Protein AF-F2UEW8-F1 (afdb_monomer)

Sequence (402 aa):
MTSQPQAARSHRMGLVEQILQKQHRRPLSKQDEEDILSHFRDLESDLELTKRRITRRSQFVNRTKEERGELVEQIAFLQEDIYALQEQVSLREATIRKQKQVERQLKADITRIEEEKAAILSELEVLSARYAPLAQCDSIVLSRVLTPSLSPTTSQEGRTRGNTSLAMAKSTSSTSIASNGQRNGGGSSDADDDDAAFGDDGGDDQTLNDSTVSSTGRDGAGCGGFMRTLADCITAASSEVLVMTQTFTSRALADVLASASQRGITVRVIVDASWLNITLRASGASRDYQCWQRVYRRFKAAGVEWGAQRGRRHIARPTSTHVPFTHNAIIVDGLTLITGPLRFADEACANSAESSLVVVRGTSRNATPCIQSMHTLFTQMWGCLVEVDVPQEMTRVRLPKI

Nearest PDB structures (foldseek):
  5qhm-assembly1_A  TM=7.961E-01  e=6.378E-09  Homo sapiens
  5lzk-assembly1_A  TM=7.797E-01  e=4.775E-08  Homo sapiens
  4gel-assembly1_B  TM=7.603E-01  e=2.635E-07  Drosophila melanogaster
  4h4a-assembly1_A  TM=6.967E-01  e=1.773E-05  Drosophila melanogaster
  4gen-assembly1_A  TM=6.621E-01  e=1.230E-05  Drosophila melanogaster

Secondary structure (DSSP, 8-state):
----HHHHHHHHHHHHHHHHHHH-SSPPPHHHHHHHHHHHHHHHHHHHHHHHHHHHHHHHHHHHHHHHHHHHHHHHHHHHHHHHHHHHHHHHHHHHHHHHHHHHHHHHHHHHHHHHHHHHHHHHHHHHHHHHHHHHHHHHHHHHHS------------------------------PPP-------------------------------------------THHHHHHHHHHHHT-SSEEEEEES-B--HHHHHHHHHHHHTT-EEEEEEEHHHHHHHHHS-TT-HHHHHHHHHHHHHHHHT-EEEEEPPPP-TT-TTPPPPP----EEEETTTEEEESS--B--HHHHT-TT---EEEE-SSTTT-HHHHHHHHHHHHHHTTPBP----GGGG---PPP-

Structure (mmCIF, N/CA/C/O backbone):
data_AF-F2UEW8-F1
#
_entry.id   AF-F2UEW8-F1
#
loop_
_atom_site.group_PDB
_atom_site.id
_atom_site.type_symbol
_atom_site.label_atom_id
_atom_site.label_alt_id
_atom_site.label_comp_id
_atom_site.label_asym_id
_atom_site.label_entity_id
_atom_site.label_seq_id
_atom_site.pdbx_PDB_ins_code
_atom_site.Cartn_x
_atom_site.Cartn_y
_atom_site.Cartn_z
_atom_site.occupancy
_atom_site.B_iso_or_equiv
_atom_site.auth_seq_id
_atom_site.auth_comp_id
_atom_site.auth_asym_id
_atom_site.auth_atom_id
_atom_site.pdbx_PDB_model_num
ATOM 1 N N . MET A 1 1 ? 31.535 27.082 -49.750 1.00 42.72 1 MET A N 1
ATOM 2 C CA . MET A 1 1 ? 32.924 27.435 -50.128 1.00 42.72 1 MET A CA 1
ATOM 3 C C . MET A 1 1 ? 33.764 26.161 -50.105 1.00 42.72 1 MET A C 1
ATOM 5 O O . MET A 1 1 ? 34.335 25.831 -49.078 1.00 42.72 1 MET A O 1
ATOM 9 N N . THR A 1 2 ? 33.753 25.380 -51.187 1.00 50.06 2 THR A N 1
ATOM 10 C CA . THR A 1 2 ? 34.220 23.973 -51.192 1.00 50.06 2 THR A CA 1
ATOM 11 C C . THR A 1 2 ? 35.028 23.632 -52.453 1.00 50.06 2 THR A C 1
ATOM 13 O O . THR A 1 2 ? 34.876 22.570 -53.042 1.00 50.06 2 THR A O 1
ATOM 16 N N . SER A 1 3 ? 35.909 24.545 -52.874 1.00 46.97 3 SER A N 1
ATOM 17 C CA . SER A 1 3 ? 36.699 24.458 -54.117 1.00 46.97 3 SER A CA 1
ATOM 18 C C . SER A 1 3 ? 38.225 24.477 -53.894 1.00 46.97 3 SER A C 1
ATOM 20 O O . SER A 1 3 ? 38.974 24.897 -54.768 1.00 46.97 3 SER A O 1
ATOM 22 N N . GLN A 1 4 ? 38.708 24.016 -52.731 1.00 52.53 4 GLN A N 1
ATOM 23 C CA . GLN A 1 4 ? 40.144 23.950 -52.394 1.00 52.53 4 GLN A CA 1
ATOM 24 C C . GLN A 1 4 ? 40.851 22.565 -52.381 1.00 52.53 4 GLN A C 1
ATOM 26 O O . GLN A 1 4 ? 42.083 22.574 -52.342 1.00 52.53 4 GLN A O 1
ATOM 31 N N . PRO A 1 5 ? 40.203 21.375 -52.428 1.00 55.47 5 PRO A N 1
ATOM 32 C CA . PRO A 1 5 ? 40.930 20.120 -52.178 1.00 55.47 5 PRO A CA 1
ATOM 33 C C . PRO A 1 5 ? 41.892 19.694 -53.305 1.00 55.47 5 PRO A C 1
ATOM 35 O O . PRO A 1 5 ? 42.890 19.028 -53.032 1.00 55.47 5 PRO A O 1
ATOM 38 N N . GLN A 1 6 ? 41.643 20.084 -54.562 1.00 56.19 6 GLN A N 1
ATOM 39 C CA . GLN A 1 6 ? 42.485 19.675 -55.699 1.00 56.19 6 GLN A CA 1
ATOM 40 C C . GLN A 1 6 ? 43.875 20.334 -55.690 1.00 56.19 6 GLN A C 1
ATOM 42 O O . GLN A 1 6 ? 44.874 19.643 -55.888 1.00 56.19 6 GLN A O 1
ATOM 47 N N . ALA A 1 7 ? 43.966 21.634 -55.382 1.00 57.91 7 ALA A N 1
ATOM 48 C CA . ALA A 1 7 ? 45.248 22.343 -55.313 1.00 57.91 7 ALA A CA 1
ATOM 49 C C . ALA A 1 7 ? 46.169 21.768 -54.216 1.00 57.91 7 ALA A C 1
ATOM 51 O O . ALA A 1 7 ? 47.365 21.573 -54.434 1.00 57.91 7 ALA A O 1
ATOM 52 N N . ALA A 1 8 ? 45.598 21.412 -53.059 1.00 61.28 8 ALA A N 1
ATOM 53 C CA . ALA A 1 8 ? 46.337 20.800 -51.956 1.00 61.28 8 ALA A CA 1
ATOM 54 C C . ALA A 1 8 ? 46.860 19.387 -52.290 1.00 61.28 8 ALA A C 1
ATOM 56 O O . ALA A 1 8 ? 47.975 19.044 -51.891 1.00 61.28 8 ALA A O 1
ATOM 57 N N . ARG A 1 9 ? 46.100 18.580 -53.052 1.00 63.09 9 ARG A N 1
ATOM 58 C CA . ARG A 1 9 ? 46.580 17.284 -53.570 1.00 63.09 9 ARG A CA 1
ATOM 59 C C . ARG A 1 9 ? 47.747 17.463 -54.544 1.00 63.09 9 ARG A C 1
ATOM 61 O O . ARG A 1 9 ? 48.770 16.807 -54.369 1.00 63.09 9 ARG A O 1
ATOM 68 N N . SER A 1 10 ? 47.630 18.385 -55.503 1.00 68.88 10 SER A N 1
ATOM 69 C CA . SER A 1 10 ? 48.689 18.646 -56.491 1.00 68.88 10 SER A CA 1
ATOM 70 C C . SER A 1 10 ? 50.013 19.054 -55.836 1.00 68.88 10 SER A C 1
ATOM 72 O O . SER A 1 10 ? 51.070 18.577 -56.242 1.00 68.88 10 SER A O 1
ATOM 74 N N . HIS A 1 11 ? 49.970 19.900 -54.801 1.00 73.38 11 HIS A N 1
ATOM 75 C CA . HIS A 1 11 ? 51.186 20.343 -54.117 1.00 73.38 11 HIS A CA 1
ATOM 76 C C . HIS A 1 11 ? 51.842 19.229 -53.281 1.00 73.38 11 HIS A C 1
ATOM 78 O O . HIS A 1 11 ? 53.066 19.117 -53.266 1.00 73.38 11 HIS A O 1
ATOM 84 N N . ARG A 1 12 ? 51.044 18.370 -52.626 1.00 73.00 12 ARG A N 1
ATOM 85 C CA . ARG A 1 12 ? 51.566 17.225 -51.859 1.00 73.00 12 ARG A CA 1
ATOM 86 C C . ARG A 1 12 ? 52.237 16.181 -52.750 1.00 73.00 12 ARG A C 1
ATOM 88 O O . ARG A 1 12 ? 53.304 15.702 -52.378 1.00 73.00 12 ARG A O 1
ATOM 95 N N . MET A 1 13 ? 51.665 15.879 -53.918 1.00 69.75 13 MET A N 1
ATOM 96 C CA . MET A 1 13 ? 52.273 14.944 -54.873 1.00 69.75 13 MET A CA 1
ATOM 97 C C . MET A 1 13 ? 53.652 15.424 -55.338 1.00 69.75 13 MET A C 1
ATOM 99 O O . MET A 1 13 ? 54.615 14.678 -55.202 1.00 69.75 13 MET A O 1
ATOM 103 N N . GLY A 1 14 ? 53.790 16.690 -55.753 1.00 75.62 14 GLY A N 1
ATOM 104 C CA . GLY A 1 14 ? 55.090 17.231 -56.179 1.00 75.62 14 GLY A CA 1
ATOM 105 C C . GLY A 1 14 ? 56.164 17.247 -55.076 1.00 75.62 14 GLY A C 1
ATOM 106 O O . GLY A 1 14 ? 57.357 17.195 -55.366 1.00 75.62 14 GLY A O 1
ATOM 107 N N . LEU A 1 15 ? 55.765 17.281 -53.800 1.00 76.69 15 LEU A N 1
ATOM 108 C CA . LEU A 1 15 ? 56.693 17.238 -52.664 1.00 76.69 15 LEU A CA 1
ATOM 109 C C . LEU A 1 15 ? 57.149 15.798 -52.354 1.00 76.69 15 LEU A C 1
ATOM 111 O O . LEU A 1 15 ? 58.323 15.577 -52.061 1.00 76.69 15 LEU A O 1
ATOM 115 N N . VAL A 1 16 ? 56.257 14.812 -52.501 1.00 72.62 16 VAL A N 1
ATOM 116 C CA . VAL A 1 16 ? 56.601 13.377 -52.471 1.00 72.62 16 VAL A CA 1
ATOM 117 C C . VAL A 1 16 ? 57.527 13.023 -53.636 1.00 72.62 16 VAL A C 1
ATOM 119 O O . VAL A 1 16 ? 58.552 12.377 -53.434 1.00 72.62 16 VAL A O 1
ATOM 122 N N . GLU A 1 17 ? 57.225 13.521 -54.833 1.00 69.00 17 GLU A N 1
ATOM 123 C CA . GLU A 1 17 ? 58.023 13.328 -56.045 1.00 69.00 17 GLU A CA 1
ATOM 124 C C . GLU A 1 17 ? 59.448 13.896 -55.889 1.00 69.00 17 GLU A C 1
ATOM 126 O O . GLU A 1 17 ? 60.421 13.199 -56.176 1.00 69.00 17 GLU A O 1
ATOM 131 N N . GLN A 1 18 ? 59.607 15.097 -55.313 1.00 76.38 18 GLN A N 1
ATOM 132 C CA . GLN A 1 18 ? 60.928 15.654 -54.975 1.00 76.38 18 GLN A CA 1
ATOM 133 C C . GLN A 1 18 ? 61.710 14.825 -53.943 1.00 76.38 18 GLN A C 1
ATOM 135 O O . GLN A 1 18 ? 62.942 14.769 -54.011 1.00 76.38 18 GLN A O 1
ATOM 140 N N . ILE A 1 19 ? 61.038 14.213 -52.963 1.00 75.31 19 ILE A N 1
ATOM 141 C CA . ILE A 1 19 ? 61.695 13.370 -51.952 1.00 75.31 19 ILE A CA 1
ATOM 142 C C . ILE A 1 19 ? 62.142 12.043 -52.579 1.00 75.31 19 ILE A C 1
ATOM 144 O O . ILE A 1 19 ? 63.290 11.638 -52.387 1.00 75.31 19 ILE A O 1
ATOM 148 N N . LEU A 1 20 ? 61.287 11.412 -53.388 1.00 65.62 20 LEU A N 1
ATOM 149 C CA . LEU A 1 20 ? 61.600 10.160 -54.079 1.00 65.62 20 LEU A CA 1
ATOM 150 C C . LEU A 1 20 ? 62.712 10.344 -55.123 1.00 65.62 20 LEU A C 1
ATOM 152 O O . LEU A 1 20 ? 63.656 9.557 -55.130 1.00 65.62 20 LEU A O 1
ATOM 156 N N . GLN A 1 21 ? 62.698 11.430 -55.907 1.00 67.88 21 GLN A N 1
ATOM 157 C CA . GLN A 1 21 ? 63.799 11.775 -56.823 1.00 67.88 21 GLN A CA 1
ATOM 158 C C . GLN A 1 21 ? 65.137 12.009 -56.097 1.00 67.88 21 GLN A C 1
ATOM 160 O O . GLN A 1 21 ? 66.200 11.723 -56.650 1.00 67.88 21 GLN A O 1
ATOM 165 N N . LYS A 1 22 ? 65.117 12.508 -54.851 1.00 72.44 22 LYS A N 1
ATOM 166 C CA . LYS A 1 22 ? 66.331 12.656 -54.027 1.00 72.44 22 LYS A CA 1
ATOM 167 C C . LYS A 1 22 ? 66.839 11.334 -53.447 1.00 72.44 22 LYS A C 1
ATOM 169 O O . LYS A 1 22 ? 68.041 11.223 -53.213 1.00 72.44 22 LYS A O 1
ATOM 174 N N . GLN A 1 23 ? 65.964 10.358 -53.201 1.00 67.44 23 GLN A N 1
ATOM 175 C CA . GLN A 1 23 ? 66.330 9.077 -52.581 1.00 67.44 23 GLN A CA 1
ATOM 176 C C . GLN A 1 23 ? 66.632 7.965 -53.598 1.00 67.44 23 GLN A C 1
ATOM 178 O O . GLN A 1 23 ? 67.508 7.136 -53.347 1.00 67.44 23 GLN A O 1
ATOM 183 N N . HIS A 1 24 ? 65.990 7.967 -54.769 1.00 58.12 24 HIS A N 1
ATOM 184 C CA . HIS A 1 24 ? 66.158 6.934 -55.790 1.00 58.12 24 HIS A CA 1
ATOM 185 C C . HIS A 1 24 ? 66.530 7.532 -57.154 1.00 58.12 24 HIS A C 1
ATOM 187 O O . HIS A 1 24 ? 65.729 8.173 -57.825 1.00 58.12 24 HIS A O 1
ATOM 193 N N . ARG A 1 25 ? 67.760 7.254 -57.618 1.00 59.53 25 ARG A N 1
ATOM 194 C CA . ARG A 1 25 ? 68.269 7.640 -58.954 1.00 59.53 25 ARG A CA 1
ATOM 195 C C . ARG A 1 25 ? 67.703 6.771 -60.095 1.00 59.53 25 ARG A C 1
ATOM 197 O O . ARG A 1 25 ? 68.450 6.327 -60.967 1.00 59.53 25 ARG A O 1
ATOM 204 N N . ARG A 1 26 ? 66.405 6.473 -60.076 1.00 63.97 26 ARG A N 1
ATOM 205 C CA . ARG A 1 26 ? 65.691 5.771 -61.153 1.00 63.97 26 ARG A CA 1
ATOM 206 C C . ARG A 1 26 ? 64.348 6.470 -61.385 1.00 63.97 26 ARG A C 1
ATOM 208 O O . ARG A 1 26 ? 63.745 6.893 -60.402 1.00 63.97 26 ARG A O 1
ATOM 215 N N . PRO A 1 27 ? 63.886 6.615 -62.640 1.00 66.81 27 PRO A N 1
ATOM 216 C CA . PRO A 1 27 ? 62.519 7.060 -62.892 1.00 66.81 27 PRO A CA 1
ATOM 217 C C . PRO A 1 27 ? 61.548 6.044 -62.278 1.00 66.81 27 PRO A C 1
ATOM 219 O O . PRO A 1 27 ? 61.805 4.840 -62.369 1.00 66.81 27 PRO A O 1
ATOM 222 N N . LEU A 1 28 ? 60.469 6.523 -61.652 1.00 69.44 28 LEU A N 1
ATOM 223 C CA . LEU A 1 28 ? 59.427 5.639 -61.131 1.00 69.44 28 LEU A CA 1
ATOM 224 C C . LEU A 1 28 ? 58.816 4.827 -62.280 1.00 69.44 28 LEU A C 1
ATOM 226 O O . LEU A 1 28 ? 58.605 5.329 -63.387 1.00 69.44 28 LEU A O 1
ATOM 230 N N . SER A 1 29 ? 58.530 3.561 -62.005 1.00 85.62 29 SER A N 1
ATOM 231 C CA . SER A 1 29 ? 57.660 2.748 -62.840 1.00 85.62 29 SER A CA 1
ATOM 232 C C . SER A 1 29 ? 56.213 3.216 -62.684 1.00 85.62 29 SER A C 1
ATOM 234 O O . SER A 1 29 ? 55.805 3.658 -61.612 1.00 85.62 29 SER A O 1
ATOM 236 N N . LYS A 1 30 ? 55.389 3.004 -63.716 1.00 85.44 30 LYS A N 1
ATOM 237 C CA . LYS A 1 30 ? 53.928 3.169 -63.606 1.00 85.44 30 LYS A CA 1
ATOM 238 C C . LYS A 1 30 ? 53.323 2.298 -62.497 1.00 85.44 30 LYS A C 1
ATOM 240 O O . LYS A 1 30 ? 52.309 2.671 -61.924 1.00 85.44 30 LYS A O 1
ATOM 245 N N . GLN A 1 31 ? 53.961 1.164 -62.188 1.00 86.19 31 GLN A N 1
ATOM 246 C CA . GLN A 1 31 ? 53.568 0.321 -61.058 1.00 86.19 31 GLN A CA 1
ATOM 247 C C . GLN A 1 31 ? 53.816 1.024 -59.717 1.00 86.19 31 GLN A C 1
ATOM 249 O O . GLN A 1 31 ? 52.939 1.015 -58.864 1.00 86.19 31 GLN A O 1
ATOM 254 N N . ASP A 1 32 ? 54.964 1.691 -59.557 1.00 84.56 32 ASP A N 1
ATOM 255 C CA . ASP A 1 32 ? 55.295 2.420 -58.326 1.00 84.56 32 ASP A CA 1
ATOM 256 C C . ASP A 1 32 ? 54.296 3.572 -58.100 1.00 84.56 32 ASP A C 1
ATOM 258 O O . ASP A 1 32 ? 53.865 3.818 -56.975 1.00 84.56 32 ASP A O 1
ATOM 262 N N . GLU A 1 33 ? 53.883 4.259 -59.174 1.00 84.69 33 GLU A N 1
ATOM 263 C CA . GLU A 1 33 ? 52.832 5.285 -59.129 1.00 84.69 33 GLU A CA 1
ATOM 264 C C . GLU A 1 33 ? 51.471 4.710 -58.692 1.00 84.69 33 GLU A C 1
ATOM 266 O O . GLU A 1 33 ? 50.793 5.306 -57.851 1.00 84.69 33 GLU A O 1
ATOM 271 N N . GLU A 1 34 ? 51.066 3.553 -59.227 1.00 89.38 34 GLU A N 1
ATOM 272 C CA . GLU A 1 34 ? 49.800 2.900 -58.871 1.00 89.38 34 GLU A CA 1
ATOM 273 C C . GLU A 1 34 ? 49.799 2.373 -57.425 1.00 89.38 34 GLU A C 1
ATOM 275 O O . GLU A 1 34 ? 48.824 2.590 -56.698 1.00 89.38 34 GLU A O 1
ATOM 280 N N . ASP A 1 35 ? 50.907 1.781 -56.974 1.00 89.69 35 ASP A N 1
ATOM 281 C CA . ASP A 1 35 ? 51.092 1.297 -55.603 1.00 89.69 35 ASP A CA 1
ATOM 282 C C . ASP A 1 35 ? 51.045 2.464 -54.595 1.00 89.69 35 ASP A C 1
ATOM 284 O O . ASP A 1 35 ? 50.335 2.397 -53.585 1.00 89.69 35 ASP A O 1
ATOM 288 N N . ILE A 1 36 ? 51.712 3.587 -54.901 1.00 87.19 36 ILE A N 1
ATOM 289 C CA . ILE A 1 36 ? 51.649 4.828 -54.107 1.00 87.19 36 ILE A CA 1
ATOM 290 C C . ILE A 1 36 ? 50.211 5.369 -54.049 1.00 87.19 36 ILE A C 1
ATOM 292 O O . ILE A 1 36 ? 49.728 5.738 -52.974 1.00 87.19 36 ILE A O 1
ATOM 296 N N . LEU A 1 37 ? 49.490 5.396 -55.175 1.00 87.31 37 LEU A N 1
ATOM 297 C CA . LEU A 1 37 ? 48.090 5.836 -55.224 1.00 87.31 37 LEU A CA 1
ATOM 298 C C . LEU A 1 37 ? 47.130 4.866 -54.516 1.00 87.31 37 LEU A C 1
ATOM 300 O O . LEU A 1 37 ? 46.089 5.299 -54.014 1.00 87.31 37 LEU A O 1
ATOM 304 N N . SER A 1 38 ? 47.440 3.569 -54.448 1.00 92.00 38 SER A N 1
ATOM 305 C CA . SER A 1 38 ? 46.716 2.624 -53.592 1.00 92.00 38 SER A CA 1
ATOM 306 C C . SER A 1 38 ? 46.950 2.945 -52.119 1.00 92.00 38 SER A C 1
ATOM 308 O O . SER A 1 38 ? 45.989 3.194 -51.394 1.00 92.00 38 SER A O 1
ATOM 310 N N . HIS A 1 39 ? 48.210 3.083 -51.702 1.00 91.69 39 HIS A N 1
ATOM 311 C CA . HIS A 1 39 ? 48.546 3.380 -50.311 1.00 91.69 39 HIS A CA 1
ATOM 312 C C . HIS A 1 39 ? 47.953 4.717 -49.828 1.00 91.69 39 HIS A C 1
ATOM 314 O O . HIS A 1 39 ? 47.471 4.815 -48.701 1.00 91.69 39 HIS A O 1
ATOM 320 N N . PHE A 1 40 ? 47.890 5.741 -50.689 1.00 91.31 40 PHE A N 1
ATOM 321 C CA . PHE A 1 40 ? 47.179 6.984 -50.368 1.00 91.31 40 PHE A CA 1
ATOM 322 C C . PHE A 1 40 ? 45.666 6.796 -50.184 1.00 91.31 40 PHE A C 1
ATOM 324 O O . PHE A 1 40 ? 45.092 7.449 -49.313 1.00 91.31 40 PHE A O 1
ATOM 331 N N . ARG A 1 41 ? 45.013 5.914 -50.956 1.00 92.31 41 ARG A N 1
ATOM 332 C CA . ARG A 1 41 ? 43.585 5.590 -50.771 1.00 92.31 41 ARG A CA 1
ATOM 333 C C . ARG A 1 41 ? 43.345 4.856 -49.450 1.00 92.31 41 ARG A C 1
ATOM 335 O O . ARG A 1 41 ? 42.389 5.186 -48.750 1.00 92.31 41 ARG A O 1
ATOM 342 N N . ASP A 1 42 ? 44.233 3.938 -49.080 1.00 93.69 42 ASP A N 1
ATOM 343 C CA . ASP A 1 42 ? 44.166 3.219 -47.803 1.00 93.69 42 ASP A CA 1
ATOM 344 C C . ASP A 1 42 ? 44.356 4.179 -46.615 1.00 93.69 42 ASP A C 1
ATOM 346 O O . ASP A 1 42 ? 43.537 4.205 -45.696 1.00 93.69 42 ASP A O 1
ATOM 350 N N . LEU A 1 43 ? 45.355 5.069 -46.679 1.00 93.75 43 LEU A N 1
ATOM 351 C CA . LEU A 1 43 ? 45.578 6.109 -45.666 1.00 93.75 43 LEU A CA 1
ATOM 352 C C . LEU A 1 43 ? 44.417 7.113 -45.565 1.00 93.75 43 LEU A C 1
ATOM 354 O O . LEU A 1 43 ? 44.087 7.558 -44.465 1.00 93.75 43 LEU A O 1
ATOM 358 N N . GLU A 1 44 ? 43.776 7.486 -46.679 1.00 93.81 44 GLU A N 1
ATOM 359 C CA . GLU A 1 44 ? 42.564 8.318 -46.656 1.00 93.81 44 GLU A CA 1
ATOM 360 C C . GLU A 1 44 ? 41.378 7.579 -46.004 1.00 93.81 44 GLU A C 1
ATOM 362 O O . GLU A 1 44 ? 40.634 8.187 -45.229 1.00 93.81 44 GLU A O 1
ATOM 367 N N . SER A 1 45 ? 41.234 6.271 -46.243 1.00 94.38 45 SER A N 1
ATOM 368 C CA . SER A 1 45 ? 40.230 5.416 -45.591 1.00 94.38 45 SER A CA 1
ATOM 369 C C . SER A 1 45 ? 40.451 5.329 -44.074 1.00 94.38 45 SER A C 1
ATOM 371 O O . SER A 1 45 ? 39.531 5.599 -43.293 1.00 94.38 45 SER A O 1
ATOM 373 N N . ASP A 1 46 ? 41.683 5.059 -43.635 1.00 95.38 46 ASP A N 1
ATOM 374 C CA . ASP A 1 46 ? 42.057 5.015 -42.216 1.00 95.38 46 ASP A CA 1
ATOM 375 C C . ASP A 1 46 ? 41.895 6.378 -41.526 1.00 95.38 46 ASP A C 1
ATOM 377 O O . ASP A 1 46 ? 41.443 6.462 -40.375 1.00 95.38 46 ASP A O 1
ATOM 381 N N . LEU A 1 47 ? 42.181 7.476 -42.230 1.00 95.56 47 LEU A N 1
ATOM 382 C CA . LEU A 1 47 ? 41.928 8.829 -41.738 1.00 95.56 47 LEU A CA 1
ATOM 383 C C . LEU A 1 47 ? 40.423 9.083 -41.526 1.00 95.56 47 LEU A C 1
ATOM 385 O O . LEU A 1 47 ? 40.027 9.673 -40.519 1.00 95.56 47 LEU A O 1
ATOM 389 N N . GLU A 1 48 ? 39.556 8.621 -42.428 1.00 95.12 48 GLU A N 1
ATOM 390 C CA . GLU A 1 48 ? 38.103 8.734 -42.254 1.00 95.12 48 GLU A CA 1
ATOM 391 C C . GLU A 1 48 ? 37.565 7.813 -41.145 1.00 95.12 48 GLU A C 1
ATOM 393 O O . GLU A 1 48 ? 36.698 8.220 -40.363 1.00 95.12 48 GLU A O 1
ATOM 398 N N . LEU A 1 49 ? 38.108 6.603 -40.993 1.00 95.31 49 LEU A N 1
ATOM 399 C CA . LEU A 1 49 ? 37.773 5.706 -39.881 1.00 95.31 49 LEU A CA 1
ATOM 400 C C . LEU A 1 49 ? 38.179 6.303 -38.525 1.00 95.31 49 LEU A C 1
ATOM 402 O O . LEU A 1 49 ? 37.386 6.285 -37.575 1.00 95.31 49 LEU A O 1
ATOM 406 N N . THR A 1 50 ? 39.377 6.882 -38.427 1.00 95.88 50 THR A N 1
ATOM 407 C CA . THR A 1 50 ? 39.857 7.540 -37.202 1.00 95.88 50 THR A CA 1
ATOM 408 C C . THR A 1 50 ? 39.062 8.806 -36.881 1.00 95.88 50 THR A C 1
ATOM 410 O O . THR A 1 50 ? 38.633 8.949 -35.733 1.00 95.88 50 THR A O 1
ATOM 413 N N . LYS A 1 51 ? 38.735 9.658 -37.866 1.00 97.12 51 LYS A N 1
ATOM 414 C CA . LYS A 1 51 ? 37.793 10.785 -37.689 1.00 97.12 51 LYS A CA 1
ATOM 415 C C . LYS A 1 51 ? 36.451 10.318 -37.123 1.00 97.12 51 LYS A C 1
ATOM 417 O O . LYS A 1 51 ? 36.030 10.808 -36.078 1.00 97.12 51 LYS A O 1
ATOM 422 N N . ARG A 1 52 ? 35.810 9.316 -37.742 1.00 95.81 52 ARG A N 1
ATOM 423 C CA . ARG A 1 52 ? 34.529 8.750 -37.267 1.00 95.81 52 ARG A CA 1
ATOM 424 C C . ARG A 1 52 ? 34.628 8.228 -35.829 1.00 95.81 52 ARG A C 1
ATOM 426 O O . ARG A 1 52 ? 33.704 8.425 -35.038 1.00 95.81 52 ARG A O 1
ATOM 433 N N . ARG A 1 53 ? 35.747 7.590 -35.463 1.00 96.31 53 ARG A N 1
ATOM 434 C CA . ARG A 1 53 ? 36.015 7.114 -34.093 1.00 96.31 53 ARG A CA 1
ATOM 435 C C . ARG A 1 53 ? 36.145 8.272 -33.098 1.00 96.31 53 ARG A C 1
ATOM 437 O O . ARG A 1 53 ? 35.574 8.192 -32.010 1.00 96.31 53 ARG A O 1
ATOM 444 N N . ILE A 1 54 ? 36.837 9.349 -33.475 1.00 97.31 54 ILE A N 1
ATOM 445 C CA . ILE A 1 54 ? 36.977 10.571 -32.668 1.00 97.31 54 ILE A CA 1
ATOM 446 C C . ILE A 1 54 ? 35.613 11.245 -32.468 1.00 97.31 54 ILE A C 1
ATOM 448 O O . ILE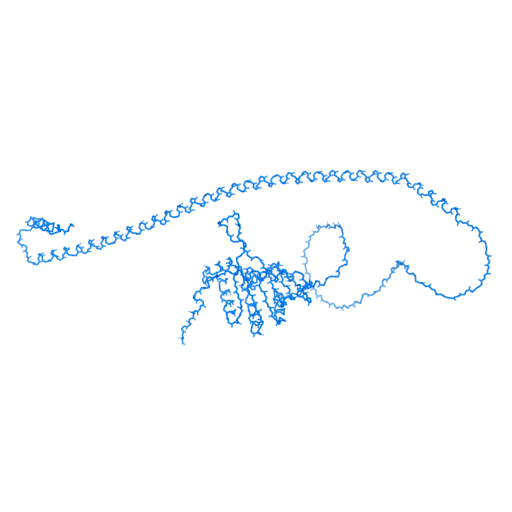 A 1 54 ? 35.258 11.538 -31.328 1.00 97.31 54 ILE A O 1
ATOM 452 N N . THR A 1 55 ? 34.803 11.405 -33.521 1.00 96.62 55 THR A N 1
ATOM 453 C CA . THR A 1 55 ? 33.450 11.982 -33.420 1.00 96.62 55 THR A CA 1
ATOM 454 C C . THR A 1 55 ? 32.560 11.183 -32.466 1.00 96.62 55 THR A C 1
ATOM 456 O O . THR A 1 55 ? 31.956 11.766 -31.567 1.00 96.62 55 THR A O 1
ATOM 459 N N . ARG A 1 56 ? 32.533 9.845 -32.579 1.00 96.25 56 ARG A N 1
ATOM 460 C CA . ARG A 1 56 ? 31.776 8.979 -31.653 1.00 96.25 56 ARG A CA 1
ATOM 461 C C . ARG A 1 56 ? 32.254 9.121 -30.205 1.00 96.25 56 ARG A C 1
ATOM 463 O O . ARG A 1 56 ? 31.431 9.192 -29.296 1.00 96.25 56 ARG A O 1
ATOM 470 N N . ARG A 1 57 ? 33.573 9.193 -29.977 1.00 96.94 57 ARG A N 1
ATOM 471 C CA . ARG A 1 57 ? 34.145 9.388 -28.633 1.00 96.94 57 ARG A CA 1
ATOM 472 C C . ARG A 1 57 ? 33.806 10.770 -28.066 1.00 96.94 57 ARG A C 1
ATOM 474 O O . ARG A 1 57 ? 33.498 10.864 -26.885 1.00 96.94 57 ARG A O 1
ATOM 481 N N . SER A 1 58 ? 33.793 11.815 -28.893 1.00 97.31 58 SER A N 1
ATOM 482 C CA . SER A 1 58 ? 33.359 13.162 -28.499 1.00 97.31 58 SER A CA 1
ATOM 483 C C . SER A 1 58 ? 31.872 13.196 -28.119 1.00 97.31 58 SER A C 1
ATOM 485 O O . SER A 1 58 ? 31.539 13.701 -27.053 1.00 97.31 58 SER A O 1
ATOM 487 N N . GLN A 1 59 ? 30.993 12.569 -28.908 1.00 96.62 59 GLN A N 1
ATOM 488 C CA . GLN A 1 59 ? 29.564 12.435 -28.583 1.00 96.62 59 GLN A CA 1
ATOM 489 C C . GLN A 1 59 ? 29.304 11.621 -27.305 1.00 96.62 59 GLN A C 1
ATOM 491 O O . GLN A 1 59 ? 28.332 11.871 -26.598 1.00 96.62 59 GLN A O 1
ATOM 496 N N . PHE A 1 60 ? 30.143 10.625 -27.007 1.00 96.12 60 PHE A N 1
ATOM 497 C CA . PHE A 1 60 ? 30.081 9.898 -25.739 1.00 96.12 60 PHE A CA 1
ATOM 498 C C . PHE A 1 60 ? 30.509 10.786 -24.559 1.00 96.12 60 PHE A C 1
ATOM 500 O O . PHE A 1 60 ? 29.789 10.864 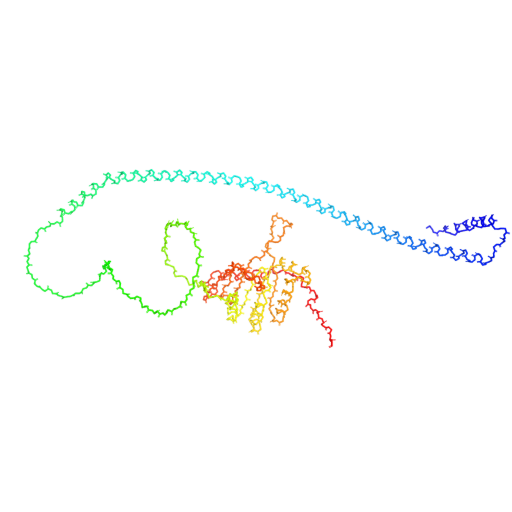-23.574 1.00 96.12 60 PHE A O 1
ATOM 507 N N . VAL A 1 61 ? 31.625 11.513 -24.688 1.00 97.94 61 VAL A N 1
ATOM 508 C CA . VAL A 1 61 ? 32.121 12.442 -23.653 1.00 97.94 61 VAL A CA 1
ATOM 509 C C . VAL A 1 61 ? 31.159 13.606 -23.391 1.00 97.94 61 VAL A C 1
ATOM 511 O O . VAL A 1 61 ? 31.116 14.106 -22.272 1.00 97.94 61 VAL A O 1
ATOM 514 N N . ASN A 1 62 ? 30.393 14.055 -24.387 1.00 96.12 62 ASN A N 1
ATOM 515 C CA . ASN A 1 62 ? 29.377 15.087 -24.173 1.00 96.12 62 ASN A CA 1
ATOM 516 C C . ASN A 1 62 ? 28.182 14.537 -23.381 1.00 96.12 62 ASN A C 1
ATOM 518 O O . ASN A 1 62 ? 27.833 15.126 -22.365 1.00 96.12 62 ASN A O 1
ATOM 522 N N . ARG A 1 63 ? 27.661 13.355 -23.740 1.00 95.31 63 ARG A N 1
ATOM 523 C CA . ARG A 1 63 ? 26.588 12.699 -22.970 1.00 95.31 63 ARG A CA 1
ATOM 524 C C . ARG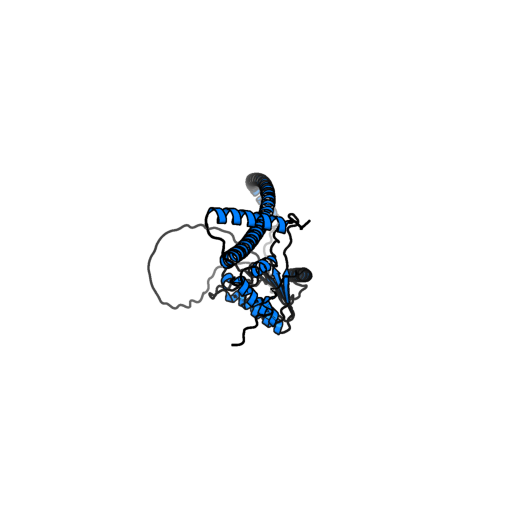 A 1 63 ? 26.980 12.425 -21.520 1.00 95.31 63 ARG A C 1
ATOM 526 O O . ARG A 1 63 ? 26.234 12.774 -20.619 1.00 95.31 63 ARG A O 1
ATOM 533 N N . THR A 1 64 ? 28.189 11.922 -21.261 1.00 96.12 64 THR A N 1
ATOM 534 C CA . THR A 1 64 ? 28.633 11.707 -19.870 1.00 96.12 64 THR A CA 1
ATOM 535 C C . THR A 1 64 ? 28.908 13.007 -19.102 1.00 96.12 64 THR A C 1
ATOM 537 O O . THR A 1 64 ? 28.953 12.992 -17.872 1.00 96.12 64 THR A O 1
ATOM 540 N N . LYS A 1 65 ? 29.084 14.150 -19.784 1.00 97.50 65 LYS A N 1
ATOM 541 C CA . LYS A 1 65 ? 29.092 15.478 -19.143 1.00 97.50 65 LYS A CA 1
ATOM 542 C C . LYS A 1 65 ? 27.681 15.969 -18.825 1.00 97.50 65 LYS A C 1
ATOM 544 O O . LYS A 1 65 ? 27.509 16.560 -17.766 1.00 97.50 65 LYS A O 1
ATOM 549 N N . GLU A 1 66 ? 26.718 15.728 -19.711 1.00 96.38 66 GLU A N 1
ATOM 550 C CA . GLU A 1 66 ? 25.295 16.042 -19.514 1.00 96.38 66 GLU A CA 1
ATOM 551 C C . GLU A 1 66 ? 24.737 15.235 -18.327 1.00 96.38 66 GLU A C 1
ATOM 553 O O . GLU A 1 66 ? 24.321 15.832 -17.338 1.00 96.38 66 GLU A O 1
ATOM 558 N N . GLU A 1 67 ? 24.903 13.907 -18.336 1.00 95.62 67 GLU A N 1
ATOM 559 C CA . GLU A 1 67 ? 24.553 13.000 -17.225 1.00 95.62 67 GLU A CA 1
ATOM 560 C C . GLU A 1 67 ? 25.212 13.424 -15.896 1.00 95.62 67 GLU A C 1
ATOM 562 O O . GLU A 1 67 ? 24.584 13.425 -14.838 1.00 95.62 67 GLU A O 1
ATOM 567 N N . ARG A 1 68 ? 26.489 13.838 -15.929 1.00 97.50 68 ARG A N 1
ATOM 568 C CA . ARG A 1 68 ? 27.178 14.367 -14.740 1.00 97.50 68 ARG A CA 1
ATOM 569 C C . ARG A 1 68 ? 26.576 15.694 -14.263 1.00 97.50 68 ARG A C 1
ATOM 571 O O . ARG A 1 68 ? 26.581 15.938 -13.060 1.00 97.50 68 ARG A O 1
ATOM 578 N N . GLY A 1 69 ? 26.109 16.549 -15.171 1.00 96.25 69 GLY A N 1
ATOM 579 C CA . GLY A 1 69 ? 25.428 17.801 -14.841 1.00 96.25 69 GLY A CA 1
ATOM 580 C C . GLY A 1 69 ? 24.126 17.545 -14.087 1.00 96.25 69 GLY A C 1
ATOM 581 O O . GLY A 1 69 ? 23.961 18.051 -12.979 1.00 96.25 69 GLY A O 1
ATOM 582 N N . GLU A 1 70 ? 23.273 16.674 -14.630 1.00 95.19 70 GLU A N 1
ATOM 583 C CA . GLU A 1 70 ? 22.011 16.257 -14.003 1.00 95.19 70 GLU A CA 1
ATOM 584 C C . GLU A 1 70 ? 22.232 15.653 -12.607 1.00 95.19 70 GLU A C 1
ATOM 586 O O . GLU A 1 70 ? 21.523 15.986 -11.657 1.00 95.19 70 GLU A O 1
ATOM 591 N N . LEU A 1 71 ? 23.252 14.802 -12.444 1.00 95.56 71 LEU A N 1
ATOM 592 C CA . LEU A 1 71 ? 23.596 14.223 -11.140 1.00 95.56 71 LEU A CA 1
ATOM 593 C C . LEU A 1 71 ? 24.100 15.270 -10.134 1.00 95.56 71 LEU A C 1
ATOM 595 O O . LEU A 1 71 ? 23.813 15.149 -8.945 1.00 95.56 71 LEU A O 1
ATOM 599 N N . VAL A 1 72 ? 24.832 16.299 -10.573 1.00 97.94 72 VAL A N 1
ATOM 600 C CA . VAL A 1 72 ? 25.274 17.397 -9.692 1.00 97.94 72 VAL A CA 1
ATOM 601 C C . VAL A 1 72 ? 24.086 18.246 -9.230 1.00 97.94 72 VAL A C 1
ATOM 603 O O . VAL A 1 72 ? 24.029 18.604 -8.055 1.00 97.94 72 VAL A O 1
ATOM 606 N N . GLU A 1 73 ? 23.118 18.515 -10.107 1.00 95.75 73 GLU A N 1
ATOM 607 C CA . GLU A 1 73 ? 21.884 19.230 -9.756 1.00 95.75 73 GLU A CA 1
ATOM 608 C C . GLU A 1 73 ? 21.022 18.426 -8.765 1.00 95.75 73 GLU A C 1
ATOM 610 O O . GLU A 1 73 ? 20.593 18.958 -7.741 1.00 95.75 73 GLU A O 1
ATOM 615 N N . GLN A 1 74 ? 20.865 17.115 -8.988 1.00 94.50 74 GLN A N 1
ATOM 616 C CA . GLN A 1 74 ? 20.186 16.218 -8.043 1.00 94.50 74 GLN A CA 1
ATOM 617 C C . GLN A 1 74 ? 20.884 16.170 -6.674 1.00 94.50 74 GLN A C 1
ATOM 619 O O . GLN A 1 74 ? 20.211 16.168 -5.643 1.00 94.50 74 GLN A O 1
ATOM 624 N N . ILE A 1 75 ? 22.222 16.162 -6.637 1.00 93.50 75 ILE A N 1
ATOM 625 C CA . ILE A 1 75 ? 22.987 16.216 -5.381 1.00 93.50 75 ILE A CA 1
ATOM 626 C C . ILE A 1 75 ? 22.751 17.543 -4.649 1.00 93.50 75 ILE A C 1
ATOM 628 O O . ILE A 1 75 ? 22.558 17.521 -3.435 1.00 93.50 75 ILE A O 1
ATOM 632 N N . ALA A 1 76 ? 22.725 18.676 -5.357 1.00 95.50 76 ALA A N 1
ATOM 633 C CA . ALA A 1 76 ? 22.456 19.982 -4.753 1.00 95.50 76 ALA A CA 1
ATOM 634 C C . ALA A 1 76 ? 21.043 20.052 -4.143 1.00 95.50 76 ALA A C 1
ATOM 636 O O . ALA A 1 76 ? 20.892 20.459 -2.991 1.00 95.50 76 ALA A O 1
ATOM 637 N N . PHE A 1 77 ? 20.027 19.562 -4.862 1.00 93.56 77 PHE A N 1
ATOM 638 C CA . PHE A 1 77 ? 18.654 19.474 -4.352 1.00 93.56 77 PHE A CA 1
ATOM 639 C C . PHE A 1 77 ? 18.556 18.585 -3.098 1.00 93.56 77 PHE A C 1
ATOM 641 O O . PHE A 1 77 ? 17.958 18.969 -2.095 1.00 93.56 77 PHE A O 1
ATOM 648 N N . LEU A 1 78 ? 19.198 17.410 -3.112 1.00 94.25 78 LEU A N 1
ATOM 649 C CA . LEU A 1 78 ? 19.224 16.512 -1.951 1.00 94.25 78 LEU A CA 1
ATOM 650 C C . LEU A 1 78 ? 19.968 17.114 -0.748 1.00 94.25 78 LEU A C 1
ATOM 652 O O . LEU A 1 78 ? 19.615 16.813 0.391 1.00 94.25 78 LEU A O 1
ATOM 656 N N . GLN A 1 79 ? 20.976 17.962 -0.968 1.00 96.69 79 GLN A N 1
ATOM 657 C CA . GLN A 1 79 ? 21.651 18.692 0.109 1.00 96.69 79 GLN A CA 1
ATOM 658 C C . GLN A 1 79 ? 20.718 19.720 0.765 1.00 96.69 79 GLN A C 1
ATOM 660 O O . GLN A 1 79 ? 20.667 19.778 1.992 1.00 96.69 79 GLN A O 1
ATOM 665 N N . GLU A 1 80 ? 19.942 20.474 -0.019 1.00 95.38 80 GLU A N 1
ATOM 666 C CA . GLU A 1 80 ? 18.935 21.413 0.498 1.00 95.38 80 GLU A CA 1
ATOM 667 C C . GLU A 1 80 ? 17.855 20.693 1.328 1.00 95.38 80 GLU A C 1
ATOM 669 O O . GLU A 1 80 ? 17.590 21.082 2.470 1.00 95.38 80 GLU A O 1
ATOM 674 N N . ASP A 1 81 ? 17.321 19.575 0.819 1.00 91.38 81 ASP A N 1
ATOM 675 C CA . ASP A 1 81 ? 16.375 18.717 1.549 1.00 91.38 81 ASP A CA 1
ATOM 676 C C . ASP A 1 81 ? 16.976 18.205 2.878 1.00 91.38 81 ASP A C 1
ATOM 678 O O . ASP A 1 81 ? 16.298 18.200 3.909 1.00 91.38 81 ASP A O 1
ATOM 682 N N . ILE A 1 82 ? 18.259 17.812 2.905 1.00 95.00 82 ILE A N 1
ATOM 683 C CA . ILE A 1 82 ? 18.951 17.387 4.137 1.00 95.00 82 ILE A CA 1
ATOM 684 C C . ILE A 1 82 ? 19.028 18.529 5.161 1.00 95.00 82 ILE A C 1
ATOM 686 O O . ILE A 1 82 ? 18.752 18.291 6.340 1.00 95.00 82 ILE A O 1
ATOM 690 N N . TYR A 1 83 ? 19.350 19.758 4.746 1.00 96.12 83 TYR A N 1
ATOM 691 C CA . TYR A 1 83 ? 19.380 20.910 5.654 1.00 96.12 83 TYR A CA 1
ATOM 692 C C . TYR A 1 83 ? 17.988 21.230 6.223 1.00 96.12 83 TYR A C 1
ATOM 694 O O . TYR A 1 83 ? 17.840 21.371 7.441 1.00 96.12 83 TYR A O 1
ATOM 702 N N . ALA A 1 84 ? 16.947 21.242 5.384 1.00 93.19 84 ALA A N 1
ATOM 703 C CA . ALA A 1 84 ? 15.567 21.455 5.827 1.00 93.19 84 ALA A CA 1
ATOM 704 C C . ALA A 1 84 ? 15.076 20.353 6.792 1.00 93.19 84 ALA A C 1
ATOM 706 O O . ALA A 1 84 ? 14.320 20.613 7.736 1.00 93.19 84 ALA A O 1
ATOM 707 N N . LEU A 1 85 ? 15.521 19.105 6.600 1.00 93.06 85 LEU A N 1
ATOM 708 C CA . LEU A 1 85 ? 15.249 18.004 7.526 1.00 93.06 85 LEU A CA 1
ATOM 709 C C . LEU A 1 85 ? 15.956 18.185 8.875 1.00 93.06 85 LEU A C 1
ATOM 711 O O . LEU A 1 85 ? 15.330 17.953 9.910 1.00 93.06 85 LEU A O 1
ATOM 715 N N . GLN A 1 86 ? 17.221 18.613 8.880 1.00 96.75 86 GLN A N 1
ATOM 716 C CA . GLN A 1 86 ? 17.981 18.878 10.108 1.00 96.75 86 GLN A CA 1
ATOM 717 C C . GLN A 1 86 ? 17.335 19.992 10.946 1.00 96.75 86 GLN A C 1
ATOM 719 O O . GLN A 1 86 ? 17.190 19.839 12.161 1.00 96.75 86 GLN A O 1
ATOM 724 N N . GLU A 1 87 ? 16.860 21.066 10.308 1.00 97.38 87 GLU A N 1
ATOM 725 C CA . GLU A 1 87 ? 16.116 22.135 10.985 1.00 97.38 87 GLU A CA 1
ATOM 726 C C . GLU A 1 87 ? 14.816 21.611 11.626 1.00 97.38 87 GLU A C 1
ATOM 728 O O . GLU A 1 87 ? 14.553 21.852 12.808 1.00 97.38 87 GLU A O 1
ATOM 733 N N . GLN A 1 88 ? 14.027 20.815 10.893 1.00 93.38 88 GLN A N 1
ATOM 734 C CA . GLN A 1 88 ? 12.788 20.230 11.423 1.00 93.38 88 GLN A CA 1
ATOM 735 C C . GLN A 1 88 ? 13.030 19.238 12.570 1.00 93.38 88 GLN A C 1
ATOM 737 O O . GLN A 1 88 ? 12.207 19.157 13.486 1.00 93.38 88 GLN A O 1
ATOM 742 N N . VAL A 1 89 ? 14.139 18.489 12.548 1.00 96.56 89 VAL A N 1
ATOM 743 C CA . VAL A 1 89 ? 14.548 17.624 13.667 1.00 96.56 89 VAL A CA 1
ATOM 744 C C . VAL A 1 89 ? 14.904 18.471 14.890 1.00 96.56 89 VAL A C 1
ATOM 746 O O . VAL A 1 89 ? 14.344 18.230 15.958 1.00 96.56 89 VAL A O 1
ATOM 749 N N . SER A 1 90 ? 15.720 19.517 14.726 1.00 97.69 90 SER A N 1
ATOM 750 C CA . SER A 1 90 ? 16.076 20.458 15.801 1.00 97.69 90 SER A CA 1
ATOM 751 C C . SER A 1 90 ? 14.837 21.094 16.456 1.00 97.69 90 SER A C 1
ATOM 753 O O . SER A 1 90 ? 14.690 21.089 17.683 1.00 97.69 90 SER A O 1
ATOM 755 N N . LEU A 1 91 ? 13.869 21.545 15.647 1.00 97.31 91 LEU A N 1
ATOM 756 C CA . LEU A 1 91 ? 12.605 22.102 16.138 1.00 97.31 91 LEU A CA 1
ATOM 757 C C . LEU A 1 91 ? 11.768 21.069 16.916 1.00 97.31 91 LEU A C 1
ATOM 759 O O . LEU A 1 91 ? 11.191 21.387 17.960 1.00 97.31 91 LEU A O 1
ATOM 763 N N . ARG A 1 92 ? 11.706 19.817 16.440 1.00 95.88 92 ARG A N 1
ATOM 764 C CA . ARG A 1 92 ? 11.000 18.729 17.139 1.00 95.88 92 ARG A CA 1
ATOM 765 C C . ARG A 1 92 ? 11.677 18.359 18.453 1.00 95.88 92 ARG A C 1
ATOM 767 O O . ARG A 1 92 ? 10.979 18.184 19.448 1.00 95.88 92 ARG A O 1
ATOM 774 N N . GLU A 1 93 ? 13.005 18.299 18.493 1.00 97.75 93 GLU A N 1
ATOM 775 C CA . GLU A 1 93 ? 13.748 18.082 19.735 1.00 97.75 93 GLU A CA 1
ATOM 776 C C . GLU A 1 93 ? 13.478 19.182 20.765 1.00 97.75 93 GLU A C 1
ATOM 778 O O . GLU A 1 93 ? 13.247 18.877 21.936 1.00 97.75 93 GLU A O 1
ATOM 783 N N . ALA A 1 94 ? 13.445 20.451 20.346 1.00 97.81 94 ALA A N 1
ATOM 784 C CA . ALA A 1 94 ? 13.106 21.564 21.229 1.00 97.81 94 ALA A CA 1
ATOM 785 C C . ALA A 1 94 ? 11.689 21.418 21.821 1.00 97.81 94 ALA A C 1
ATOM 787 O O . ALA A 1 94 ? 11.496 21.624 23.022 1.00 97.81 94 ALA A O 1
ATOM 788 N N . THR A 1 95 ? 10.707 20.998 21.015 1.00 96.88 95 THR A N 1
ATOM 789 C CA . THR A 1 95 ? 9.340 20.708 21.484 1.00 96.88 95 THR A CA 1
ATOM 790 C C . THR A 1 95 ? 9.297 19.524 22.453 1.00 96.88 95 THR A C 1
ATOM 792 O O . THR A 1 95 ? 8.680 19.635 23.511 1.00 96.88 95 THR A O 1
ATOM 795 N N . ILE A 1 96 ? 10.004 18.426 22.162 1.00 96.44 96 ILE A N 1
ATOM 796 C CA . ILE A 1 96 ? 10.090 17.253 23.052 1.00 96.44 96 ILE A CA 1
ATOM 797 C C . ILE A 1 96 ? 10.734 17.628 24.396 1.00 96.44 96 ILE A C 1
ATOM 799 O O . ILE A 1 96 ? 10.271 17.183 25.445 1.00 96.44 96 ILE A O 1
ATOM 803 N N . ARG A 1 97 ? 11.768 18.483 24.400 1.00 98.12 97 ARG A N 1
ATOM 804 C CA . ARG A 1 97 ? 12.388 18.992 25.638 1.00 98.12 97 ARG A CA 1
ATOM 805 C C . ARG A 1 97 ? 11.390 19.805 26.474 1.00 98.12 97 ARG A C 1
ATOM 807 O O . ARG A 1 97 ? 11.300 19.572 27.677 1.00 98.12 97 ARG A O 1
ATOM 814 N N . LYS A 1 98 ? 10.589 20.681 25.848 1.00 98.00 98 LYS A N 1
ATOM 815 C CA . LYS A 1 98 ? 9.507 21.425 26.528 1.00 98.00 98 LYS A CA 1
ATOM 816 C C . LYS A 1 98 ? 8.431 20.491 27.094 1.00 98.00 98 LYS A C 1
ATOM 818 O O . LYS A 1 98 ? 8.045 20.644 28.247 1.00 98.00 98 LYS A O 1
ATOM 823 N N . GLN A 1 99 ? 7.986 19.494 26.327 1.00 97.12 99 GLN A N 1
ATOM 824 C CA . GLN A 1 99 ? 6.995 18.513 26.788 1.00 97.12 99 GLN A CA 1
ATOM 825 C C . GLN A 1 99 ? 7.502 17.698 27.985 1.00 97.12 99 GLN A C 1
ATOM 827 O O . GLN A 1 99 ? 6.787 17.577 28.974 1.00 97.12 99 GLN A O 1
ATOM 832 N N . LYS A 1 100 ? 8.759 17.232 27.962 1.00 98.06 100 LYS A N 1
ATOM 833 C CA . LYS A 1 100 ? 9.388 16.546 29.107 1.00 98.06 100 LYS A CA 1
ATOM 834 C C . LYS A 1 100 ? 9.504 17.428 30.355 1.00 98.06 100 LYS A C 1
ATOM 836 O O . LYS A 1 100 ? 9.485 16.908 31.466 1.00 98.06 100 LYS A O 1
ATOM 841 N N . GLN A 1 101 ? 9.634 18.747 30.202 1.00 98.31 101 GLN A N 1
ATOM 842 C CA . GLN A 1 101 ? 9.606 19.675 31.337 1.00 98.31 101 GLN A CA 1
ATOM 843 C C . GLN A 1 101 ? 8.197 19.784 31.939 1.00 98.31 101 GLN A C 1
ATOM 845 O O . GLN A 1 101 ? 8.062 19.706 33.157 1.00 98.31 101 GLN A O 1
ATOM 850 N N . VAL A 1 102 ? 7.158 19.895 31.104 1.00 98.12 102 VAL A N 1
ATOM 851 C CA . VAL A 1 102 ? 5.753 19.894 31.557 1.00 98.12 102 VAL A CA 1
ATOM 852 C C . VAL A 1 102 ? 5.394 18.569 32.237 1.00 98.12 102 VAL A C 1
ATOM 854 O O . VAL A 1 102 ? 4.799 18.579 33.306 1.00 98.12 102 VAL A O 1
ATOM 857 N N . GLU A 1 103 ? 5.817 17.432 31.681 1.00 97.62 103 GLU A N 1
ATOM 858 C CA . GLU A 1 103 ? 5.605 16.105 32.277 1.00 97.62 103 GLU A CA 1
ATOM 859 C C . GLU A 1 103 ? 6.239 15.985 33.676 1.00 97.62 103 GLU A C 1
ATOM 861 O O . GLU A 1 103 ? 5.625 15.442 34.591 1.00 97.62 103 GLU A O 1
ATOM 866 N N . ARG A 1 104 ? 7.453 16.525 33.866 1.00 98.25 104 ARG A N 1
ATOM 867 C CA . ARG A 1 104 ? 8.116 16.572 35.181 1.00 98.25 104 ARG A CA 1
ATOM 868 C C . ARG A 1 104 ? 7.368 17.452 36.178 1.00 98.25 104 ARG A C 1
ATOM 870 O O . ARG A 1 104 ? 7.256 17.054 37.331 1.00 98.25 104 ARG A O 1
ATOM 877 N N . GLN A 1 105 ? 6.859 18.606 35.741 1.00 98.44 105 GLN A N 1
ATOM 878 C CA . GLN A 1 105 ? 6.062 19.484 36.600 1.00 98.44 105 GLN A CA 1
ATOM 879 C C . GLN A 1 105 ? 4.769 18.788 37.035 1.00 98.44 105 GLN A C 1
ATOM 881 O O . GLN A 1 105 ? 4.526 18.669 38.228 1.00 98.44 105 GLN A O 1
ATOM 886 N N . LEU A 1 106 ? 4.011 18.222 36.089 1.00 97.88 106 LEU A N 1
ATOM 887 C CA . LEU A 1 106 ? 2.773 17.496 36.387 1.00 97.88 106 LEU A CA 1
ATOM 888 C C . LEU A 1 106 ? 3.004 16.308 37.330 1.00 97.88 106 LEU A C 1
ATOM 890 O O . LEU A 1 106 ? 2.178 16.056 38.198 1.00 97.88 106 LEU A O 1
ATOM 894 N N . LYS A 1 107 ? 4.131 15.595 37.206 1.00 98.25 107 LYS A N 1
ATOM 895 C CA . LYS A 1 107 ? 4.500 14.526 38.148 1.00 98.25 107 LYS A CA 1
ATOM 896 C C . LYS A 1 107 ? 4.754 15.051 39.565 1.00 98.25 107 LYS A C 1
ATOM 898 O O . LYS A 1 107 ? 4.290 14.423 40.507 1.00 98.25 107 LYS A O 1
ATOM 903 N N . ALA A 1 108 ? 5.427 16.194 39.711 1.00 98.38 108 ALA A N 1
ATOM 904 C CA . ALA A 1 108 ? 5.632 16.836 41.012 1.00 98.38 108 ALA A CA 1
ATOM 905 C C . ALA A 1 108 ? 4.318 17.376 41.616 1.00 98.38 108 ALA A C 1
ATOM 907 O O . ALA A 1 108 ? 4.099 17.275 42.824 1.00 98.38 108 ALA A O 1
ATOM 908 N N . ASP A 1 109 ? 3.425 17.905 40.775 1.00 98.19 109 ASP A N 1
ATOM 909 C CA . ASP A 1 109 ? 2.103 18.374 41.195 1.00 98.19 109 ASP A CA 1
ATOM 910 C C . ASP A 1 109 ? 1.219 17.197 41.660 1.00 98.19 109 ASP A C 1
ATOM 912 O O . ASP A 1 109 ? 0.542 17.308 42.679 1.00 98.19 109 ASP A O 1
ATOM 916 N N . ILE A 1 110 ? 1.273 16.043 40.975 1.00 97.94 110 ILE A N 1
ATOM 917 C CA . ILE A 1 110 ? 0.577 14.808 41.385 1.00 97.94 110 ILE A CA 1
ATOM 918 C C . ILE A 1 110 ? 1.074 14.325 42.750 1.00 97.94 110 ILE A C 1
ATOM 920 O O . ILE A 1 110 ? 0.250 14.129 43.640 1.00 97.94 110 ILE A O 1
ATOM 924 N N . THR A 1 111 ? 2.392 14.197 42.956 1.00 98.25 111 THR A N 1
ATOM 925 C CA . THR A 1 111 ? 2.933 13.742 44.252 1.00 98.25 111 THR A CA 1
ATOM 926 C C . THR A 1 111 ? 2.530 14.671 45.396 1.00 98.25 111 THR A C 1
ATOM 928 O O . THR A 1 111 ? 2.179 14.206 46.476 1.00 98.25 111 THR A O 1
ATOM 931 N N . ARG A 1 112 ? 2.477 15.986 45.146 1.00 98.50 112 ARG A N 1
ATOM 932 C CA . ARG A 1 112 ? 1.991 16.958 46.130 1.00 98.50 112 ARG A CA 1
ATOM 933 C C . ARG A 1 112 ? 0.500 16.775 46.447 1.00 98.50 112 ARG A C 1
ATOM 935 O O . ARG A 1 112 ? 0.109 16.867 47.605 1.00 98.50 112 ARG A O 1
ATOM 942 N N . ILE A 1 113 ? -0.342 16.516 45.444 1.00 98.12 113 ILE A N 1
ATOM 943 C CA . ILE A 1 113 ? -1.777 16.249 45.655 1.00 98.12 113 ILE A CA 1
ATOM 944 C C . ILE A 1 113 ? -1.981 14.943 46.441 1.00 98.12 113 ILE A C 1
ATOM 946 O O . ILE A 1 113 ? -2.899 14.854 47.254 1.00 98.12 113 ILE A O 1
ATOM 950 N N . GLU A 1 114 ? -1.127 13.938 46.241 1.00 98.19 114 GLU A N 1
ATOM 951 C CA . GLU A 1 114 ? -1.148 12.691 47.015 1.00 98.19 114 GLU A CA 1
ATOM 952 C C . GLU A 1 114 ? -0.758 12.916 48.487 1.00 98.19 114 GLU A C 1
ATOM 954 O O . GLU A 1 114 ? -1.430 12.387 49.376 1.00 98.19 114 GLU A O 1
ATOM 959 N N . GLU A 1 115 ? 0.241 13.762 48.760 1.00 98.38 115 GLU A N 1
ATOM 960 C CA . GLU A 1 115 ? 0.602 14.212 50.115 1.00 98.38 115 GLU A CA 1
ATOM 961 C C . GLU A 1 115 ? -0.537 15.007 50.786 1.00 98.38 115 GLU A C 1
ATOM 963 O O . GLU A 1 115 ? -0.925 14.702 51.917 1.00 98.38 115 GLU A O 1
ATOM 968 N N . GLU A 1 116 ? -1.132 15.981 50.085 1.00 98.44 116 GLU A N 1
ATOM 969 C CA . GLU A 1 116 ? -2.275 16.767 50.581 1.00 98.44 116 GLU A CA 1
ATOM 970 C C . GLU A 1 116 ? -3.497 15.866 50.863 1.00 98.44 116 GLU A C 1
ATOM 972 O O . GLU A 1 116 ? -4.149 15.997 51.902 1.00 98.44 116 GLU A O 1
ATOM 977 N N . LYS A 1 117 ? -3.772 14.878 49.999 1.00 98.19 117 LYS A N 1
ATOM 978 C CA . LYS A 1 117 ? -4.817 13.861 50.210 1.00 98.19 117 LYS A CA 1
ATOM 979 C C . LYS A 1 117 ? -4.542 13.002 51.448 1.00 98.19 117 LYS A C 1
ATOM 981 O O . LYS A 1 117 ? -5.471 12.735 52.210 1.00 98.19 117 LYS A O 1
ATOM 986 N N . ALA A 1 118 ? -3.301 12.557 51.652 1.00 98.00 118 ALA A N 1
ATOM 987 C CA . ALA A 1 118 ? -2.923 11.761 52.820 1.00 98.00 118 ALA A CA 1
ATOM 988 C C . ALA A 1 118 ? -3.092 12.550 54.131 1.00 98.00 118 ALA A C 1
ATOM 990 O O . ALA A 1 118 ? -3.610 12.007 55.109 1.00 98.00 118 ALA A O 1
ATOM 991 N N . ALA A 1 119 ? -2.745 13.842 54.136 1.00 98.12 119 ALA A N 1
ATOM 992 C CA . ALA A 1 119 ? -2.984 14.727 55.274 1.00 98.12 119 ALA A CA 1
ATOM 993 C C . ALA A 1 119 ? -4.486 14.868 55.594 1.00 98.12 119 ALA A C 1
ATOM 995 O O . ALA A 1 119 ? -4.887 14.673 56.741 1.00 98.12 119 ALA A O 1
ATOM 996 N N . ILE A 1 120 ? -5.332 15.107 54.583 1.00 97.94 120 ILE A N 1
ATOM 997 C CA . ILE A 1 120 ? -6.794 15.216 54.757 1.00 97.94 120 ILE A CA 1
ATOM 998 C C . ILE A 1 120 ? -7.406 13.909 55.286 1.00 97.94 120 ILE A C 1
ATOM 1000 O O . ILE A 1 120 ? -8.299 13.947 56.131 1.00 97.94 120 ILE A O 1
ATOM 1004 N N . LEU A 1 121 ? -6.937 12.745 54.822 1.00 97.94 121 LEU A N 1
ATOM 1005 C CA . LEU A 1 121 ? -7.410 11.450 55.328 1.00 97.94 121 LEU A CA 1
ATOM 1006 C C . LEU A 1 121 ? -7.050 11.241 56.809 1.00 97.94 121 LEU A C 1
ATOM 1008 O O . LEU A 1 121 ? -7.891 10.762 57.566 1.00 97.94 121 LEU A O 1
ATOM 1012 N N . SER A 1 122 ? -5.858 11.669 57.233 1.00 97.94 122 SER A N 1
ATOM 1013 C CA . SER A 1 122 ? -5.443 11.660 58.644 1.00 97.94 122 SER A CA 1
ATOM 1014 C C . SER A 1 122 ? -6.306 12.595 59.508 1.00 97.94 122 SER A C 1
ATOM 1016 O O . SER A 1 122 ? -6.797 12.198 60.566 1.00 97.94 122 SER A O 1
ATOM 1018 N N . GLU A 1 123 ? -6.596 13.815 59.037 1.00 98.19 123 GLU A N 1
ATOM 1019 C CA . GLU A 1 123 ? -7.516 14.730 59.731 1.00 98.19 123 GLU A CA 1
ATOM 1020 C C . GLU A 1 123 ? -8.938 14.157 59.840 1.00 98.19 123 GLU A C 1
ATOM 1022 O O . GLU A 1 123 ? -9.570 14.253 60.896 1.00 98.19 123 GLU A O 1
ATOM 1027 N N . LEU A 1 124 ? -9.437 13.516 58.778 1.00 97.12 124 LEU A N 1
ATOM 1028 C CA . LEU A 1 124 ? -10.728 12.823 58.778 1.00 97.12 124 LEU A CA 1
ATOM 1029 C C . LEU A 1 124 ? -10.767 11.652 59.765 1.00 97.12 124 LEU A C 1
ATOM 1031 O O . LEU A 1 124 ? -11.792 11.458 60.416 1.00 97.12 124 LEU A O 1
ATOM 1035 N N . GLU A 1 125 ? -9.679 10.897 59.918 1.00 97.62 125 GLU A N 1
ATOM 1036 C CA . GLU A 1 125 ? -9.578 9.817 60.904 1.00 97.62 125 GLU A CA 1
ATOM 1037 C C . GLU A 1 125 ? -9.634 10.364 62.341 1.00 97.62 125 GLU A C 1
ATOM 1039 O O . GLU A 1 125 ? -10.426 9.885 63.159 1.00 97.62 125 GLU A O 1
ATOM 1044 N N . VAL A 1 126 ? -8.894 11.442 62.629 1.00 97.44 126 VAL A N 1
ATOM 1045 C CA . VAL A 1 126 ? -8.931 12.141 63.929 1.00 97.44 126 VAL A CA 1
ATOM 1046 C C . VAL A 1 126 ? -10.326 12.704 64.230 1.00 97.44 126 VAL A C 1
ATOM 1048 O O . VAL A 1 126 ? -10.819 12.579 65.356 1.00 97.44 126 VAL A O 1
ATOM 1051 N N . LEU A 1 127 ? -10.997 13.301 63.241 1.00 96.69 127 LEU A N 1
ATOM 1052 C CA . LEU A 1 127 ? -12.371 13.788 63.388 1.00 96.69 127 LEU A CA 1
ATOM 1053 C C . LEU A 1 127 ? -13.354 12.629 63.603 1.00 96.69 127 LEU A C 1
ATOM 1055 O O . LEU A 1 127 ? -14.164 12.689 64.526 1.00 96.69 127 LEU A O 1
ATOM 1059 N N . SER A 1 128 ? -13.257 11.556 62.818 1.00 95.88 128 SER A N 1
ATOM 1060 C CA . SER A 1 128 ? -14.083 10.351 62.960 1.00 95.88 128 SER A CA 1
ATOM 1061 C C . SER A 1 128 ? -13.979 9.769 64.374 1.00 95.88 128 SER A C 1
ATOM 1063 O O . SER A 1 128 ? -14.996 9.592 65.048 1.00 95.88 128 SER A O 1
ATOM 1065 N N . ALA A 1 129 ? -12.756 9.600 64.888 1.00 95.25 129 ALA A N 1
ATOM 1066 C CA . ALA A 1 129 ? -12.510 9.148 66.256 1.00 95.25 129 ALA A CA 1
ATOM 1067 C C . ALA A 1 129 ? -13.117 10.094 67.313 1.00 95.25 129 ALA A C 1
ATOM 1069 O O . ALA A 1 129 ? -13.682 9.637 68.308 1.00 95.25 129 ALA A O 1
ATOM 1070 N N . ARG A 1 130 ? -13.059 11.415 67.087 1.00 96.44 130 ARG A N 1
ATOM 1071 C CA . ARG A 1 130 ? -13.643 12.431 67.979 1.00 96.44 130 ARG A CA 1
ATOM 1072 C C . ARG A 1 130 ? -15.177 12.418 67.995 1.00 96.44 130 ARG A C 1
ATOM 1074 O O . ARG A 1 130 ? -15.762 12.693 69.043 1.00 96.44 130 ARG A O 1
ATOM 1081 N N . TYR A 1 131 ? -15.827 12.125 66.868 1.00 93.44 131 TYR A N 1
ATOM 1082 C CA . TYR A 1 131 ? -17.293 12.117 66.745 1.00 93.44 131 TYR A CA 1
ATOM 1083 C C . TYR A 1 131 ? -17.937 10.739 66.981 1.00 93.44 131 TYR A C 1
ATOM 1085 O O . TYR A 1 131 ? -19.130 10.682 67.283 1.00 93.44 131 TYR A O 1
ATOM 1093 N N . ALA A 1 132 ? -17.175 9.641 66.944 1.00 92.62 132 ALA A N 1
ATOM 1094 C CA . ALA A 1 132 ? -17.672 8.286 67.205 1.00 92.62 132 ALA A CA 1
ATOM 1095 C C . ALA A 1 132 ? -18.502 8.123 68.508 1.00 92.62 132 ALA A C 1
ATOM 1097 O O . ALA A 1 132 ? -19.516 7.422 68.461 1.00 92.62 132 ALA A O 1
ATOM 1098 N N . PRO A 1 133 ? -18.182 8.779 69.649 1.00 89.12 133 PRO A N 1
ATOM 1099 C CA . PRO A 1 133 ? -19.007 8.686 70.859 1.00 89.12 133 PRO A CA 1
ATOM 1100 C C . PRO A 1 133 ? -20.386 9.346 70.713 1.00 89.12 133 PRO A C 1
ATOM 1102 O O . PRO A 1 133 ? -21.362 8.871 71.289 1.00 89.12 133 PRO A O 1
ATOM 1105 N N . LEU A 1 134 ? -20.494 10.423 69.926 1.00 83.62 134 LEU A N 1
ATOM 1106 C CA . LEU A 1 134 ? -21.760 11.135 69.715 1.00 83.62 134 LEU A CA 1
ATOM 1107 C C . LEU A 1 134 ? -22.746 10.280 68.908 1.00 83.62 134 LEU A C 1
ATOM 1109 O O . LEU A 1 134 ? -23.921 10.219 69.257 1.00 83.62 134 LEU A O 1
ATOM 1113 N N . ALA A 1 135 ? -22.253 9.526 67.920 1.00 77.38 135 ALA A N 1
ATOM 1114 C CA . ALA A 1 135 ? -23.065 8.566 67.169 1.00 77.38 135 ALA A CA 1
ATOM 1115 C C . ALA A 1 135 ? -23.634 7.430 68.049 1.00 77.38 135 ALA A C 1
ATOM 1117 O O . ALA A 1 135 ? -24.708 6.900 67.762 1.00 77.38 135 ALA A O 1
ATOM 1118 N N . GLN A 1 136 ? -22.958 7.062 69.145 1.00 75.75 136 GLN A N 1
ATOM 1119 C CA . GLN A 1 136 ? -23.476 6.063 70.088 1.00 75.75 136 GLN A CA 1
ATOM 1120 C C . GLN A 1 136 ? -24.641 6.618 70.926 1.00 75.75 136 GLN A C 1
ATOM 1122 O O . GLN A 1 136 ? -25.603 5.889 71.187 1.00 75.75 136 GLN A O 1
ATOM 1127 N N . CYS A 1 137 ? -24.606 7.904 71.293 1.00 67.56 137 CYS A N 1
ATOM 1128 C CA . CYS A 1 137 ? -25.654 8.551 72.087 1.00 67.56 137 CYS A CA 1
ATOM 1129 C C . CYS A 1 137 ? -27.027 8.545 71.392 1.00 67.56 137 CYS A C 1
ATOM 1131 O O . CYS A 1 137 ? -28.026 8.234 72.043 1.00 67.56 137 CYS A O 1
ATOM 1133 N N . ASP A 1 138 ? -27.089 8.799 70.082 1.00 58.12 138 ASP A N 1
ATOM 1134 C CA . ASP A 1 138 ? -28.361 8.808 69.339 1.00 58.12 138 ASP A CA 1
ATOM 1135 C C . ASP A 1 138 ? -29.047 7.427 69.325 1.00 58.12 138 ASP A C 1
ATOM 1137 O O . ASP A 1 138 ? -30.273 7.329 69.439 1.00 58.12 138 ASP A O 1
ATOM 1141 N N . SER A 1 139 ? -28.268 6.336 69.300 1.00 56.34 139 SER A N 1
ATOM 1142 C CA . SER A 1 139 ? -28.811 4.970 69.397 1.00 56.34 139 SER A CA 1
ATOM 1143 C C . SER A 1 139 ? -29.451 4.673 70.766 1.00 56.34 139 SER A C 1
ATOM 1145 O O . SER A 1 139 ? -30.436 3.932 70.859 1.00 56.34 139 SER A O 1
ATOM 1147 N N . ILE A 1 140 ? -28.939 5.293 71.836 1.00 54.94 140 ILE A N 1
ATOM 1148 C CA . ILE A 1 140 ? -29.430 5.134 73.215 1.00 54.94 140 ILE A CA 1
ATOM 1149 C C . ILE A 1 140 ? -30.725 5.932 73.431 1.00 54.94 140 ILE A C 1
ATOM 1151 O O . ILE A 1 140 ? -31.608 5.491 74.169 1.00 54.94 140 ILE A O 1
ATOM 1155 N N . VAL A 1 141 ? -30.878 7.079 72.763 1.00 54.88 141 VAL A N 1
ATOM 1156 C CA . VAL A 1 141 ? -32.117 7.872 72.813 1.00 54.88 141 VAL A CA 1
ATOM 1157 C C . VAL A 1 141 ? -33.243 7.172 72.045 1.00 54.88 141 VAL A C 1
ATOM 1159 O O . VAL A 1 141 ? -34.334 7.003 72.589 1.00 54.88 141 VAL A O 1
ATOM 1162 N N . LEU A 1 142 ? -32.982 6.683 70.827 1.00 51.66 142 LEU A N 1
ATOM 1163 C CA . LEU A 1 142 ? -33.996 5.994 70.014 1.00 51.66 142 LEU A CA 1
ATOM 1164 C C . LEU A 1 142 ? -34.473 4.670 70.633 1.00 51.66 142 LEU A C 1
ATOM 1166 O O . LEU A 1 142 ? -35.667 4.373 70.602 1.00 51.66 142 LEU A O 1
ATOM 1170 N N . SER A 1 143 ? -33.575 3.899 71.252 1.00 52.75 143 SER A N 1
ATOM 1171 C CA . SER A 1 143 ? -33.933 2.625 71.897 1.00 52.75 143 SER A CA 1
ATOM 1172 C C . SER A 1 143 ? -34.747 2.784 73.189 1.00 52.75 143 SER A C 1
ATOM 1174 O O . SER A 1 143 ? -35.511 1.883 73.529 1.00 52.75 143 SER A O 1
ATOM 1176 N N . ARG A 1 144 ? -34.660 3.927 73.889 1.00 49.09 144 ARG A N 1
ATOM 1177 C CA . ARG A 1 144 ? -35.461 4.203 75.100 1.00 49.09 144 ARG A CA 1
ATOM 1178 C C . ARG A 1 144 ? -36.860 4.762 74.841 1.00 49.09 144 ARG A C 1
ATOM 1180 O O . ARG A 1 144 ? -37.707 4.658 75.723 1.00 49.09 144 ARG A O 1
ATOM 1187 N N . VAL A 1 145 ? -37.119 5.351 73.673 1.00 51.97 145 VAL A N 1
ATOM 1188 C CA . VAL A 1 145 ? -38.421 5.978 73.359 1.00 51.97 145 VAL A CA 1
ATOM 1189 C C . VAL A 1 145 ? -39.445 4.973 72.799 1.00 51.97 145 VAL A C 1
ATOM 1191 O O . VAL A 1 145 ? -40.644 5.238 72.842 1.00 51.97 145 VAL A O 1
ATOM 1194 N N . LEU A 1 146 ? -39.008 3.800 72.321 1.00 48.34 146 LEU A N 1
ATOM 1195 C CA . LEU A 1 146 ? -39.846 2.853 71.563 1.00 48.34 146 LEU A CA 1
ATOM 1196 C C . LEU A 1 146 ? -40.128 1.500 72.250 1.00 48.34 146 LEU A C 1
ATOM 1198 O O . LEU A 1 146 ? -40.513 0.547 71.576 1.00 48.34 146 LEU A O 1
ATOM 1202 N N . THR A 1 147 ? -40.011 1.396 73.578 1.00 47.91 147 THR A N 1
ATOM 1203 C CA . THR A 1 147 ? -40.380 0.170 74.323 1.00 47.91 147 THR A CA 1
ATOM 1204 C C . THR A 1 147 ? -41.536 0.380 75.312 1.00 47.91 147 THR A C 1
ATOM 1206 O O . THR A 1 147 ? -41.286 0.647 76.491 1.00 47.91 147 THR A O 1
ATOM 1209 N N . PRO A 1 148 ? -42.805 0.205 74.891 1.00 45.78 148 PRO A N 1
ATOM 1210 C CA . PRO A 1 148 ? -43.927 0.008 75.803 1.00 45.78 148 PRO A CA 1
ATOM 1211 C C . PRO A 1 148 ? -43.922 -1.426 76.351 1.00 45.78 148 PRO A C 1
ATOM 1213 O O . PRO A 1 148 ? -43.828 -2.396 75.599 1.00 45.78 148 PRO A O 1
ATOM 1216 N N . SER A 1 149 ? -44.067 -1.574 77.665 1.00 47.47 149 SER A N 1
ATOM 1217 C CA . SER A 1 149 ? -44.207 -2.875 78.326 1.00 47.47 149 SER A CA 1
ATOM 1218 C C . SER A 1 149 ? -45.597 -3.484 78.098 1.00 47.47 149 SER A C 1
ATOM 1220 O O . SER A 1 149 ? -46.585 -2.920 78.571 1.00 47.47 149 SER A O 1
ATOM 1222 N N . LEU A 1 150 ? -45.682 -4.661 77.470 1.00 40.41 150 LEU A N 1
ATOM 1223 C CA . LEU A 1 150 ? -46.906 -5.470 77.438 1.00 40.41 150 LEU A CA 1
ATOM 1224 C C . LEU A 1 150 ? -46.603 -6.948 77.718 1.00 40.41 150 LEU A C 1
ATOM 1226 O O . LEU A 1 150 ? -45.909 -7.623 76.961 1.00 40.41 150 LEU A O 1
ATOM 1230 N N . SER A 1 151 ? -47.147 -7.422 78.838 1.00 37.88 151 SER A N 1
ATOM 1231 C CA . SER A 1 151 ? -47.163 -8.822 79.277 1.00 37.88 151 SER A CA 1
ATOM 1232 C C . SER A 1 151 ? -48.273 -9.612 78.549 1.00 37.88 151 SER A C 1
ATOM 1234 O O . SER A 1 151 ? -49.154 -9.000 77.942 1.00 37.88 151 SER A O 1
ATOM 1236 N N . PRO A 1 152 ? -48.253 -10.958 78.563 1.00 52.56 152 PRO A N 1
ATOM 1237 C CA . PRO A 1 152 ? -48.859 -11.745 77.492 1.00 52.56 152 PRO A CA 1
ATOM 1238 C C . PRO A 1 152 ? -50.335 -12.098 77.716 1.00 52.56 152 PRO A C 1
ATOM 1240 O O . PRO A 1 152 ? -50.749 -12.427 78.827 1.00 52.56 152 PRO A O 1
ATOM 1243 N N . THR A 1 153 ? -51.087 -12.187 76.618 1.00 38.31 153 THR A N 1
ATOM 1244 C CA . THR A 1 153 ? -52.337 -12.953 76.543 1.00 38.31 153 THR A CA 1
ATOM 1245 C C . THR A 1 153 ? -52.256 -14.015 75.454 1.00 38.31 153 THR A C 1
ATOM 1247 O O . THR A 1 153 ? -51.917 -13.758 74.301 1.00 38.31 153 THR A O 1
ATOM 1250 N N . THR A 1 154 ? -52.562 -15.243 75.856 1.00 49.06 154 THR A N 1
ATOM 1251 C CA . THR A 1 154 ? -52.583 -16.440 75.019 1.00 49.06 154 THR A CA 1
ATOM 1252 C C . THR A 1 154 ? -53.786 -16.421 74.076 1.00 49.06 154 THR A C 1
ATOM 1254 O O . THR A 1 154 ? -54.916 -16.327 74.547 1.00 49.06 154 THR A O 1
ATOM 1257 N N . SER A 1 155 ? -53.577 -16.625 72.774 1.00 39.09 155 SER A N 1
ATOM 1258 C CA . SER A 1 155 ? -54.602 -17.221 71.907 1.00 39.09 155 SER A CA 1
ATOM 1259 C C . SER A 1 155 ? -53.966 -18.006 70.762 1.00 39.09 155 SER A C 1
ATOM 1261 O O . SER A 1 155 ? -52.890 -17.664 70.274 1.00 39.09 155 SER A O 1
ATOM 1263 N N . GLN A 1 156 ? -54.637 -19.089 70.377 1.00 44.12 156 GLN A N 1
ATOM 1264 C CA . GLN A 1 156 ? -54.287 -19.949 69.248 1.00 44.12 156 GLN A CA 1
ATOM 1265 C C . GLN A 1 156 ? -54.741 -19.340 67.908 1.00 44.12 156 GLN A C 1
ATOM 1267 O O . GLN A 1 156 ? -55.411 -18.311 67.887 1.00 44.12 156 GLN A O 1
ATOM 1272 N N . GLU A 1 157 ? -54.445 -20.082 66.830 1.00 39.09 157 GLU A N 1
ATOM 1273 C CA . GLU A 1 157 ? -54.880 -19.874 65.436 1.00 39.09 157 GLU A CA 1
ATOM 1274 C C . GLU A 1 157 ? -54.132 -18.743 64.693 1.00 39.09 157 GLU A C 1
ATOM 1276 O O . GLU A 1 157 ? -53.823 -17.700 65.246 1.00 39.09 157 GLU A O 1
ATOM 1281 N N . GLY A 1 158 ? -53.749 -18.883 63.421 1.00 39.19 158 GLY A N 1
ATOM 1282 C CA . GLY A 1 158 ? -53.839 -20.030 62.520 1.00 39.19 158 GLY A CA 1
ATOM 1283 C C . GLY A 1 158 ? -53.186 -19.697 61.167 1.00 39.19 158 GLY A C 1
ATOM 1284 O O . GLY A 1 158 ? -53.301 -18.585 60.668 1.00 39.19 158 GLY A O 1
ATOM 1285 N N . ARG A 1 159 ? -52.467 -20.668 60.591 1.00 36.59 159 ARG A N 1
ATOM 1286 C CA . ARG A 1 159 ? -51.895 -20.707 59.219 1.00 36.59 159 ARG A CA 1
ATOM 1287 C C . ARG A 1 159 ? -52.781 -20.016 58.139 1.00 36.59 159 ARG A C 1
ATOM 1289 O O . ARG A 1 159 ? -53.992 -20.140 58.205 1.00 36.59 159 ARG A O 1
ATOM 1296 N N . THR A 1 160 ? -52.273 -19.395 57.058 1.00 41.03 160 THR A N 1
ATOM 1297 C CA . THR A 1 160 ? -50.984 -19.609 56.354 1.00 41.03 160 THR A CA 1
ATOM 1298 C C . THR A 1 160 ? -50.615 -18.499 55.338 1.00 41.03 160 THR A C 1
ATOM 1300 O O . THR A 1 160 ? -51.488 -17.995 54.647 1.00 41.03 160 THR A O 1
ATOM 1303 N N . ARG A 1 161 ? -49.296 -18.343 55.104 1.00 36.22 161 ARG A N 1
ATOM 1304 C CA . ARG A 1 161 ? -48.599 -18.026 53.825 1.00 36.22 161 ARG A CA 1
ATOM 1305 C C . ARG A 1 161 ? -48.867 -16.700 53.083 1.00 36.22 161 ARG A C 1
ATOM 1307 O O . ARG A 1 161 ? -49.752 -16.606 52.242 1.00 36.22 161 ARG A O 1
ATOM 1314 N N . GLY A 1 162 ? -47.874 -15.814 53.184 1.00 35.19 162 GLY A N 1
ATOM 1315 C CA . GLY A 1 162 ? -47.424 -14.930 52.106 1.00 35.19 162 GLY A CA 1
ATOM 1316 C C . GLY A 1 162 ? -45.928 -14.615 52.269 1.00 35.19 162 GLY A C 1
ATOM 1317 O O . GLY A 1 162 ? -45.490 -14.423 53.398 1.00 35.19 162 GLY A O 1
ATOM 1318 N N . ASN A 1 163 ? -45.195 -14.549 51.149 1.00 36.12 163 ASN A N 1
ATOM 1319 C CA . ASN A 1 163 ? -43.829 -14.009 50.975 1.00 36.12 163 ASN A CA 1
ATOM 1320 C C . ASN A 1 163 ? -42.675 -14.800 51.651 1.00 36.12 163 ASN A C 1
ATOM 1322 O O . ASN A 1 163 ? -42.828 -15.333 52.742 1.00 36.12 163 ASN A O 1
ATOM 1326 N N . THR A 1 164 ? -41.513 -15.087 51.042 1.00 40.34 164 THR A N 1
ATOM 1327 C CA . THR A 1 164 ? -40.586 -14.364 50.129 1.00 40.34 164 THR A CA 1
ATOM 1328 C C . THR A 1 164 ? -39.691 -13.303 50.786 1.00 40.34 164 THR A C 1
ATOM 1330 O O . THR A 1 164 ? -39.865 -12.109 50.569 1.00 40.34 164 THR A O 1
ATOM 1333 N N . SER A 1 165 ? -38.651 -13.767 51.481 1.00 36.97 165 SER A N 1
ATOM 1334 C CA . SER A 1 165 ? -37.265 -13.264 51.397 1.00 36.97 165 SER A CA 1
ATOM 1335 C C . SER A 1 165 ? -36.353 -14.417 51.861 1.00 36.97 165 SER A C 1
ATOM 1337 O O . SER A 1 165 ? -36.708 -15.167 52.764 1.00 36.97 165 SER A O 1
ATOM 1339 N N . LEU A 1 166 ? -35.317 -14.819 51.125 1.00 40.78 166 LEU A N 1
ATOM 1340 C CA . LEU A 1 166 ? -34.079 -14.095 50.821 1.00 40.78 166 LEU A CA 1
ATOM 1341 C C . LEU A 1 166 ? -33.275 -13.761 52.090 1.00 40.78 166 LEU A C 1
ATOM 1343 O O . LEU A 1 166 ? -33.192 -12.612 52.511 1.00 40.78 166 LEU A O 1
ATOM 1347 N N . ALA A 1 167 ? -32.661 -14.794 52.668 1.00 34.53 167 ALA A N 1
ATOM 1348 C CA . ALA A 1 167 ? -31.600 -14.675 53.658 1.00 34.53 167 ALA A CA 1
ATOM 1349 C C . ALA A 1 167 ? -30.340 -15.362 53.112 1.00 34.53 167 ALA A C 1
ATOM 1351 O O . ALA A 1 167 ? -30.369 -16.547 52.778 1.00 34.53 167 ALA A O 1
ATOM 1352 N N . MET A 1 168 ? -29.235 -14.619 53.014 1.00 38.72 168 MET A N 1
ATOM 1353 C CA . MET A 1 168 ? -27.918 -15.215 52.789 1.00 38.72 168 MET A CA 1
ATOM 1354 C C . MET A 1 168 ? -27.491 -15.989 54.036 1.00 38.72 168 MET A C 1
ATOM 1356 O O . MET A 1 168 ? -27.469 -15.435 55.133 1.00 38.72 168 MET A O 1
ATOM 1360 N N . ALA A 1 169 ? -27.061 -17.234 53.850 1.00 34.09 169 ALA A N 1
ATOM 1361 C CA . ALA A 1 169 ? -26.310 -17.979 54.849 1.00 34.09 169 ALA A CA 1
ATOM 1362 C C . ALA A 1 169 ? -25.019 -18.504 54.210 1.00 34.09 169 ALA A C 1
ATOM 1364 O O . ALA A 1 169 ? -25.059 -19.332 53.301 1.00 34.09 169 ALA A O 1
ATOM 1365 N N . LYS A 1 170 ? -23.865 -18.036 54.700 1.00 40.34 170 LYS A N 1
ATOM 1366 C CA . LYS A 1 170 ? -22.591 -18.732 54.487 1.00 40.34 170 LYS A CA 1
ATOM 1367 C C . LYS A 1 170 ? -22.639 -20.036 55.284 1.00 40.34 170 LYS A C 1
ATOM 1369 O O . LYS A 1 170 ? -22.750 -19.993 56.505 1.00 40.34 170 LYS A O 1
ATOM 1374 N N . SER A 1 171 ? -22.505 -21.174 54.611 1.00 30.06 171 SER A N 1
ATOM 1375 C CA . SER A 1 171 ? -22.156 -22.444 55.250 1.00 30.06 171 SER A CA 1
ATOM 1376 C C . SER A 1 171 ? -21.380 -23.320 54.274 1.00 30.06 171 SER A C 1
ATOM 1378 O O . SER A 1 171 ? -21.817 -23.583 53.157 1.00 30.06 171 SER A O 1
ATOM 1380 N N . THR A 1 172 ? -20.197 -23.734 54.703 1.00 36.78 172 THR A N 1
ATOM 1381 C CA . THR A 1 172 ? -19.268 -24.611 53.990 1.00 36.78 172 THR A CA 1
ATOM 1382 C C . THR A 1 172 ? -19.740 -26.065 53.999 1.00 36.78 172 THR A C 1
ATOM 1384 O O . THR A 1 172 ? -19.967 -26.615 55.076 1.00 36.78 172 THR A O 1
ATOM 1387 N N . SER A 1 173 ? -19.788 -26.733 52.841 1.00 30.30 173 SER A N 1
ATOM 1388 C CA . SER A 1 173 ? -19.536 -28.187 52.725 1.00 30.30 173 SER A CA 1
ATOM 1389 C C . SER A 1 173 ? -19.431 -28.656 51.263 1.00 30.30 173 SER A C 1
ATOM 1391 O O . SER A 1 173 ? -20.417 -28.867 50.571 1.00 30.30 173 SER A O 1
ATOM 1393 N N . SER A 1 174 ? -18.188 -28.832 50.812 1.00 31.95 174 SER A N 1
ATOM 1394 C CA . SER A 1 174 ? -17.656 -30.091 50.255 1.00 31.95 174 SER A CA 1
ATOM 1395 C C . SER A 1 174 ? -18.624 -31.131 49.649 1.00 31.95 174 SER A C 1
ATOM 1397 O O . SER A 1 174 ? -19.286 -31.860 50.390 1.00 31.95 174 SER A O 1
ATOM 1399 N N . THR A 1 175 ? -18.542 -31.381 48.332 1.00 31.45 175 THR A N 1
ATOM 1400 C CA . THR A 1 175 ? -18.773 -32.730 47.761 1.00 31.45 175 THR A CA 1
ATOM 1401 C C . THR A 1 175 ? -18.013 -32.953 46.437 1.00 31.45 175 THR A C 1
ATOM 1403 O O . THR A 1 175 ? -18.110 -32.153 45.516 1.00 31.45 175 THR A O 1
ATOM 1406 N N . SER A 1 176 ? -17.265 -34.063 46.376 1.00 30.59 176 SER A N 1
ATOM 1407 C CA . SER A 1 176 ? -16.824 -34.836 45.192 1.00 30.59 176 SER A CA 1
ATOM 1408 C C . SER A 1 176 ? -16.486 -34.128 43.861 1.00 30.59 176 SER A C 1
ATOM 1410 O O . SER A 1 176 ? -17.359 -33.908 43.021 1.00 30.59 176 SER A O 1
ATOM 1412 N N . ILE A 1 177 ? -15.186 -34.030 43.560 1.00 32.31 177 ILE A N 1
ATOM 1413 C CA . ILE A 1 177 ? -14.694 -34.264 42.191 1.00 32.31 177 ILE A CA 1
ATOM 1414 C C . ILE A 1 177 ? -14.471 -35.774 42.044 1.00 32.31 177 ILE A C 1
ATOM 1416 O O . ILE A 1 177 ? -13.815 -36.386 42.888 1.00 32.31 177 ILE A O 1
ATOM 1420 N N . ALA A 1 178 ? -15.022 -36.379 40.991 1.00 31.77 178 ALA A N 1
ATOM 1421 C CA . ALA A 1 178 ? -14.783 -37.784 40.681 1.00 31.77 178 ALA A CA 1
ATOM 1422 C C . ALA A 1 178 ? -13.359 -37.969 40.137 1.00 31.77 178 ALA A C 1
ATOM 1424 O O . ALA A 1 178 ? -12.999 -37.419 39.096 1.00 31.77 178 ALA A O 1
ATOM 1425 N N . SER A 1 179 ? -12.551 -38.762 40.836 1.00 29.83 179 SER A N 1
ATOM 1426 C CA . SER A 1 179 ? -11.241 -39.191 40.366 1.00 29.83 179 SER A CA 1
ATOM 1427 C C . SER A 1 179 ? -11.392 -40.311 39.338 1.00 29.83 179 SER A C 1
ATOM 1429 O O . SER A 1 179 ? -11.907 -41.383 39.645 1.00 29.83 179 SER A O 1
ATOM 1431 N N . ASN A 1 180 ? -10.877 -40.093 38.127 1.00 33.62 180 ASN A N 1
ATOM 1432 C CA . ASN A 1 180 ? -10.602 -41.176 37.190 1.00 33.62 180 ASN A CA 1
ATOM 1433 C C . ASN A 1 180 ? -9.083 -41.275 37.042 1.00 33.62 180 ASN A C 1
ATOM 1435 O O . ASN A 1 180 ? -8.451 -40.434 36.406 1.00 33.62 180 ASN A O 1
ATOM 1439 N N . GLY A 1 181 ? -8.482 -42.246 37.726 1.00 30.41 181 GLY A N 1
ATOM 1440 C CA . GLY A 1 181 ? -7.038 -42.439 37.715 1.00 30.41 181 GLY A CA 1
ATOM 1441 C C . GLY A 1 181 ? -6.630 -43.524 36.731 1.00 30.41 181 GLY A C 1
ATOM 1442 O O . GLY A 1 181 ? -7.230 -44.596 36.722 1.00 30.41 181 GLY A O 1
ATOM 1443 N N . GLN A 1 182 ? -5.531 -43.312 36.005 1.00 32.94 182 GLN A N 1
ATOM 1444 C CA . GLN A 1 182 ? -4.699 -44.435 35.585 1.00 32.94 182 GLN A CA 1
ATOM 1445 C C . GLN A 1 182 ? -3.213 -44.055 35.576 1.00 32.94 182 GLN A C 1
ATOM 1447 O O . GLN A 1 182 ? -2.825 -42.979 35.131 1.00 32.94 182 GLN A O 1
ATOM 1452 N N . ARG A 1 183 ? -2.396 -44.937 36.161 1.00 31.58 183 ARG A N 1
ATOM 1453 C CA . ARG A 1 183 ? -0.949 -44.775 36.363 1.00 31.58 183 ARG A CA 1
ATOM 1454 C C . ARG A 1 183 ? -0.139 -45.296 35.176 1.00 31.58 183 ARG A C 1
ATOM 1456 O O . ARG A 1 183 ? -0.509 -46.316 34.600 1.00 31.58 183 ARG A O 1
ATOM 1463 N N . ASN A 1 184 ? 1.014 -44.656 34.966 1.00 33.91 184 ASN A N 1
ATOM 1464 C CA . ASN A 1 184 ? 2.383 -45.185 34.752 1.00 33.91 184 ASN A CA 1
ATOM 1465 C C . ASN A 1 184 ? 3.109 -44.127 33.890 1.00 33.91 184 ASN A C 1
ATOM 1467 O O . ASN A 1 184 ? 2.614 -43.795 32.823 1.00 33.91 184 ASN A O 1
ATOM 1471 N N . GLY A 1 185 ? 4.179 -43.444 34.313 1.00 30.50 185 GLY A N 1
ATOM 1472 C CA . GLY A 1 185 ? 5.397 -43.933 34.977 1.00 30.50 185 GLY A CA 1
ATOM 1473 C C . GLY A 1 185 ? 6.450 -44.218 33.891 1.00 30.50 185 GLY A C 1
ATOM 1474 O O . GLY A 1 185 ? 6.129 -44.925 32.947 1.00 30.50 185 GLY A O 1
ATOM 1475 N N . GLY A 1 186 ? 7.687 -43.717 33.914 1.00 29.36 186 GLY A N 1
ATOM 1476 C CA . GLY A 1 186 ? 8.386 -42.772 34.798 1.00 29.36 186 GLY A CA 1
ATOM 1477 C C . GLY A 1 186 ? 9.780 -42.476 34.198 1.00 29.36 186 GLY A C 1
ATOM 1478 O O . GLY A 1 186 ? 10.179 -43.158 33.256 1.00 29.36 186 GLY A O 1
ATOM 1479 N N . GLY A 1 187 ? 10.521 -41.483 34.700 1.00 29.59 187 GLY A N 1
ATOM 1480 C CA . GLY A 1 187 ? 11.855 -41.155 34.168 1.00 29.59 187 GLY A CA 1
ATOM 1481 C C . GLY A 1 187 ? 12.422 -39.851 34.731 1.00 29.59 187 GLY A C 1
ATOM 1482 O O . GLY A 1 187 ? 11.962 -38.773 34.376 1.00 29.59 187 GLY A O 1
ATOM 1483 N N . SER A 1 188 ? 13.391 -39.973 35.633 1.00 34.50 188 SER A N 1
ATOM 1484 C CA . SER A 1 188 ? 14.078 -38.893 36.353 1.00 34.50 188 SER A CA 1
ATOM 1485 C C . SER A 1 188 ? 15.304 -38.354 35.611 1.00 34.50 188 SER A C 1
ATOM 1487 O O . SER A 1 188 ? 16.053 -39.167 35.071 1.00 34.50 188 SER A O 1
ATOM 1489 N N . SER A 1 189 ? 15.579 -37.049 35.735 1.00 36.25 189 SER A N 1
ATOM 1490 C CA . SER A 1 189 ? 16.860 -36.539 36.278 1.00 36.25 189 SER A CA 1
ATOM 1491 C C . SER A 1 189 ? 16.882 -35.001 36.339 1.00 36.25 189 SER A C 1
ATOM 1493 O O . SER A 1 189 ? 16.889 -34.345 35.301 1.00 36.25 189 SER A O 1
ATOM 1495 N N . ASP A 1 190 ? 16.875 -34.470 37.561 1.00 35.56 190 ASP A N 1
ATOM 1496 C CA . ASP A 1 190 ? 17.841 -33.507 38.119 1.00 35.56 190 ASP A CA 1
ATOM 1497 C C . ASP A 1 190 ? 18.330 -32.315 37.263 1.00 35.56 190 ASP A C 1
ATOM 1499 O O . ASP A 1 190 ? 19.110 -32.494 36.327 1.00 35.56 190 ASP A O 1
ATOM 1503 N N . ALA A 1 191 ? 17.947 -31.097 37.681 1.00 39.56 191 ALA A N 1
ATOM 1504 C CA . ALA A 1 191 ? 18.808 -29.902 37.790 1.00 39.56 191 ALA A CA 1
ATOM 1505 C C . ALA A 1 191 ? 18.019 -28.716 38.403 1.00 39.56 191 ALA A C 1
ATOM 1507 O O . ALA A 1 191 ? 17.341 -27.981 37.690 1.00 39.56 191 ALA A O 1
ATOM 1508 N N . ASP A 1 192 ? 18.030 -28.649 39.734 1.00 37.28 192 ASP A N 1
ATOM 1509 C CA . ASP A 1 192 ? 18.376 -27.510 40.608 1.00 37.28 192 ASP A CA 1
ATOM 1510 C C . ASP A 1 192 ? 18.195 -26.021 40.180 1.00 37.28 192 ASP A C 1
ATOM 1512 O O . ASP A 1 192 ? 18.433 -25.615 39.043 1.00 37.28 192 ASP A O 1
ATOM 1516 N N . ASP A 1 193 ? 17.906 -25.224 41.223 1.00 39.78 193 ASP A N 1
ATOM 1517 C CA . ASP A 1 193 ? 18.156 -23.784 41.452 1.00 39.78 193 ASP A CA 1
ATOM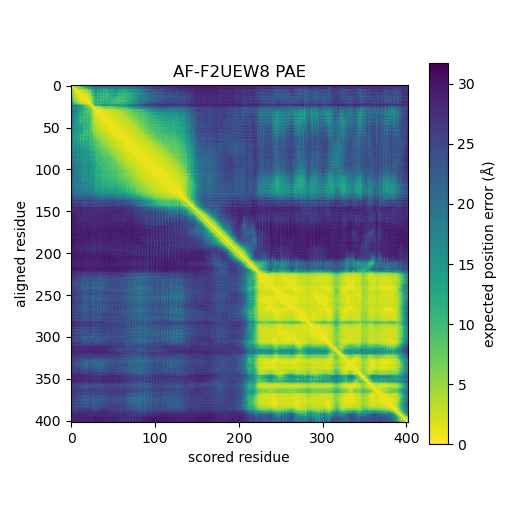 1518 C C . ASP A 1 193 ? 17.121 -22.686 41.052 1.00 39.78 193 ASP A C 1
ATOM 1520 O O . ASP A 1 193 ? 17.039 -22.192 39.928 1.00 39.78 193 ASP A O 1
ATOM 1524 N N . ASP A 1 194 ? 16.425 -22.240 42.112 1.00 40.28 194 ASP A N 1
ATOM 1525 C CA . ASP A 1 194 ? 16.304 -20.853 42.612 1.00 40.28 194 ASP A CA 1
ATOM 1526 C C . ASP A 1 194 ? 15.322 -19.812 42.016 1.00 40.28 194 ASP A C 1
ATOM 1528 O O . ASP A 1 194 ? 15.612 -19.014 41.125 1.00 40.28 194 ASP A O 1
ATOM 1532 N N . ASP A 1 195 ? 14.163 -19.742 42.685 1.00 37.09 195 ASP A N 1
ATOM 1533 C CA . ASP A 1 195 ? 13.649 -18.577 43.434 1.00 37.09 195 ASP A CA 1
ATOM 1534 C C . ASP A 1 195 ? 13.826 -17.137 42.896 1.00 37.09 195 ASP A C 1
ATOM 1536 O O . ASP A 1 195 ? 14.850 -16.479 43.079 1.00 37.09 195 ASP A O 1
ATOM 1540 N N . ALA A 1 196 ? 12.692 -16.546 42.492 1.00 38.81 196 ALA A N 1
ATOM 1541 C CA . ALA A 1 196 ? 12.334 -15.170 42.866 1.00 38.81 196 ALA A CA 1
ATOM 1542 C C . ALA A 1 196 ? 10.803 -14.981 42.849 1.00 38.81 196 ALA A C 1
ATOM 1544 O O . ALA A 1 196 ? 10.194 -14.792 41.795 1.00 38.81 196 ALA A O 1
ATOM 1545 N N . ALA A 1 197 ? 10.167 -15.028 44.022 1.00 39.03 197 ALA A N 1
ATOM 1546 C CA . ALA A 1 197 ? 8.725 -14.826 44.167 1.00 39.03 197 ALA A CA 1
ATOM 1547 C C . ALA A 1 197 ? 8.350 -13.342 44.341 1.00 39.03 197 ALA A C 1
ATOM 1549 O O . ALA A 1 197 ? 8.969 -12.636 45.134 1.00 39.03 197 ALA A O 1
ATOM 1550 N N . PHE A 1 198 ? 7.269 -12.913 43.682 1.00 34.97 198 PHE A N 1
ATOM 1551 C CA . PHE A 1 198 ? 6.458 -11.750 44.066 1.00 34.97 198 PHE A CA 1
ATOM 1552 C C . PHE A 1 198 ? 4.992 -11.994 43.654 1.00 34.97 198 PHE A C 1
ATOM 1554 O O . PHE A 1 198 ? 4.696 -12.107 42.465 1.00 34.97 198 PHE A O 1
ATOM 1561 N N . GLY A 1 199 ? 4.088 -12.067 44.641 1.00 35.09 199 GLY A N 1
ATOM 1562 C CA . GLY A 1 199 ? 2.683 -11.632 44.489 1.00 35.09 199 GLY A CA 1
ATOM 1563 C C . GLY A 1 199 ? 2.620 -10.092 44.472 1.00 35.09 199 GLY A C 1
ATOM 1564 O O . GLY A 1 199 ? 3.669 -9.455 44.403 1.00 35.09 199 GLY A O 1
ATOM 1565 N N . ASP A 1 200 ? 1.520 -9.350 44.587 1.00 37.84 200 ASP A N 1
ATOM 1566 C CA . ASP A 1 200 ? 0.065 -9.558 44.746 1.00 37.84 200 ASP A CA 1
ATOM 1567 C C . ASP A 1 200 ? -0.557 -8.141 44.529 1.00 37.84 200 ASP A C 1
ATOM 1569 O O . ASP A 1 200 ? 0.175 -7.151 44.600 1.00 37.84 200 ASP A O 1
ATOM 1573 N N . ASP A 1 201 ? -1.837 -7.865 44.260 1.00 37.94 201 ASP A N 1
ATOM 1574 C CA . ASP A 1 201 ? -3.094 -8.611 44.043 1.00 37.94 201 ASP A CA 1
ATOM 1575 C C . ASP A 1 201 ? -4.002 -7.708 43.150 1.00 37.94 201 ASP A C 1
ATOM 1577 O O . ASP A 1 201 ? -3.646 -6.556 42.881 1.00 37.94 201 ASP A O 1
ATOM 1581 N N . GLY A 1 202 ? -5.181 -8.174 42.716 1.00 30.92 202 GLY A N 1
ATOM 1582 C CA . GLY A 1 202 ? -6.258 -7.301 42.226 1.00 30.92 202 GLY A CA 1
ATOM 1583 C C . GLY A 1 202 ? -7.038 -7.851 41.033 1.00 30.92 202 GLY A C 1
ATOM 1584 O O . GLY A 1 202 ? -6.590 -7.773 39.889 1.00 30.92 202 GLY A O 1
ATOM 1585 N N . GLY A 1 203 ? -8.240 -8.369 41.290 1.00 35.06 203 GLY A N 1
ATOM 1586 C CA . GLY A 1 203 ? -9.228 -8.615 40.237 1.00 35.06 203 GLY A CA 1
ATOM 1587 C C . GLY A 1 203 ? -10.024 -7.357 39.884 1.00 35.06 203 GLY A C 1
ATOM 1588 O O . GLY A 1 203 ? -9.903 -6.336 40.555 1.00 35.06 203 GLY A O 1
ATOM 1589 N N . ASP A 1 204 ? -10.909 -7.467 38.892 1.00 34.88 204 ASP A N 1
ATOM 1590 C CA . ASP A 1 204 ? -12.194 -6.773 38.980 1.00 34.88 204 ASP A CA 1
ATOM 1591 C C . ASP A 1 204 ? -13.290 -7.453 38.148 1.00 34.88 204 ASP A C 1
ATOM 1593 O O . ASP A 1 204 ? -13.034 -8.159 37.168 1.00 34.88 204 ASP A O 1
ATOM 1597 N N . ASP A 1 205 ? -14.523 -7.248 38.599 1.00 39.50 205 ASP A N 1
ATOM 1598 C CA . ASP A 1 205 ? -15.766 -7.738 38.004 1.00 39.50 205 ASP A CA 1
ATOM 1599 C C . ASP A 1 205 ? -16.165 -6.898 36.778 1.00 39.50 205 ASP A C 1
ATOM 1601 O O . ASP A 1 205 ? -16.206 -5.666 36.847 1.00 39.50 205 ASP A O 1
ATOM 1605 N N . GLN A 1 206 ? -16.548 -7.552 35.672 1.00 36.81 206 GLN A N 1
ATOM 1606 C CA . GLN A 1 206 ? -17.573 -6.970 34.804 1.00 36.81 206 GLN A CA 1
ATOM 1607 C C . GLN A 1 206 ? -18.288 -7.983 33.905 1.00 36.81 206 GLN A C 1
ATOM 1609 O O . GLN A 1 206 ? -17.715 -8.618 33.018 1.00 36.81 206 GLN A O 1
ATOM 1614 N N . THR A 1 207 ? -19.604 -8.053 34.086 1.00 36.84 207 THR A N 1
ATOM 1615 C CA . THR A 1 207 ? -20.536 -8.750 33.201 1.00 36.84 207 THR A CA 1
ATOM 1616 C C . THR A 1 207 ? -20.960 -7.844 32.042 1.00 36.84 207 THR A C 1
ATOM 1618 O O . THR A 1 207 ? -21.764 -6.930 32.210 1.00 36.84 207 THR A O 1
ATOM 1621 N N . LEU A 1 208 ? -20.468 -8.124 30.831 1.00 36.19 208 LEU A N 1
ATOM 1622 C CA . LEU A 1 208 ? -20.972 -7.521 29.593 1.00 36.19 208 LEU A CA 1
ATOM 1623 C C . LEU A 1 208 ? -21.295 -8.602 28.558 1.00 36.19 208 LEU A C 1
ATOM 1625 O O . LEU A 1 208 ? -20.414 -9.290 28.047 1.00 36.19 208 LEU A O 1
ATOM 1629 N N . ASN A 1 209 ? -22.583 -8.722 28.232 1.00 39.12 209 ASN A N 1
ATOM 1630 C CA . ASN A 1 209 ? -23.059 -9.534 27.117 1.00 39.12 209 ASN A CA 1
ATOM 1631 C C . ASN A 1 209 ? -22.828 -8.786 25.797 1.00 39.12 209 ASN A C 1
ATOM 1633 O O . ASN A 1 209 ? -23.714 -8.071 25.333 1.00 39.12 209 ASN A O 1
ATOM 1637 N N . ASP A 1 210 ? -21.674 -9.000 25.170 1.00 35.12 210 ASP A N 1
ATOM 1638 C CA . ASP A 1 210 ? -21.501 -8.779 23.733 1.00 35.12 210 ASP A CA 1
ATOM 1639 C C . ASP A 1 210 ? -20.781 -9.987 23.120 1.00 35.12 210 ASP A C 1
ATOM 1641 O O . ASP A 1 210 ? -19.765 -10.456 23.639 1.00 35.12 210 ASP A O 1
ATOM 1645 N N . SER A 1 211 ? -21.333 -10.557 22.048 1.00 40.22 211 SER A N 1
ATOM 1646 C CA . SER A 1 211 ? -20.967 -11.887 21.537 1.00 40.22 211 SER A CA 1
ATOM 1647 C C . SER A 1 211 ? -19.717 -11.866 20.648 1.00 40.22 211 SER A C 1
ATOM 1649 O O . SER A 1 211 ? -19.700 -12.356 19.516 1.00 40.22 211 SER A O 1
ATOM 1651 N N . THR A 1 212 ? -18.622 -11.344 21.201 1.00 38.44 212 THR A N 1
ATOM 1652 C CA . THR A 1 212 ? -17.293 -11.374 20.583 1.00 38.44 212 THR A CA 1
ATOM 1653 C C . THR A 1 212 ? -16.659 -12.752 20.780 1.00 38.44 212 THR A C 1
ATOM 1655 O O . THR A 1 212 ? -16.050 -13.036 21.810 1.00 38.44 212 THR A O 1
ATOM 1658 N N . VAL A 1 213 ? -16.782 -13.631 19.782 1.00 43.62 213 VAL A N 1
ATOM 1659 C CA . VAL A 1 213 ? -16.145 -14.960 19.805 1.00 43.62 213 VAL A CA 1
ATOM 1660 C C . VAL A 1 213 ? -14.639 -14.824 19.553 1.00 43.62 213 VAL A C 1
ATOM 1662 O O . VAL A 1 213 ? -14.162 -14.951 18.426 1.00 43.62 213 VAL A O 1
ATOM 1665 N N . SER A 1 214 ? -13.880 -14.576 20.621 1.00 39.50 214 SER A N 1
ATOM 1666 C CA . SER A 1 214 ? -12.418 -14.676 20.621 1.00 39.50 214 SER A CA 1
ATOM 1667 C C . SER A 1 214 ? -11.999 -16.143 20.757 1.00 39.50 214 SER A C 1
ATOM 1669 O O . SER A 1 214 ? -11.906 -16.685 21.857 1.00 39.50 214 SER A O 1
ATOM 1671 N N . SER A 1 215 ? -11.786 -16.825 19.630 1.00 42.91 215 SER A N 1
ATOM 1672 C CA . SER A 1 215 ? -11.372 -18.232 19.611 1.00 42.91 215 SER A CA 1
ATOM 1673 C C . SER A 1 215 ? -9.848 -18.383 19.730 1.00 42.91 215 SER A C 1
ATOM 1675 O O . SER A 1 215 ? -9.167 -18.691 18.751 1.00 42.91 215 SER A O 1
ATOM 1677 N N . THR A 1 216 ? -9.296 -18.204 20.932 1.00 41.75 216 THR A N 1
ATOM 1678 C CA . THR A 1 216 ? -7.882 -18.490 21.256 1.00 41.75 216 THR A CA 1
ATOM 1679 C C . THR A 1 216 ? -7.657 -19.970 21.608 1.00 41.75 216 THR A C 1
ATOM 1681 O O . THR A 1 216 ? -7.092 -20.317 22.645 1.00 41.75 216 THR A O 1
ATOM 1684 N N . GLY A 1 217 ? -8.105 -20.873 20.729 1.00 41.19 217 GLY A N 1
ATOM 1685 C CA . GLY A 1 217 ? -7.963 -22.322 20.909 1.00 41.19 217 GLY A CA 1
ATOM 1686 C C . GLY A 1 217 ? -6.512 -22.793 20.766 1.00 41.19 217 GLY A C 1
ATOM 1687 O O . GLY A 1 217 ? -5.962 -22.786 19.665 1.00 41.19 217 GLY A O 1
ATOM 1688 N N . ARG A 1 218 ? -5.895 -23.234 21.870 1.00 42.25 218 ARG A N 1
ATOM 1689 C CA . ARG A 1 218 ? -4.560 -23.864 21.896 1.00 42.25 218 ARG A CA 1
ATOM 1690 C C . ARG A 1 218 ? -4.618 -25.358 21.534 1.00 42.25 218 ARG A C 1
ATOM 1692 O O . ARG A 1 218 ? -4.216 -26.196 22.333 1.00 42.25 218 ARG A O 1
ATOM 1699 N N . ASP A 1 219 ? -5.031 -25.671 20.310 1.00 40.38 219 ASP A N 1
ATOM 1700 C CA . ASP A 1 219 ? -4.790 -26.991 19.713 1.00 40.38 219 ASP A CA 1
ATOM 1701 C C . ASP A 1 219 ? -3.611 -26.892 18.733 1.00 40.38 219 ASP A C 1
ATOM 1703 O O . ASP A 1 219 ? -3.634 -26.137 17.758 1.00 40.38 219 ASP A O 1
ATOM 1707 N N . GLY A 1 220 ? -2.523 -27.605 19.031 1.00 45.53 220 GLY A N 1
ATOM 1708 C CA . GLY A 1 220 ? -1.233 -27.418 18.366 1.00 45.53 220 GLY A CA 1
ATOM 1709 C C . GLY A 1 220 ? -1.160 -27.985 16.945 1.00 45.53 220 GLY A C 1
ATOM 1710 O O . GLY A 1 220 ? -0.681 -29.102 16.771 1.00 45.53 220 GLY A O 1
ATOM 1711 N N . ALA A 1 221 ? -1.559 -27.209 15.926 1.00 42.09 221 ALA A N 1
ATOM 1712 C CA . ALA A 1 221 ? -1.345 -27.556 14.510 1.00 42.09 221 ALA A CA 1
ATOM 1713 C C . ALA A 1 221 ? -1.333 -26.355 13.523 1.00 42.09 221 ALA A C 1
ATOM 1715 O O . ALA A 1 221 ? -2.131 -26.294 12.589 1.00 42.09 221 ALA A O 1
ATOM 1716 N N . GLY A 1 222 ? -0.366 -25.439 13.668 1.00 49.88 222 GLY A N 1
ATOM 1717 C CA . GLY A 1 222 ? 0.098 -24.540 12.590 1.00 49.88 222 GLY A CA 1
ATOM 1718 C C . GLY A 1 222 ? -0.845 -23.419 12.104 1.00 49.88 222 GLY A C 1
ATOM 1719 O O . GLY A 1 222 ? -2.014 -23.325 12.469 1.00 49.88 222 GLY A O 1
ATOM 1720 N N . CYS A 1 223 ? -0.328 -22.556 11.216 1.00 55.62 223 CYS A N 1
ATOM 1721 C CA . CYS A 1 223 ? -1.019 -21.368 10.674 1.00 55.62 223 CYS A CA 1
ATOM 1722 C C . CYS A 1 223 ? -2.319 -21.636 9.880 1.00 55.62 223 CYS A C 1
ATOM 1724 O O . CYS A 1 223 ? -2.983 -20.691 9.449 1.00 55.62 223 CYS A O 1
ATOM 1726 N N . GLY A 1 224 ? -2.707 -22.899 9.680 1.00 67.38 224 GLY A N 1
ATOM 1727 C CA . GLY A 1 224 ? -3.888 -23.277 8.901 1.00 67.38 224 GLY A CA 1
ATOM 1728 C C . GLY A 1 224 ? -5.220 -22.855 9.530 1.00 67.38 224 GLY A C 1
ATOM 1729 O O . GLY A 1 224 ? -6.161 -22.574 8.792 1.00 67.38 224 GLY A O 1
ATOM 1730 N N . GLY A 1 225 ? -5.309 -22.755 10.864 1.00 82.00 225 GLY A N 1
ATOM 1731 C CA . GLY A 1 225 ? -6.560 -22.414 11.560 1.00 82.00 225 GLY A CA 1
ATOM 1732 C C . GLY A 1 225 ? -7.134 -21.054 11.147 1.00 82.00 225 GLY A C 1
ATOM 1733 O O . GLY A 1 225 ? -8.314 -20.952 10.817 1.00 82.00 225 GLY A O 1
ATOM 1734 N N . PHE A 1 226 ? -6.282 -20.027 11.066 1.00 85.25 226 PHE A N 1
ATOM 1735 C CA . PHE A 1 226 ? -6.670 -18.703 10.577 1.00 85.25 226 PHE A CA 1
ATOM 1736 C C . PHE A 1 226 ? -7.180 -18.760 9.128 1.00 85.25 226 PHE A C 1
ATOM 1738 O O . PHE A 1 226 ? -8.279 -18.289 8.824 1.00 85.25 226 PHE A O 1
ATOM 1745 N N . MET A 1 227 ? -6.372 -19.340 8.231 1.00 88.94 227 MET A N 1
ATOM 1746 C CA . MET A 1 227 ? -6.670 -19.354 6.796 1.00 88.94 227 MET A CA 1
ATOM 1747 C C . MET A 1 227 ? -7.943 -20.145 6.507 1.00 88.94 227 MET A C 1
ATOM 1749 O O . MET A 1 227 ? -8.691 -19.773 5.608 1.00 88.94 227 MET A O 1
ATOM 1753 N N . ARG A 1 228 ? -8.217 -21.180 7.308 1.00 89.94 228 ARG A N 1
ATOM 1754 C CA . ARG A 1 228 ? -9.461 -21.941 7.282 1.00 89.94 228 ARG A CA 1
ATOM 1755 C C . ARG A 1 228 ? -10.660 -21.091 7.694 1.00 89.94 228 ARG A C 1
ATOM 1757 O O . ARG A 1 228 ? -11.575 -20.973 6.895 1.00 89.94 228 ARG A O 1
ATOM 1764 N N . THR A 1 229 ? -10.635 -20.418 8.847 1.00 91.06 229 THR A N 1
ATOM 1765 C CA . THR A 1 229 ? -11.736 -19.529 9.281 1.00 91.06 229 THR A CA 1
ATOM 1766 C C . THR A 1 229 ? -12.067 -18.462 8.235 1.00 91.06 229 THR A C 1
ATOM 1768 O O . THR A 1 229 ? -13.237 -18.182 7.962 1.00 91.06 229 THR A O 1
ATOM 1771 N N . LEU A 1 230 ? -11.039 -17.877 7.617 1.00 94.06 230 LEU A N 1
ATOM 1772 C CA . LEU A 1 230 ? -11.202 -16.876 6.568 1.00 94.06 230 LEU A CA 1
ATOM 1773 C C . LEU A 1 230 ? -11.735 -17.500 5.262 1.00 94.06 230 LEU A C 1
ATOM 1775 O O . LEU A 1 230 ? -12.627 -16.927 4.633 1.00 94.06 230 LEU A O 1
ATOM 1779 N N . ALA A 1 231 ? -11.253 -18.687 4.882 1.00 95.06 231 ALA A N 1
ATOM 1780 C CA . ALA A 1 231 ? -11.756 -19.427 3.728 1.00 95.06 231 ALA A CA 1
ATOM 1781 C C . ALA A 1 231 ? -13.212 -19.884 3.905 1.00 95.06 231 ALA A C 1
ATOM 1783 O O . ALA A 1 231 ? -13.998 -19.761 2.968 1.00 95.06 231 ALA A O 1
ATOM 1784 N N . ASP A 1 232 ? -13.590 -20.342 5.098 1.00 95.69 232 ASP A N 1
ATOM 1785 C CA . ASP A 1 232 ? -14.950 -20.755 5.447 1.00 95.69 232 ASP A CA 1
ATOM 1786 C C . ASP A 1 232 ? -15.912 -19.556 5.347 1.00 95.69 232 ASP A C 1
ATOM 1788 O O . ASP A 1 232 ? -16.966 -19.659 4.719 1.00 95.69 232 ASP A O 1
ATOM 1792 N N . CYS A 1 233 ? -15.516 -18.379 5.854 1.00 96.44 233 CYS A N 1
ATOM 1793 C CA . CYS A 1 233 ? -16.312 -17.151 5.730 1.00 96.44 233 CYS A CA 1
ATOM 1794 C C . CYS A 1 233 ? -16.502 -16.698 4.268 1.00 96.44 233 CYS A C 1
ATOM 1796 O O . CYS A 1 233 ? -17.600 -16.292 3.900 1.00 96.44 233 CYS A O 1
ATOM 1798 N N . ILE A 1 234 ? -15.473 -16.788 3.414 1.00 97.50 234 ILE A N 1
ATOM 1799 C CA . ILE A 1 234 ? -15.591 -16.452 1.977 1.00 97.50 234 ILE A CA 1
ATOM 1800 C C . ILE A 1 234 ? -16.339 -17.548 1.196 1.00 97.50 234 ILE A C 1
ATOM 1802 O O . ILE A 1 234 ? -16.993 -17.281 0.187 1.00 97.50 234 ILE A O 1
ATOM 1806 N N . THR A 1 235 ? -16.280 -18.800 1.647 1.00 97.25 235 THR A N 1
ATOM 1807 C CA . THR A 1 235 ? -17.035 -19.906 1.040 1.00 97.25 235 THR A CA 1
ATOM 1808 C C . THR A 1 235 ? -18.530 -19.775 1.331 1.00 97.25 235 THR A C 1
ATOM 1810 O O . THR A 1 235 ? -19.337 -20.032 0.442 1.00 97.25 235 THR A O 1
ATOM 1813 N N . ALA A 1 236 ? -18.890 -19.282 2.519 1.00 97.38 236 ALA A N 1
ATOM 1814 C CA . ALA A 1 236 ? -20.263 -18.959 2.906 1.00 97.38 236 ALA A CA 1
ATO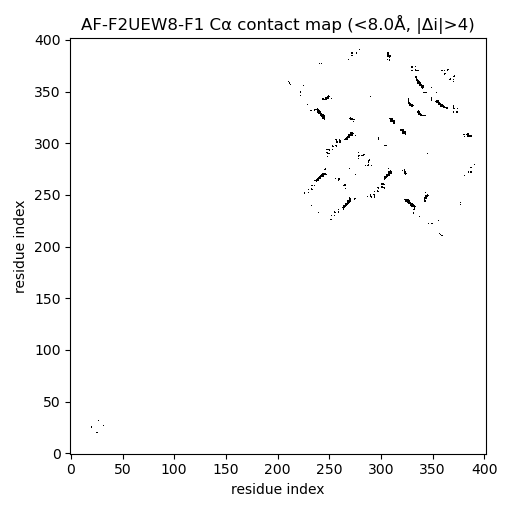M 1815 C C . ALA A 1 236 ? -20.832 -17.673 2.261 1.00 97.38 236 ALA A C 1
ATOM 1817 O O . ALA A 1 236 ? -22.021 -17.405 2.418 1.00 97.38 236 ALA A O 1
ATOM 1818 N N . ALA A 1 237 ? -20.015 -16.886 1.547 1.00 98.12 237 ALA A N 1
ATOM 1819 C CA . ALA A 1 237 ? -20.455 -15.669 0.863 1.00 98.12 237 ALA A CA 1
ATOM 1820 C C . ALA A 1 237 ? -21.516 -15.957 -0.215 1.00 98.12 237 ALA A C 1
ATOM 1822 O O . ALA A 1 237 ? -21.422 -16.955 -0.936 1.00 98.12 237 ALA A O 1
ATOM 1823 N N . SER A 1 238 ? -22.479 -15.046 -0.357 1.00 98.06 238 SER A N 1
ATOM 1824 C CA . SER A 1 238 ? -23.670 -15.209 -1.201 1.00 98.06 238 SER A CA 1
ATOM 1825 C C . SER A 1 238 ? -23.828 -14.149 -2.300 1.00 98.06 238 SER A C 1
ATOM 1827 O O . SER A 1 238 ? -24.469 -14.423 -3.313 1.00 98.06 238 SER A O 1
ATOM 1829 N N . SER A 1 239 ? -23.240 -12.959 -2.136 1.00 98.19 239 SER A N 1
ATOM 1830 C CA . SER A 1 239 ? -23.487 -11.786 -2.988 1.00 98.19 239 SER A CA 1
ATOM 1831 C C . SER A 1 239 ? -22.230 -10.959 -3.295 1.00 98.19 239 SER A C 1
ATOM 1833 O O . SER A 1 239 ? -21.936 -10.719 -4.470 1.00 98.19 239 SER A O 1
ATOM 1835 N N . GLU A 1 240 ? -21.440 -10.578 -2.284 1.00 98.31 240 GLU A N 1
ATOM 1836 C CA . GLU A 1 240 ? -20.223 -9.776 -2.461 1.00 98.31 240 GLU A CA 1
ATOM 1837 C C . GLU A 1 240 ? -19.099 -10.134 -1.476 1.00 98.31 240 GLU A C 1
ATOM 1839 O O . GLU A 1 240 ? -19.329 -10.462 -0.311 1.00 98.31 240 GLU A O 1
ATOM 1844 N N . VAL A 1 241 ? -17.854 -10.026 -1.948 1.00 98.50 241 VAL A N 1
ATOM 1845 C CA . VAL A 1 241 ? -16.636 -10.125 -1.133 1.00 98.50 241 VAL A CA 1
ATOM 1846 C C . VAL A 1 241 ? -15.712 -8.969 -1.500 1.00 98.50 241 VAL A C 1
ATOM 1848 O O . VAL A 1 241 ? -15.180 -8.902 -2.609 1.00 98.50 241 VAL A O 1
ATOM 1851 N N . LEU A 1 242 ? -15.522 -8.050 -0.558 1.00 98.44 242 LEU A N 1
ATOM 1852 C CA . LEU A 1 242 ? -14.738 -6.830 -0.734 1.00 98.44 242 LEU A CA 1
ATOM 1853 C C . LEU A 1 242 ? -13.462 -6.934 0.103 1.00 98.44 242 LEU A C 1
ATOM 1855 O O . LEU A 1 242 ? -13.535 -7.093 1.319 1.00 98.44 242 LEU A O 1
ATOM 1859 N N . VAL A 1 243 ? -12.295 -6.855 -0.532 1.00 97.94 243 VAL A N 1
ATOM 1860 C CA . VAL A 1 243 ? -10.988 -7.073 0.104 1.00 97.94 243 VAL A CA 1
ATOM 1861 C C . VAL A 1 243 ? -10.141 -5.809 0.030 1.00 97.94 243 VAL A C 1
ATOM 1863 O O . VAL A 1 243 ? -9.931 -5.255 -1.044 1.00 97.94 243 VAL A O 1
ATOM 1866 N N . MET A 1 244 ? -9.600 -5.384 1.163 1.00 97.62 244 MET A N 1
ATOM 1867 C CA . MET A 1 244 ? -8.651 -4.281 1.304 1.00 97.62 244 MET A CA 1
ATOM 1868 C C . MET A 1 244 ? -7.379 -4.828 1.938 1.00 97.62 244 MET A C 1
ATOM 1870 O O . MET A 1 244 ? -7.446 -5.375 3.035 1.00 97.62 244 MET A O 1
ATOM 1874 N N . THR A 1 245 ? -6.227 -4.703 1.278 1.00 96.25 245 THR A N 1
ATOM 1875 C CA . THR A 1 245 ? -4.943 -5.096 1.878 1.00 96.25 245 THR A CA 1
ATOM 1876 C C . THR A 1 245 ? -3.785 -4.196 1.471 1.00 96.25 245 THR A C 1
ATOM 1878 O O . THR A 1 245 ? -3.738 -3.687 0.351 1.00 96.25 245 THR A O 1
ATOM 1881 N N . GLN A 1 246 ? -2.792 -4.071 2.349 1.00 94.62 246 GLN A N 1
ATOM 1882 C CA . GLN A 1 246 ? -1.499 -3.501 1.980 1.00 94.62 246 GLN A CA 1
ATOM 1883 C C . GLN A 1 246 ? -0.751 -4.381 0.963 1.00 94.62 246 GLN A C 1
ATOM 1885 O O . GLN A 1 246 ? -0.122 -3.867 0.044 1.00 94.62 246 GLN A O 1
ATOM 1890 N N . THR A 1 247 ? -0.794 -5.706 1.125 1.00 94.31 247 THR A N 1
ATOM 1891 C CA . THR A 1 247 ? 0.057 -6.643 0.373 1.00 94.31 247 THR A CA 1
ATOM 1892 C C . THR A 1 247 ? -0.688 -7.936 0.080 1.00 94.31 247 THR A C 1
ATOM 1894 O O . THR A 1 247 ? -1.188 -8.569 1.010 1.00 94.31 247 THR A O 1
ATOM 1897 N N . PHE A 1 248 ? -0.695 -8.381 -1.177 1.00 95.38 248 PHE A N 1
ATOM 1898 C CA . PHE A 1 248 ? -1.394 -9.604 -1.572 1.00 95.38 248 PHE A CA 1
ATOM 1899 C C . PHE A 1 248 ? -0.441 -10.594 -2.259 1.00 95.38 248 PHE A C 1
ATOM 1901 O O . PHE A 1 248 ? -0.199 -10.515 -3.462 1.00 95.38 248 PHE A O 1
ATOM 1908 N N . THR A 1 249 ? 0.078 -11.568 -1.509 1.00 95.06 249 THR A N 1
ATOM 1909 C CA . THR A 1 249 ? 0.887 -12.678 -2.058 1.00 95.06 249 THR A CA 1
ATOM 1910 C C . THR A 1 249 ? 0.379 -14.074 -1.680 1.00 95.06 249 THR A C 1
ATOM 1912 O O . THR A 1 249 ? 0.888 -15.058 -2.217 1.00 95.06 249 THR A O 1
ATOM 1915 N N . SER A 1 250 ? -0.660 -14.181 -0.839 1.00 94.38 250 SER A N 1
ATOM 1916 C CA . SER A 1 250 ? -1.275 -15.457 -0.450 1.00 94.38 250 SER A CA 1
ATOM 1917 C C . SER A 1 250 ? -1.922 -16.169 -1.641 1.00 94.38 250 SER A C 1
ATOM 1919 O O . SER A 1 250 ? -2.927 -15.721 -2.202 1.00 94.38 250 SER A O 1
ATOM 1921 N N . ARG A 1 251 ? -1.370 -17.330 -2.008 1.00 94.12 251 ARG A N 1
ATOM 1922 C CA . ARG A 1 251 ? -1.951 -18.199 -3.039 1.00 94.12 251 ARG A CA 1
ATOM 1923 C C . ARG A 1 251 ? -3.280 -18.804 -2.586 1.00 94.12 251 ARG A C 1
ATOM 1925 O O . ARG A 1 251 ? -4.229 -18.787 -3.364 1.00 94.12 251 ARG A O 1
ATOM 1932 N N . ALA A 1 252 ? -3.339 -19.321 -1.357 1.00 93.44 252 ALA A N 1
ATOM 1933 C CA . ALA A 1 252 ? -4.527 -19.978 -0.819 1.00 93.44 252 ALA A CA 1
ATOM 1934 C C . ALA A 1 252 ? -5.733 -19.025 -0.803 1.00 93.44 252 ALA A C 1
ATOM 1936 O O . ALA A 1 252 ? -6.805 -19.386 -1.285 1.00 93.44 252 ALA A O 1
ATOM 1937 N N . LEU A 1 253 ? -5.541 -17.771 -0.370 1.00 95.50 253 LEU A N 1
ATOM 1938 C CA . LEU A 1 253 ? -6.608 -16.770 -0.424 1.00 95.50 253 LEU A CA 1
ATOM 1939 C C . LEU A 1 253 ? -7.038 -16.452 -1.864 1.00 95.50 253 LEU A C 1
ATOM 1941 O O . LEU A 1 253 ? -8.229 -16.328 -2.138 1.00 95.50 253 LEU A O 1
ATOM 1945 N N . ALA A 1 254 ? -6.090 -16.351 -2.800 1.00 97.06 254 ALA A N 1
ATOM 1946 C CA . ALA A 1 254 ? -6.418 -16.106 -4.202 1.00 97.06 254 ALA A CA 1
ATOM 1947 C C . ALA A 1 254 ? -7.221 -17.254 -4.838 1.00 97.06 254 ALA A C 1
ATOM 1949 O O . ALA A 1 254 ? -8.114 -16.982 -5.637 1.00 97.06 254 ALA A O 1
ATOM 1950 N N . ASP A 1 255 ? -6.932 -18.511 -4.483 1.00 96.81 255 ASP A N 1
ATOM 1951 C CA . ASP A 1 255 ? -7.698 -19.683 -4.931 1.00 96.81 255 ASP A CA 1
ATOM 1952 C C . ASP A 1 255 ? -9.141 -19.663 -4.354 1.00 96.81 255 ASP A C 1
ATOM 1954 O O . ASP A 1 255 ? -10.098 -19.927 -5.085 1.00 96.81 255 ASP A O 1
ATOM 1958 N N . VAL A 1 256 ? -9.336 -19.244 -3.094 1.00 97.50 256 VAL A N 1
ATOM 1959 C CA . VAL A 1 256 ? -10.675 -19.103 -2.474 1.00 97.50 256 VAL A CA 1
ATOM 1960 C C . VAL A 1 256 ? -11.485 -17.943 -3.076 1.00 97.50 256 VAL A C 1
ATOM 1962 O O . VAL A 1 256 ? -12.660 -18.117 -3.403 1.00 97.50 256 VAL A O 1
ATOM 1965 N N . LEU A 1 257 ? -10.875 -16.769 -3.274 1.00 98.12 257 LEU A N 1
ATOM 1966 C CA . LEU A 1 257 ? -11.528 -15.618 -3.920 1.00 98.12 257 LEU A CA 1
ATOM 1967 C C . LEU A 1 257 ? -11.898 -15.916 -5.381 1.00 98.12 257 LEU A C 1
ATOM 1969 O O . LEU A 1 257 ? -12.984 -15.552 -5.832 1.00 98.12 257 LEU A O 1
ATOM 1973 N N . ALA A 1 258 ? -11.028 -16.622 -6.109 1.00 98.06 258 ALA A N 1
ATOM 1974 C CA . ALA A 1 258 ? -11.317 -17.102 -7.457 1.00 98.06 258 ALA A CA 1
ATOM 1975 C C . ALA A 1 258 ? -12.514 -18.068 -7.471 1.00 98.06 258 ALA A C 1
ATOM 1977 O O . ALA A 1 258 ? -13.404 -17.918 -8.305 1.00 98.06 258 ALA A O 1
ATOM 1978 N N . SER A 1 259 ? -12.578 -19.006 -6.517 1.00 98.06 259 SER A N 1
ATOM 1979 C CA . SER A 1 259 ? -13.729 -19.901 -6.350 1.00 98.06 259 SER A CA 1
ATOM 1980 C C . SER A 1 259 ? -15.025 -19.127 -6.081 1.00 98.06 259 SER A C 1
ATOM 1982 O O . SER A 1 259 ? -16.039 -19.420 -6.706 1.00 98.06 259 SER A O 1
ATOM 1984 N N . ALA A 1 260 ? -15.005 -18.109 -5.213 1.00 98.12 260 ALA A N 1
ATOM 1985 C CA . ALA A 1 260 ? -16.178 -17.269 -4.962 1.00 98.12 260 ALA A CA 1
ATOM 1986 C C . ALA A 1 260 ? -16.654 -16.545 -6.235 1.00 98.12 260 ALA A C 1
ATOM 1988 O O . ALA A 1 260 ? -17.831 -16.626 -6.583 1.00 98.12 260 ALA A O 1
ATOM 1989 N N . SER A 1 261 ? -15.737 -15.926 -6.983 1.00 98.31 261 SER A N 1
ATOM 1990 C CA . SER A 1 261 ? -16.064 -15.241 -8.241 1.00 98.31 261 SER A CA 1
ATOM 1991 C C . SER A 1 261 ? -16.648 -16.195 -9.294 1.00 98.31 261 SER A C 1
ATOM 1993 O O . SER A 1 261 ? -17.635 -15.860 -9.946 1.00 98.31 261 SER A O 1
ATOM 1995 N N . GLN A 1 262 ? -16.138 -17.429 -9.384 1.00 97.94 262 GLN A N 1
ATOM 1996 C CA . GLN A 1 262 ? -16.686 -18.476 -10.259 1.00 97.94 262 GLN A CA 1
ATOM 1997 C C . GLN A 1 262 ? -18.095 -18.951 -9.860 1.00 97.94 262 GLN A C 1
ATOM 1999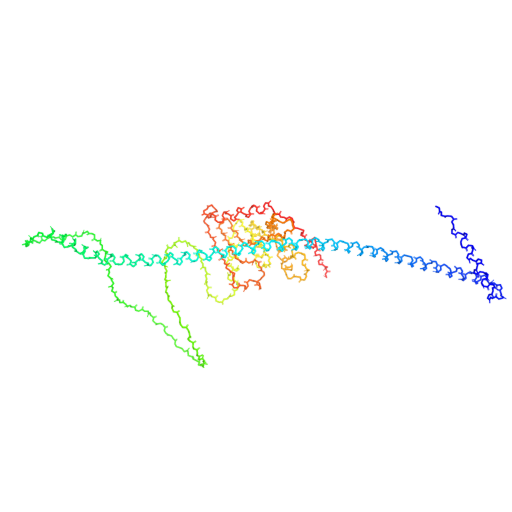 O O . GLN A 1 262 ? -18.819 -19.456 -10.716 1.00 97.94 262 GLN A O 1
ATOM 2004 N N . ARG A 1 263 ? -18.520 -18.763 -8.600 1.00 97.88 263 ARG A N 1
ATOM 2005 C CA . ARG A 1 263 ? -19.915 -18.983 -8.161 1.00 97.88 263 ARG A CA 1
ATOM 2006 C C . ARG A 1 263 ? -20.858 -17.825 -8.532 1.00 97.88 263 ARG A C 1
ATOM 2008 O O . ARG A 1 263 ? -22.037 -17.893 -8.203 1.00 97.88 263 ARG A O 1
ATOM 2015 N N . GLY A 1 264 ? -20.365 -16.773 -9.192 1.00 98.00 264 GLY A N 1
ATOM 2016 C CA . GLY A 1 264 ? -21.137 -15.573 -9.538 1.00 98.00 264 GLY A CA 1
ATOM 2017 C C . GLY A 1 264 ? -21.181 -14.503 -8.439 1.00 98.00 264 GLY A C 1
ATOM 2018 O O . GLY A 1 264 ? -21.932 -13.540 -8.558 1.00 98.00 264 GLY A O 1
ATOM 2019 N N . ILE A 1 265 ? -20.382 -14.651 -7.377 1.00 98.44 265 ILE A N 1
ATOM 2020 C CA . ILE A 1 265 ? -20.274 -13.669 -6.289 1.00 98.44 265 ILE A CA 1
ATOM 2021 C C . ILE A 1 265 ? -19.416 -12.494 -6.772 1.00 98.44 265 ILE A C 1
ATOM 2023 O O . ILE A 1 265 ? -18.375 -12.696 -7.402 1.00 98.44 265 ILE A O 1
ATOM 2027 N N . THR A 1 266 ? -19.811 -11.258 -6.458 1.00 98.38 266 THR A N 1
ATOM 2028 C CA . THR A 1 266 ? -19.030 -10.070 -6.837 1.00 98.38 266 THR A CA 1
ATOM 2029 C C . THR A 1 266 ? -17.789 -9.964 -5.952 1.00 98.38 266 THR A C 1
ATOM 2031 O O . THR A 1 266 ? -17.898 -9.624 -4.776 1.00 98.38 266 THR A O 1
ATOM 2034 N N . VAL A 1 267 ? -16.601 -10.242 -6.496 1.00 98.56 267 VAL A N 1
ATOM 2035 C CA . VAL A 1 267 ? -15.339 -10.172 -5.741 1.00 98.56 267 VAL A CA 1
ATOM 2036 C C . VAL A 1 267 ? -14.508 -8.978 -6.199 1.00 98.56 267 VAL A C 1
ATOM 2038 O O . VAL A 1 267 ? -14.155 -8.891 -7.375 1.00 98.56 267 VAL A O 1
ATOM 2041 N N . ARG A 1 268 ? -14.170 -8.084 -5.260 1.00 98.44 268 ARG A N 1
ATOM 2042 C CA . ARG A 1 268 ? -13.385 -6.862 -5.502 1.00 98.44 268 ARG A CA 1
ATOM 2043 C C . ARG A 1 268 ? -12.193 -6.759 -4.559 1.00 98.44 268 ARG A C 1
ATOM 2045 O O . ARG A 1 268 ? -12.364 -6.868 -3.348 1.00 98.44 268 ARG A O 1
ATOM 2052 N N . VAL A 1 269 ? -11.000 -6.495 -5.091 1.00 97.88 269 VAL A N 1
ATOM 2053 C CA . VAL A 1 269 ? -9.750 -6.431 -4.308 1.00 97.88 269 VAL A CA 1
ATOM 2054 C C . VAL A 1 269 ? -9.015 -5.102 -4.508 1.00 97.88 269 VAL A C 1
ATOM 2056 O O . VAL A 1 269 ? -8.595 -4.781 -5.616 1.00 97.88 269 VAL A O 1
ATOM 2059 N N . ILE A 1 270 ? -8.810 -4.349 -3.426 1.00 97.19 270 ILE A N 1
ATOM 2060 C CA . ILE A 1 270 ? -7.961 -3.152 -3.368 1.00 97.19 270 ILE A CA 1
ATOM 2061 C C . ILE A 1 270 ? -6.617 -3.528 -2.736 1.00 97.19 270 ILE A C 1
ATOM 2063 O O . ILE A 1 270 ? -6.578 -4.003 -1.598 1.00 97.19 270 ILE A O 1
ATOM 2067 N N . VAL A 1 271 ? -5.521 -3.268 -3.453 1.00 96.12 271 VAL A N 1
ATOM 2068 C CA . VAL A 1 271 ? -4.142 -3.389 -2.941 1.00 96.12 271 VAL A CA 1
ATOM 2069 C C . VAL A 1 271 ? -3.457 -2.024 -2.818 1.00 96.12 271 VAL A C 1
ATOM 2071 O O . VAL A 1 271 ? -3.813 -1.085 -3.532 1.00 96.12 271 VAL A O 1
ATOM 2074 N N . ASP A 1 272 ? -2.447 -1.892 -1.952 1.00 95.06 272 ASP A N 1
ATOM 2075 C CA . ASP A 1 272 ? -1.635 -0.671 -1.912 1.00 95.06 272 ASP A CA 1
ATOM 2076 C C . ASP A 1 272 ? -0.819 -0.499 -3.201 1.00 95.06 272 ASP A C 1
ATOM 2078 O O . ASP A 1 272 ? -0.037 -1.361 -3.613 1.00 95.06 272 ASP A O 1
ATOM 2082 N N . ALA A 1 273 ? -0.969 0.665 -3.828 1.00 93.19 273 ALA A N 1
ATOM 2083 C CA . ALA A 1 273 ? -0.279 0.993 -5.064 1.00 93.19 273 ALA A CA 1
ATOM 2084 C C . ALA A 1 273 ? 1.226 1.224 -4.867 1.00 93.19 273 ALA A C 1
ATOM 2086 O O . ALA A 1 273 ? 1.974 1.062 -5.830 1.00 93.19 273 ALA A O 1
ATOM 2087 N N . SER A 1 274 ? 1.703 1.604 -3.674 1.00 90.56 274 SER A N 1
ATOM 2088 C CA . SER A 1 274 ? 3.145 1.790 -3.449 1.00 90.56 274 SER A CA 1
ATOM 2089 C C . SER A 1 274 ? 3.869 0.442 -3.374 1.00 90.56 274 SER A C 1
ATOM 2091 O O . SER A 1 274 ? 4.838 0.232 -4.105 1.00 90.56 274 SER A O 1
ATOM 2093 N N . TRP A 1 275 ? 3.318 -0.507 -2.609 1.00 92.56 275 TRP A N 1
ATOM 2094 C CA . TRP A 1 275 ? 3.744 -1.903 -2.571 1.00 92.56 275 TRP A CA 1
ATOM 2095 C C . TRP A 1 275 ? 3.697 -2.528 -3.965 1.00 92.56 275 TRP A C 1
ATOM 2097 O O . TRP A 1 275 ? 4.721 -3.013 -4.439 1.00 92.56 275 TRP A O 1
ATOM 2107 N N . LEU A 1 276 ? 2.560 -2.440 -4.668 1.00 92.38 276 LEU A N 1
ATOM 2108 C CA . LEU A 1 276 ? 2.426 -3.051 -5.989 1.00 92.38 276 LEU A CA 1
ATOM 2109 C C . LEU A 1 276 ? 3.440 -2.485 -6.997 1.00 92.38 276 LEU A C 1
ATOM 2111 O O . LEU A 1 276 ? 4.035 -3.250 -7.751 1.00 92.38 276 LEU A O 1
ATOM 2115 N N . ASN A 1 277 ? 3.702 -1.173 -6.991 1.00 90.38 277 ASN A N 1
ATOM 2116 C CA . ASN A 1 277 ? 4.736 -0.581 -7.848 1.00 90.38 277 ASN A CA 1
ATOM 2117 C C . ASN A 1 277 ? 6.147 -1.088 -7.510 1.00 90.38 277 ASN A C 1
ATOM 2119 O O . ASN A 1 277 ? 6.930 -1.342 -8.424 1.00 90.38 277 ASN A O 1
ATOM 2123 N N . ILE A 1 278 ? 6.480 -1.262 -6.227 1.00 90.25 278 ILE A N 1
ATOM 2124 C CA . ILE A 1 278 ? 7.757 -1.859 -5.804 1.00 90.25 278 ILE A CA 1
ATOM 2125 C C . ILE A 1 278 ? 7.838 -3.316 -6.276 1.00 90.25 278 ILE A C 1
ATOM 2127 O O . ILE A 1 278 ? 8.829 -3.707 -6.891 1.00 90.25 278 ILE A O 1
ATOM 2131 N N . THR A 1 279 ? 6.780 -4.103 -6.067 1.00 91.81 279 THR A N 1
ATOM 2132 C CA . THR A 1 279 ? 6.704 -5.504 -6.494 1.00 91.81 279 THR A CA 1
ATOM 2133 C C . THR A 1 279 ? 6.835 -5.650 -8.008 1.00 91.81 279 THR A C 1
ATOM 2135 O O . THR A 1 279 ? 7.589 -6.508 -8.451 1.00 91.81 279 THR A O 1
ATOM 2138 N N . LEU A 1 280 ? 6.163 -4.814 -8.808 1.00 89.81 280 LEU A N 1
ATOM 2139 C CA . LEU A 1 280 ? 6.223 -4.853 -10.277 1.00 89.81 280 LEU A CA 1
ATOM 2140 C C . LEU A 1 280 ? 7.559 -4.362 -10.859 1.00 89.81 280 LEU A C 1
ATOM 2142 O O . LEU A 1 280 ? 7.918 -4.786 -11.955 1.00 89.81 280 LEU A O 1
ATOM 2146 N N . ARG A 1 281 ? 8.285 -3.488 -10.148 1.00 88.19 281 ARG A N 1
ATOM 2147 C CA . ARG A 1 281 ? 9.630 -3.012 -10.530 1.00 88.19 281 ARG A CA 1
ATOM 2148 C C . ARG A 1 281 ? 10.760 -3.920 -10.046 1.00 88.19 281 ARG A C 1
ATOM 2150 O O . ARG A 1 281 ? 11.884 -3.788 -10.526 1.00 88.19 281 ARG A O 1
ATOM 2157 N N . ALA A 1 282 ? 10.494 -4.812 -9.093 1.00 88.75 282 ALA A N 1
ATOM 2158 C CA . ALA A 1 282 ? 11.455 -5.825 -8.685 1.00 88.75 282 ALA A CA 1
ATOM 2159 C C . ALA A 1 282 ? 11.786 -6.754 -9.867 1.00 88.75 282 ALA A C 1
ATOM 2161 O O . ALA A 1 282 ? 10.976 -6.951 -10.773 1.00 88.75 282 ALA A O 1
ATOM 2162 N N . SER A 1 283 ? 12.982 -7.347 -9.863 1.00 78.62 283 SER A N 1
ATOM 2163 C CA . SER A 1 283 ? 13.375 -8.280 -10.923 1.00 78.62 283 SER A CA 1
ATOM 2164 C C . SER A 1 283 ? 12.415 -9.474 -10.998 1.00 78.62 283 SER A C 1
ATOM 2166 O O . SER A 1 283 ? 11.837 -9.886 -9.991 1.00 78.62 283 SER A O 1
ATOM 2168 N N . GLY A 1 284 ? 12.298 -10.105 -12.172 1.00 81.56 284 GLY A N 1
ATOM 2169 C CA . GLY A 1 284 ? 11.458 -11.301 -12.354 1.00 81.56 284 GLY A CA 1
ATOM 2170 C C . GLY A 1 284 ? 11.830 -12.496 -11.455 1.00 81.56 284 GLY A C 1
ATOM 2171 O O . GLY A 1 284 ? 11.046 -13.435 -11.306 1.00 81.56 284 GLY A O 1
ATOM 2172 N N . ALA A 1 285 ? 13.011 -12.454 -10.829 1.00 83.38 285 ALA A N 1
ATOM 2173 C CA . ALA A 1 285 ? 13.475 -13.414 -9.830 1.00 83.38 285 ALA A CA 1
ATOM 2174 C C . ALA A 1 285 ? 12.952 -13.135 -8.403 1.00 83.38 285 ALA A C 1
ATOM 2176 O O . ALA A 1 285 ? 13.081 -13.993 -7.534 1.00 83.38 285 ALA A O 1
ATOM 2177 N N . SER A 1 286 ? 12.364 -11.962 -8.139 1.00 90.69 286 SER A N 1
ATOM 2178 C CA . SER A 1 286 ? 11.812 -11.612 -6.826 1.00 90.69 286 SER A CA 1
ATOM 2179 C C . SER A 1 286 ? 10.642 -12.523 -6.449 1.00 90.69 286 SER A C 1
ATOM 2181 O O . SER A 1 286 ? 9.689 -12.689 -7.218 1.00 90.69 286 SER A O 1
ATOM 2183 N N . ARG A 1 287 ? 10.683 -13.077 -5.229 1.00 90.31 287 ARG A N 1
ATOM 2184 C CA . ARG A 1 287 ? 9.627 -13.949 -4.696 1.00 90.31 287 ARG A CA 1
ATOM 2185 C C . ARG A 1 287 ? 8.267 -13.254 -4.708 1.00 90.31 287 ARG A C 1
ATOM 2187 O O . ARG A 1 287 ? 7.301 -13.846 -5.179 1.00 90.31 287 ARG A O 1
ATOM 2194 N N . ASP A 1 288 ? 8.199 -12.004 -4.255 1.00 90.38 288 ASP A N 1
ATOM 2195 C CA . ASP A 1 288 ? 6.942 -11.248 -4.196 1.00 90.38 288 ASP A CA 1
ATOM 2196 C C . ASP A 1 288 ? 6.355 -11.019 -5.585 1.00 90.38 288 ASP A C 1
ATOM 2198 O O . ASP A 1 288 ? 5.155 -11.203 -5.781 1.00 90.38 288 ASP A O 1
ATOM 2202 N N . TYR A 1 289 ? 7.205 -10.712 -6.571 1.00 92.00 289 TYR A N 1
ATOM 2203 C CA . TYR A 1 289 ? 6.786 -10.586 -7.964 1.00 92.00 289 TYR A CA 1
ATOM 2204 C C . TYR A 1 289 ? 6.203 -11.905 -8.478 1.00 92.00 289 TYR A C 1
ATOM 2206 O O . TYR A 1 289 ? 5.106 -11.920 -9.032 1.00 92.00 289 TYR A O 1
ATOM 2214 N N . GLN A 1 290 ? 6.874 -13.036 -8.238 1.00 91.81 290 GLN A N 1
ATOM 2215 C CA . GLN A 1 290 ? 6.399 -14.363 -8.647 1.00 91.81 290 GLN A CA 1
ATOM 2216 C C . GLN A 1 290 ? 5.137 -14.822 -7.899 1.00 91.81 290 GLN A C 1
ATOM 2218 O O . GLN A 1 290 ? 4.302 -15.534 -8.466 1.00 91.81 290 GLN A O 1
ATOM 2223 N N . CYS A 1 291 ? 4.957 -14.441 -6.634 1.00 93.06 291 CYS A N 1
ATOM 2224 C CA . CYS A 1 291 ? 3.711 -14.673 -5.907 1.00 93.06 291 CYS A CA 1
ATOM 2225 C C . CYS A 1 291 ? 2.579 -13.812 -6.479 1.00 93.06 291 CYS A C 1
ATOM 2227 O O . CYS A 1 291 ? 1.547 -14.363 -6.862 1.00 93.06 291 CYS A O 1
ATOM 2229 N N . TRP A 1 292 ? 2.796 -12.505 -6.655 1.00 94.19 292 TRP A N 1
ATOM 2230 C CA . TRP A 1 292 ? 1.820 -11.607 -7.272 1.00 94.19 292 TRP A CA 1
ATOM 2231 C C . TRP A 1 292 ? 1.447 -12.039 -8.698 1.00 94.19 292 TRP A C 1
ATOM 2233 O O . TRP A 1 292 ? 0.264 -12.116 -9.014 1.00 94.19 292 TRP A O 1
ATOM 2243 N N . GLN A 1 293 ? 2.410 -12.444 -9.538 1.00 93.06 293 GLN A N 1
ATOM 2244 C CA . GLN A 1 293 ? 2.137 -13.018 -10.865 1.00 93.06 293 GLN A CA 1
ATOM 2245 C C . GLN A 1 293 ? 1.131 -14.181 -10.789 1.00 93.06 293 GLN A C 1
ATOM 2247 O O . GLN A 1 293 ? 0.235 -14.295 -11.628 1.00 93.06 293 GLN A O 1
ATOM 2252 N N . ARG A 1 294 ? 1.287 -15.068 -9.796 1.00 94.25 294 ARG A N 1
ATOM 2253 C CA . ARG A 1 294 ? 0.428 -16.247 -9.602 1.00 94.25 294 ARG A CA 1
ATOM 2254 C C . ARG A 1 294 ? -0.955 -15.888 -9.057 1.00 94.25 294 ARG A C 1
ATOM 2256 O O . ARG A 1 294 ? -1.896 -16.614 -9.379 1.00 94.25 294 ARG A O 1
ATOM 2263 N N . VAL A 1 295 ? -1.080 -14.801 -8.292 1.00 95.31 295 VAL A N 1
ATOM 2264 C CA . VAL A 1 295 ? -2.354 -14.211 -7.838 1.00 95.31 295 VAL A CA 1
ATOM 2265 C C . VAL A 1 295 ? -3.067 -13.514 -9.001 1.00 95.31 295 VAL A C 1
ATOM 2267 O O . VAL A 1 295 ? -4.188 -13.885 -9.336 1.00 95.31 295 VAL A O 1
ATOM 2270 N N . TYR A 1 296 ? -2.398 -12.593 -9.701 1.00 95.06 296 TYR A N 1
ATOM 2271 C CA . TYR A 1 296 ? -2.955 -11.848 -10.836 1.00 95.06 296 TYR A CA 1
ATOM 2272 C C . TYR A 1 296 ? -3.515 -12.770 -11.931 1.00 95.06 296 TYR A C 1
ATOM 2274 O O . TYR A 1 296 ? -4.625 -12.556 -12.419 1.00 95.06 296 TYR A O 1
ATOM 2282 N N . ARG A 1 297 ? -2.793 -13.847 -12.284 1.00 94.81 297 ARG A N 1
ATOM 2283 C CA . ARG A 1 297 ? -3.281 -14.843 -13.258 1.00 94.81 297 ARG A CA 1
ATOM 2284 C C . ARG A 1 297 ? -4.570 -15.541 -12.798 1.00 94.81 297 ARG A C 1
ATOM 2286 O O . ARG A 1 297 ? -5.414 -15.812 -13.645 1.00 94.81 297 ARG A O 1
ATOM 2293 N N . ARG A 1 298 ? -4.741 -15.805 -11.494 1.00 95.81 298 ARG A N 1
ATOM 2294 C CA . ARG A 1 298 ? -5.981 -16.380 -10.927 1.00 95.81 298 ARG A CA 1
ATOM 2295 C C . ARG A 1 298 ? -7.128 -15.390 -10.999 1.00 95.81 298 ARG A C 1
ATOM 2297 O O . ARG A 1 298 ? -8.175 -15.736 -11.530 1.00 95.81 298 ARG A O 1
ATOM 2304 N N . PHE A 1 299 ? -6.908 -14.164 -10.522 1.00 96.31 299 PHE A N 1
ATOM 2305 C CA . PHE A 1 299 ? -7.924 -13.113 -10.536 1.00 96.31 299 PHE A CA 1
ATOM 2306 C C . PHE A 1 299 ? -8.447 -12.879 -11.955 1.00 96.31 299 PHE A C 1
ATOM 2308 O O . PHE A 1 299 ? -9.649 -12.960 -12.197 1.00 96.31 299 PHE A O 1
ATOM 2315 N N . LYS A 1 300 ? -7.532 -12.735 -12.920 1.00 95.25 300 LYS A N 1
ATOM 2316 C CA . LYS A 1 300 ? -7.864 -12.578 -14.339 1.00 95.25 300 LYS A CA 1
ATOM 2317 C C . LYS A 1 300 ? -8.611 -13.775 -14.937 1.00 95.25 300 LYS A C 1
ATOM 2319 O O . LYS A 1 300 ? -9.483 -13.570 -15.771 1.00 95.25 300 LYS A O 1
ATOM 2324 N N . ALA A 1 301 ? -8.263 -15.004 -14.553 1.00 95.88 301 ALA A N 1
ATOM 2325 C CA . ALA A 1 301 ? -8.921 -16.210 -15.059 1.00 95.88 301 ALA A CA 1
ATOM 2326 C C . ALA A 1 301 ? -10.308 -16.453 -14.437 1.00 95.88 301 ALA A C 1
ATOM 2328 O O . ALA A 1 301 ? -11.152 -17.075 -15.073 1.00 95.88 301 ALA A O 1
ATOM 2329 N N . ALA A 1 302 ? -10.537 -15.983 -13.208 1.00 97.31 302 ALA A N 1
ATOM 2330 C CA . ALA A 1 302 ? -11.794 -16.161 -12.484 1.00 97.31 302 ALA A CA 1
ATOM 2331 C C . ALA A 1 302 ? -12.793 -15.005 -12.655 1.00 97.31 302 ALA A C 1
ATOM 2333 O O . ALA A 1 302 ? -13.962 -15.191 -12.344 1.00 97.31 302 ALA A O 1
ATOM 2334 N N . GLY A 1 303 ? -12.351 -13.841 -13.146 1.00 97.12 303 GLY A N 1
ATOM 2335 C CA . GLY A 1 303 ? -13.186 -12.638 -13.237 1.00 97.12 303 GLY A CA 1
ATOM 2336 C C . GLY A 1 303 ? -13.193 -11.779 -11.967 1.00 97.12 303 GLY A C 1
ATOM 2337 O O . GLY A 1 303 ? -14.061 -10.925 -11.823 1.00 97.12 303 GLY A O 1
ATOM 2338 N N . VAL A 1 304 ? -12.222 -11.969 -11.064 1.00 97.56 304 VAL A N 1
ATOM 2339 C CA . VAL A 1 304 ? -12.071 -11.137 -9.860 1.00 97.56 304 VAL A CA 1
ATOM 2340 C C . VAL A 1 304 ? -11.660 -9.725 -10.272 1.00 97.56 304 VAL A C 1
ATOM 2342 O O . VAL A 1 304 ? -10.587 -9.522 -10.852 1.00 97.56 304 VAL A O 1
ATOM 2345 N N . GLU A 1 305 ? -12.493 -8.744 -9.931 1.00 97.31 305 GLU A N 1
ATOM 2346 C CA . GLU A 1 305 ? -12.166 -7.333 -10.086 1.00 97.31 305 GLU A CA 1
ATOM 2347 C C . GLU A 1 305 ? -11.067 -6.957 -9.082 1.00 97.31 305 GLU A C 1
ATOM 2349 O O . GLU A 1 305 ? -11.138 -7.272 -7.891 1.00 97.31 305 GLU A O 1
ATOM 2354 N N . TRP A 1 306 ? -10.038 -6.245 -9.532 1.00 96.62 306 TRP A N 1
ATOM 2355 C CA . TRP A 1 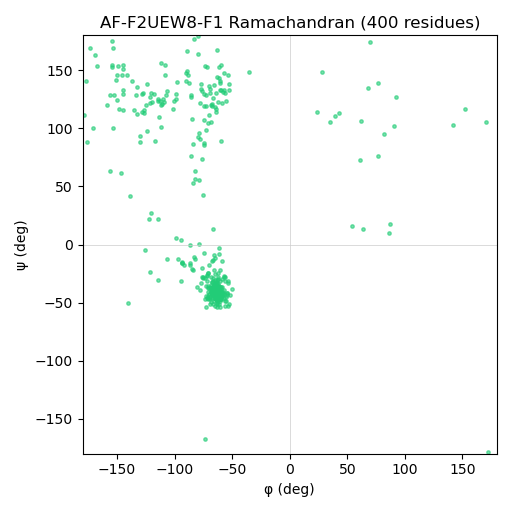306 ? -9.007 -5.722 -8.641 1.00 96.62 306 TRP A CA 1
ATOM 2356 C C . TRP A 1 306 ? -8.503 -4.368 -9.128 1.00 96.62 306 TRP A C 1
ATOM 2358 O O . TRP A 1 306 ? -8.539 -4.065 -10.321 1.00 96.62 306 TRP A O 1
ATOM 2368 N N . GLY A 1 307 ? -7.994 -3.574 -8.196 1.00 95.50 307 GLY A N 1
ATOM 2369 C CA . GLY A 1 307 ? -7.323 -2.317 -8.482 1.00 95.50 307 GLY A CA 1
ATOM 2370 C C . GLY A 1 307 ? -6.323 -1.974 -7.390 1.00 95.50 307 GLY A C 1
ATOM 2371 O O . GLY A 1 307 ? -6.297 -2.595 -6.324 1.00 95.50 307 GLY A O 1
ATOM 2372 N N . ALA A 1 308 ? -5.488 -0.975 -7.652 1.00 95.06 308 ALA A N 1
ATOM 2373 C CA . ALA A 1 308 ? -4.583 -0.447 -6.646 1.00 95.06 308 ALA A CA 1
ATOM 2374 C C . ALA A 1 308 ? -5.031 0.940 -6.194 1.00 95.06 308 ALA A C 1
ATOM 2376 O O . ALA A 1 308 ? -5.528 1.740 -6.988 1.00 95.06 308 ALA A O 1
ATOM 2377 N N . GLN A 1 309 ? -4.812 1.239 -4.920 1.00 94.25 309 GLN A N 1
ATOM 2378 C CA . GLN A 1 309 ? -5.098 2.545 -4.352 1.00 94.25 309 GLN A CA 1
ATOM 2379 C C . GLN A 1 309 ? -3.842 3.121 -3.702 1.00 94.25 309 GLN A C 1
ATOM 2381 O O . GLN A 1 309 ? -3.082 2.420 -3.037 1.00 94.25 309 GLN A O 1
ATOM 2386 N N . ARG A 1 310 ? -3.605 4.414 -3.909 1.00 88.19 310 ARG A N 1
ATOM 2387 C CA . ARG A 1 310 ? -2.552 5.156 -3.221 1.00 88.19 310 ARG A CA 1
ATOM 2388 C C . ARG A 1 310 ? -3.103 5.661 -1.894 1.00 88.19 310 ARG A C 1
ATOM 2390 O O . ARG A 1 310 ? -4.116 6.357 -1.866 1.00 88.19 310 ARG A O 1
ATOM 2397 N N . GLY A 1 311 ? -2.413 5.372 -0.793 1.00 80.88 311 GLY A N 1
ATOM 2398 C CA . GLY A 1 311 ? -2.689 6.062 0.464 1.00 80.88 311 GLY A CA 1
ATOM 2399 C C . GLY A 1 311 ? -2.397 7.567 0.364 1.00 80.88 311 GLY A C 1
ATOM 2400 O O . GLY A 1 311 ? -1.804 8.058 -0.611 1.00 80.88 311 GLY A O 1
ATOM 2401 N N . ARG A 1 312 ? -2.862 8.325 1.369 1.00 79.00 312 ARG A N 1
ATOM 2402 C CA . ARG A 1 312 ? -2.813 9.796 1.359 1.00 79.00 312 ARG A CA 1
ATOM 2403 C C . ARG A 1 312 ? -1.392 10.295 1.083 1.00 79.00 312 ARG A C 1
ATOM 2405 O O . ARG A 1 312 ? -0.425 9.864 1.708 1.00 79.00 312 ARG A O 1
ATOM 2412 N N . ARG A 1 313 ? -1.275 11.253 0.163 1.00 71.75 313 ARG A N 1
ATOM 2413 C CA . ARG A 1 313 ? -0.037 12.015 -0.026 1.00 71.75 313 ARG A CA 1
ATOM 2414 C C . ARG A 1 313 ? 0.149 12.934 1.182 1.00 71.75 313 ARG A C 1
ATOM 2416 O O . ARG A 1 313 ? -0.817 13.564 1.618 1.00 71.75 313 ARG A O 1
ATOM 2423 N N . HIS A 1 314 ? 1.362 13.034 1.722 1.00 63.75 314 HIS A N 1
ATOM 2424 C CA . HIS A 1 314 ? 1.635 13.989 2.793 1.00 63.75 314 HIS A CA 1
ATOM 2425 C C . HIS A 1 314 ? 1.653 15.399 2.187 1.00 63.75 314 HIS A C 1
ATOM 2427 O O . HIS A 1 314 ? 2.650 15.825 1.614 1.00 63.75 314 HIS A O 1
ATOM 2433 N N . ILE A 1 315 ? 0.538 16.129 2.312 1.00 58.84 315 ILE A N 1
ATOM 2434 C CA . ILE A 1 315 ? 0.344 17.463 1.701 1.00 58.84 315 ILE A CA 1
ATOM 2435 C C . ILE A 1 315 ? 1.485 18.431 2.075 1.00 58.84 315 ILE A C 1
ATOM 2437 O O . ILE A 1 315 ? 1.888 19.258 1.268 1.00 58.84 315 ILE A O 1
ATOM 2441 N N . ALA A 1 316 ? 2.064 18.265 3.269 1.00 63.81 316 ALA A N 1
ATOM 2442 C CA . ALA A 1 316 ? 3.183 19.059 3.772 1.00 63.81 316 ALA A CA 1
ATOM 2443 C C . ALA A 1 316 ? 4.514 18.908 3.001 1.00 63.81 316 ALA A C 1
ATOM 2445 O O . ALA A 1 316 ? 5.432 19.677 3.269 1.00 63.81 316 ALA A O 1
ATOM 2446 N N . ARG A 1 317 ? 4.671 17.926 2.096 1.00 51.22 317 ARG A N 1
ATOM 2447 C CA . ARG A 1 317 ? 5.886 17.767 1.273 1.00 51.22 317 ARG A CA 1
ATOM 2448 C C . ARG A 1 317 ? 5.545 17.250 -0.134 1.00 51.22 317 ARG A C 1
ATOM 2450 O O . ARG A 1 317 ? 5.114 16.098 -0.247 1.00 51.22 317 ARG A O 1
ATOM 2457 N N . PRO A 1 318 ? 5.788 18.018 -1.215 1.00 49.84 318 PRO A N 1
ATOM 2458 C CA . PRO A 1 318 ? 5.494 17.581 -2.586 1.00 49.84 318 PRO A CA 1
ATOM 2459 C C . PRO A 1 318 ? 6.339 16.372 -3.034 1.00 49.84 318 PRO A C 1
ATOM 2461 O O . PRO A 1 318 ? 5.885 15.584 -3.866 1.00 49.84 318 PRO A O 1
ATOM 2464 N N . THR A 1 319 ? 7.517 16.186 -2.430 1.00 55.19 319 THR A N 1
ATOM 2465 C CA . THR A 1 319 ? 8.422 15.037 -2.602 1.00 55.19 319 THR A CA 1
ATOM 2466 C C . THR A 1 319 ? 8.111 13.852 -1.677 1.00 55.19 319 THR A C 1
ATOM 2468 O O . THR A 1 319 ? 8.800 12.836 -1.750 1.00 55.19 319 THR A O 1
ATOM 2471 N N . SER A 1 320 ? 7.089 13.929 -0.807 1.00 55.84 320 SER A N 1
ATOM 2472 C CA . SER A 1 320 ? 6.798 12.826 0.120 1.00 55.84 320 SER A CA 1
ATOM 2473 C C . SER A 1 320 ? 6.471 11.523 -0.607 1.00 55.84 320 SER A C 1
ATOM 2475 O O . SER A 1 320 ? 5.632 11.466 -1.514 1.00 55.84 320 SER A O 1
ATOM 2477 N N . THR A 1 321 ? 7.105 10.449 -0.138 1.00 65.00 321 THR A N 1
ATOM 2478 C CA . THR A 1 321 ? 6.658 9.083 -0.390 1.00 65.00 321 THR A CA 1
ATOM 2479 C C . THR A 1 321 ? 5.188 8.960 0.011 1.00 65.00 321 THR A C 1
ATOM 2481 O O . THR A 1 321 ? 4.755 9.509 1.028 1.00 65.00 321 THR A O 1
ATOM 2484 N N . HIS A 1 322 ? 4.393 8.270 -0.811 1.00 72.06 322 HIS A N 1
ATOM 2485 C CA . HIS A 1 322 ? 3.000 7.997 -0.462 1.00 72.06 322 HIS A CA 1
ATOM 2486 C C . HIS A 1 322 ? 2.955 7.252 0.873 1.00 72.06 322 HIS A C 1
ATOM 2488 O O . HIS A 1 322 ? 3.686 6.278 1.054 1.00 72.06 322 HIS A O 1
ATOM 2494 N N . VAL A 1 323 ? 2.089 7.693 1.791 1.00 81.44 323 VAL A N 1
ATOM 2495 C CA . VAL A 1 323 ? 1.793 6.897 2.984 1.00 81.44 323 VAL A CA 1
ATOM 2496 C C . VAL A 1 323 ? 1.161 5.599 2.482 1.00 81.44 323 VAL A C 1
ATOM 2498 O O . VAL A 1 323 ? 0.176 5.686 1.743 1.00 81.44 323 VAL A O 1
ATOM 2501 N N . PRO A 1 324 ? 1.712 4.417 2.806 1.00 84.06 324 PRO A N 1
ATOM 2502 C CA . PRO A 1 324 ? 1.157 3.166 2.320 1.00 84.06 324 PRO A CA 1
ATOM 2503 C C . PRO A 1 324 ? -0.256 2.972 2.869 1.00 84.06 324 PRO A C 1
ATOM 2505 O O . PRO A 1 324 ? -0.561 3.314 4.013 1.00 84.06 324 PRO A O 1
ATOM 2508 N N . PHE A 1 325 ? -1.124 2.398 2.051 1.00 86.56 325 PHE A N 1
ATOM 2509 C CA . PHE A 1 325 ? -2.432 1.926 2.469 1.00 86.56 325 PHE A CA 1
ATOM 2510 C C . PHE A 1 325 ? -2.266 0.676 3.348 1.00 86.56 325 PHE A C 1
ATOM 2512 O O . PHE A 1 325 ? -1.948 -0.399 2.853 1.00 86.56 325 PHE A O 1
ATOM 2519 N N . THR A 1 326 ? -2.438 0.819 4.665 1.00 90.88 326 THR A N 1
ATOM 2520 C CA . THR A 1 326 ? -2.154 -0.234 5.664 1.00 90.88 326 THR A CA 1
ATOM 2521 C C . THR A 1 326 ? -3.377 -1.028 6.132 1.00 90.88 326 THR A C 1
ATOM 2523 O O . THR A 1 326 ? -3.261 -1.848 7.041 1.00 90.88 326 THR A O 1
ATOM 2526 N N . HIS A 1 327 ? -4.555 -0.808 5.542 1.00 94.75 327 HIS A N 1
ATOM 2527 C CA . HIS A 1 327 ? -5.754 -1.573 5.895 1.00 94.75 327 HIS A CA 1
ATOM 2528 C C . HIS A 1 327 ? -5.576 -3.039 5.496 1.00 94.75 327 HIS A C 1
ATOM 2530 O O . HIS A 1 327 ? -5.133 -3.302 4.384 1.00 94.75 327 HIS A O 1
ATOM 2536 N N . ASN A 1 328 ? -5.982 -3.971 6.362 1.00 95.44 328 ASN A N 1
ATOM 2537 C CA . ASN A 1 328 ? -6.147 -5.388 6.038 1.00 95.44 328 ASN A CA 1
ATOM 2538 C C . ASN A 1 328 ? -7.532 -5.829 6.525 1.00 95.44 328 ASN A C 1
ATOM 2540 O O . ASN A 1 328 ? -7.719 -6.145 7.699 1.00 95.44 328 ASN A O 1
ATOM 2544 N N . ALA A 1 329 ? -8.514 -5.772 5.629 1.00 96.94 329 ALA A N 1
ATOM 2545 C CA . ALA A 1 329 ? -9.915 -6.033 5.924 1.00 96.94 329 ALA A CA 1
ATOM 2546 C C . ALA A 1 329 ? -10.596 -6.801 4.784 1.00 96.94 329 ALA A C 1
ATOM 2548 O O . ALA A 1 329 ? -10.302 -6.581 3.609 1.00 96.94 329 ALA A O 1
ATOM 2549 N N . ILE A 1 330 ? -11.536 -7.677 5.128 1.00 97.81 330 ILE A N 1
ATOM 2550 C CA . ILE A 1 330 ? -12.443 -8.343 4.190 1.00 97.81 330 ILE A CA 1
ATOM 2551 C C . ILE A 1 330 ? -13.870 -8.141 4.688 1.00 97.81 330 ILE A C 1
ATOM 2553 O O . ILE A 1 330 ? -14.166 -8.406 5.852 1.00 97.81 330 ILE A O 1
ATOM 2557 N N . ILE A 1 331 ? -14.751 -7.690 3.802 1.00 97.94 331 ILE A N 1
ATOM 2558 C CA . ILE A 1 331 ? -16.191 -7.602 4.037 1.00 97.94 331 ILE A CA 1
ATOM 2559 C C . ILE A 1 331 ? -16.861 -8.692 3.204 1.00 97.94 331 ILE A C 1
ATOM 2561 O O . ILE A 1 331 ? -16.615 -8.780 2.002 1.00 97.94 331 ILE A O 1
ATOM 2565 N N . VAL A 1 332 ? -17.715 -9.496 3.831 1.00 98.12 332 VAL A N 1
ATOM 2566 C CA . VAL A 1 332 ? -18.539 -10.516 3.171 1.00 98.12 332 VAL A CA 1
ATOM 2567 C C . VAL A 1 332 ? -20.008 -10.129 3.307 1.00 98.12 332 VAL A C 1
ATOM 2569 O O . VAL A 1 332 ? -20.486 -9.913 4.424 1.00 98.12 332 VAL A O 1
ATOM 2572 N N . ASP A 1 333 ? -20.701 -10.006 2.172 1.00 97.75 333 ASP A N 1
ATOM 2573 C CA . ASP A 1 333 ? -22.133 -9.682 2.026 1.00 97.75 333 ASP A CA 1
ATOM 2574 C C . ASP A 1 333 ? -22.609 -8.402 2.744 1.00 97.75 333 ASP A C 1
ATOM 2576 O O . ASP A 1 333 ? -23.797 -8.201 2.985 1.00 97.75 333 ASP A O 1
ATOM 2580 N N . GLY A 1 334 ? -21.682 -7.532 3.155 1.00 96.62 334 GLY A N 1
ATOM 2581 C CA . GLY A 1 334 ? -21.982 -6.416 4.057 1.00 96.62 334 GLY A CA 1
ATOM 2582 C C . GLY A 1 334 ? -22.452 -6.847 5.457 1.00 96.62 334 GLY A C 1
ATOM 2583 O O . GLY A 1 334 ? -22.963 -6.006 6.196 1.00 96.62 334 GLY A O 1
ATOM 2584 N N . LEU A 1 335 ? -22.285 -8.127 5.821 1.00 97.25 335 LEU A N 1
ATOM 2585 C CA . LEU A 1 335 ? -22.726 -8.736 7.083 1.00 97.25 335 LEU A CA 1
ATOM 2586 C C . LEU A 1 335 ? -21.570 -9.197 7.973 1.00 97.25 335 LEU A C 1
ATOM 2588 O O . LEU A 1 335 ? -21.703 -9.189 9.190 1.00 97.25 335 LEU A O 1
ATOM 2592 N N . THR A 1 336 ? -20.435 -9.602 7.401 1.00 97.62 336 THR A N 1
ATOM 2593 C CA . THR A 1 336 ? -19.246 -10.000 8.174 1.00 97.62 336 THR A CA 1
ATOM 2594 C C . THR A 1 336 ? -18.066 -9.111 7.814 1.00 97.62 336 THR A C 1
ATOM 2596 O O . THR A 1 336 ? -17.761 -8.949 6.636 1.00 97.62 336 THR A O 1
ATOM 2599 N N . LEU A 1 337 ? -17.385 -8.565 8.822 1.00 97.44 337 LEU A N 1
ATOM 2600 C CA . LEU A 1 337 ? -16.112 -7.857 8.691 1.00 97.44 337 LEU A CA 1
ATOM 2601 C C . LEU A 1 337 ? -15.011 -8.674 9.369 1.00 97.44 337 LEU A C 1
ATOM 2603 O O . LEU A 1 337 ? -15.085 -8.977 10.556 1.00 97.44 337 LEU A O 1
ATOM 2607 N N . ILE A 1 338 ? -13.973 -8.991 8.610 1.00 96.50 338 ILE A N 1
ATOM 2608 C CA . ILE A 1 338 ? -12.768 -9.692 9.045 1.00 96.50 338 ILE A CA 1
ATOM 2609 C C . ILE A 1 338 ? -11.628 -8.676 8.968 1.00 96.50 338 ILE A C 1
ATOM 2611 O O . ILE A 1 338 ? -11.392 -8.131 7.894 1.0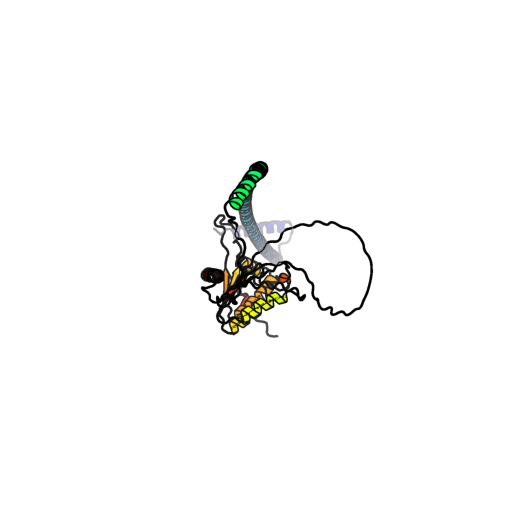0 96.50 338 ILE A O 1
ATOM 2615 N N . THR A 1 339 ? -10.942 -8.373 10.069 1.00 96.06 339 THR A N 1
ATOM 2616 C CA . THR A 1 339 ? -9.896 -7.331 10.109 1.00 96.06 339 THR A CA 1
ATOM 2617 C C . THR A 1 339 ? -8.807 -7.646 11.138 1.00 96.06 339 THR A C 1
ATOM 2619 O O . THR A 1 339 ? -9.061 -8.352 12.113 1.00 96.06 339 THR A O 1
ATOM 2622 N N . GLY A 1 340 ? -7.589 -7.138 10.942 1.00 92.88 340 GLY A N 1
ATOM 2623 C CA . GLY A 1 340 ? -6.482 -7.317 11.889 1.00 92.88 340 GLY A CA 1
ATOM 2624 C C . GLY A 1 340 ? -5.128 -6.815 11.368 1.00 92.88 340 GLY A C 1
ATOM 2625 O O . GLY A 1 340 ? -5.047 -6.306 10.249 1.00 92.88 340 GLY A O 1
ATOM 2626 N N . PRO A 1 341 ? -4.040 -6.964 12.148 1.00 90.75 341 PRO A N 1
ATOM 2627 C CA . PRO A 1 341 ? -2.673 -6.679 11.699 1.00 90.75 341 PRO A CA 1
ATOM 2628 C C . PRO A 1 341 ? -2.161 -7.642 10.613 1.00 90.75 341 PRO A C 1
ATOM 2630 O O . PRO A 1 341 ? -1.142 -7.354 9.980 1.00 90.75 341 PRO A O 1
ATOM 2633 N N . LEU A 1 342 ? -2.837 -8.774 10.380 1.00 86.12 342 LEU A N 1
ATOM 2634 C CA . LEU A 1 342 ? -2.406 -9.769 9.402 1.00 86.12 342 LEU A CA 1
ATOM 2635 C C . LEU A 1 342 ? -2.320 -9.194 7.980 1.00 86.12 342 LEU A C 1
ATOM 2637 O O . LEU A 1 342 ? -3.270 -8.623 7.453 1.00 86.12 342 LEU A O 1
ATOM 2641 N N . ARG A 1 343 ? -1.203 -9.480 7.311 1.00 88.19 343 ARG A N 1
ATOM 2642 C CA . ARG A 1 343 ? -1.013 -9.267 5.871 1.00 88.19 343 ARG A CA 1
ATOM 2643 C C . ARG A 1 343 ? -1.429 -10.509 5.086 1.00 88.19 343 ARG A C 1
ATOM 2645 O O . ARG A 1 343 ? -1.076 -11.619 5.479 1.00 88.19 343 ARG A O 1
ATOM 2652 N N . PHE A 1 344 ? -2.074 -10.348 3.928 1.00 90.88 344 PHE A N 1
ATOM 2653 C CA . PHE A 1 344 ? -2.437 -11.469 3.044 1.00 90.88 344 PHE A CA 1
ATOM 2654 C C . PHE A 1 344 ? -1.239 -11.967 2.217 1.00 90.88 344 PHE A C 1
ATOM 2656 O O . PHE A 1 344 ? -1.266 -12.024 0.983 1.00 90.88 344 PHE A O 1
ATOM 2663 N N . ALA A 1 345 ? -0.163 -12.317 2.918 1.00 86.88 345 ALA A N 1
ATOM 2664 C CA . ALA A 1 345 ? 1.086 -12.799 2.358 1.00 86.88 345 ALA A CA 1
ATOM 2665 C C . ALA A 1 345 ? 1.108 -14.331 2.181 1.00 86.88 345 ALA A C 1
ATOM 2667 O O . ALA A 1 345 ? 0.256 -15.053 2.698 1.00 86.88 345 ALA A O 1
ATOM 2668 N N . ASP A 1 346 ? 2.089 -14.823 1.425 1.00 84.00 346 ASP A N 1
ATOM 2669 C CA . ASP A 1 346 ? 2.406 -16.251 1.296 1.00 84.00 346 ASP A CA 1
ATOM 2670 C C . ASP A 1 346 ? 2.700 -16.890 2.673 1.00 84.00 346 ASP A C 1
ATOM 2672 O O . ASP A 1 346 ? 3.241 -16.233 3.563 1.00 84.00 346 ASP A O 1
ATOM 2676 N N . GLU A 1 347 ? 2.363 -18.170 2.862 1.00 66.19 347 GLU A N 1
ATOM 2677 C CA . GLU A 1 347 ? 2.242 -18.811 4.192 1.00 66.19 347 GLU A CA 1
ATOM 2678 C C . GLU A 1 347 ? 3.532 -18.762 5.031 1.00 66.19 347 GLU A C 1
ATOM 2680 O O . GLU A 1 347 ? 3.482 -18.634 6.252 1.00 66.19 347 GLU A O 1
ATOM 2685 N N . ALA A 1 348 ? 4.700 -18.750 4.381 1.00 55.22 348 ALA A N 1
ATOM 2686 C CA . ALA A 1 348 ? 5.993 -18.587 5.051 1.00 55.22 348 ALA A CA 1
ATOM 2687 C C . ALA A 1 348 ? 6.144 -17.251 5.814 1.00 55.22 348 ALA A C 1
ATOM 2689 O O . ALA A 1 348 ? 6.976 -17.158 6.711 1.00 55.22 348 ALA A O 1
ATOM 2690 N N . CYS A 1 349 ? 5.362 -16.225 5.462 1.00 53.56 349 CYS A N 1
ATOM 2691 C CA . CYS A 1 349 ? 5.307 -14.936 6.156 1.00 53.56 349 CYS A CA 1
ATOM 2692 C C . CYS A 1 349 ? 4.141 -14.841 7.157 1.00 53.56 349 CYS A C 1
ATOM 2694 O O . CYS A 1 349 ? 4.120 -13.912 7.961 1.00 53.56 349 CYS A O 1
ATOM 2696 N N . ALA A 1 350 ? 3.185 -15.776 7.124 1.00 56.75 350 ALA A N 1
ATOM 2697 C CA . ALA A 1 350 ? 2.039 -15.802 8.036 1.00 56.75 350 ALA A CA 1
ATOM 2698 C C . ALA A 1 350 ? 2.408 -16.309 9.443 1.00 56.75 350 ALA A C 1
ATOM 2700 O O . ALA A 1 350 ? 1.729 -15.970 10.406 1.00 56.75 350 ALA A O 1
ATOM 2701 N N . ASN A 1 351 ? 3.525 -17.037 9.579 1.00 60.00 351 ASN A N 1
ATOM 2702 C CA . ASN A 1 351 ? 4.054 -17.565 10.847 1.00 60.00 351 ASN A CA 1
ATOM 2703 C C . ASN A 1 351 ? 4.538 -16.487 11.852 1.00 60.00 351 ASN A C 1
ATOM 2705 O O . ASN A 1 351 ? 5.212 -16.821 12.826 1.00 60.00 351 ASN A O 1
ATOM 2709 N N . SER A 1 352 ? 4.217 -15.204 11.648 1.00 63.97 352 SER A N 1
ATOM 2710 C CA . SER A 1 352 ? 4.366 -14.199 12.703 1.00 63.97 352 SER A CA 1
ATOM 2711 C C . SER A 1 352 ? 3.366 -14.485 13.823 1.00 63.97 352 SER A C 1
ATOM 2713 O O . SER A 1 352 ? 2.151 -14.456 13.597 1.00 63.97 352 SER A O 1
ATOM 2715 N N . ALA A 1 353 ? 3.882 -14.698 15.036 1.00 60.28 353 ALA A N 1
ATOM 2716 C CA . ALA A 1 353 ? 3.102 -14.947 16.251 1.00 60.28 353 ALA A CA 1
ATOM 2717 C C . ALA A 1 353 ? 2.159 -13.785 16.644 1.00 60.28 353 ALA A C 1
ATOM 2719 O O . ALA A 1 353 ? 1.328 -13.943 17.532 1.00 60.28 353 ALA A O 1
ATOM 2720 N N . GLU A 1 354 ? 2.263 -12.635 15.973 1.00 63.06 354 GLU A N 1
ATOM 2721 C CA . GLU A 1 354 ? 1.490 -11.412 16.230 1.00 63.06 354 GLU A CA 1
ATOM 2722 C C . GLU A 1 354 ? 0.220 -11.288 15.360 1.00 63.06 354 GLU A C 1
ATOM 2724 O O . GLU A 1 354 ? -0.477 -10.272 15.394 1.00 63.06 354 GLU A O 1
ATOM 2729 N N . SER A 1 355 ? -0.094 -12.306 14.552 1.00 71.62 355 SER A N 1
ATOM 2730 C CA . SER A 1 355 ? -1.216 -12.289 13.602 1.00 71.62 355 SER A CA 1
ATOM 2731 C C . SER A 1 355 ? -2.579 -12.487 14.283 1.00 71.62 355 SER A C 1
ATOM 2733 O O . SER A 1 355 ? -3.198 -13.545 14.166 1.00 71.62 355 SER A O 1
ATOM 2735 N N . SER A 1 356 ? -3.071 -11.465 14.986 1.00 85.31 356 SER A N 1
ATOM 2736 C CA . SER A 1 356 ? -4.436 -11.454 15.521 1.00 85.31 356 SER A CA 1
ATOM 2737 C C . SER A 1 356 ? -5.491 -11.226 14.426 1.00 85.31 356 SER A C 1
ATOM 2739 O O . SER A 1 356 ? -5.232 -10.613 13.385 1.00 85.31 356 SER A O 1
ATOM 2741 N N . LEU A 1 357 ? -6.704 -11.729 14.669 1.00 89.56 357 LEU A N 1
ATOM 2742 C CA . LEU A 1 357 ? -7.871 -11.527 13.815 1.00 89.56 357 LEU A CA 1
ATOM 2743 C C . LEU A 1 357 ? -9.077 -11.131 14.659 1.00 89.56 357 LEU A C 1
ATOM 2745 O O . LEU A 1 357 ? -9.382 -11.785 15.652 1.00 89.56 357 LEU A O 1
ATOM 2749 N N . VAL A 1 358 ? -9.809 -10.124 14.195 1.00 94.25 358 VAL A N 1
ATOM 2750 C CA . VAL A 1 358 ? -11.142 -9.781 14.683 1.00 94.25 358 VAL A CA 1
ATOM 2751 C C . VAL A 1 358 ? -12.153 -10.122 13.592 1.00 94.25 358 VAL A C 1
ATOM 2753 O O . VAL A 1 358 ? -12.035 -9.658 12.456 1.00 94.25 358 VAL A O 1
ATOM 2756 N N . VAL A 1 359 ? -13.154 -10.934 13.937 1.00 95.62 359 VAL A N 1
ATOM 2757 C CA . VAL A 1 359 ? -14.303 -11.244 13.076 1.00 95.62 359 VAL A CA 1
ATOM 2758 C C . VAL A 1 359 ? -15.550 -10.651 13.718 1.00 95.62 359 VAL A C 1
ATOM 2760 O O . VAL A 1 359 ? -16.020 -11.142 14.740 1.00 95.62 359 VAL A O 1
ATOM 2763 N N . VAL A 1 360 ? -16.094 -9.601 13.109 1.00 96.31 360 VAL A N 1
ATOM 2764 C CA . VAL A 1 360 ? -17.358 -8.979 13.513 1.00 96.31 360 VAL A CA 1
ATOM 2765 C C . VAL A 1 360 ? -18.463 -9.498 12.601 1.00 96.31 360 VAL A C 1
ATOM 2767 O O . VAL A 1 360 ? -18.356 -9.389 11.379 1.00 96.31 360 VAL A O 1
ATOM 2770 N N . ARG A 1 361 ? -19.531 -10.051 13.181 1.00 96.69 361 ARG A N 1
ATOM 2771 C CA . ARG A 1 361 ? -20.716 -10.525 12.451 1.00 96.69 361 ARG A CA 1
ATOM 2772 C C . ARG A 1 361 ? -21.927 -9.679 12.829 1.00 96.69 361 ARG A C 1
ATOM 2774 O O . ARG A 1 361 ? -22.256 -9.564 14.003 1.00 96.69 361 ARG A O 1
ATOM 2781 N N . GLY A 1 362 ? -22.581 -9.108 11.828 1.00 93.38 362 GLY A N 1
ATOM 2782 C CA . GLY A 1 362 ? -23.832 -8.370 11.941 1.00 93.38 362 GLY A CA 1
ATOM 2783 C C . GLY A 1 362 ? -25.008 -9.147 11.353 1.00 93.38 362 GLY A C 1
ATOM 2784 O O . GLY A 1 362 ? -24.845 -9.972 10.456 1.00 93.38 362 GLY A O 1
ATOM 2785 N N . THR A 1 363 ? -26.215 -8.855 11.834 1.00 91.62 363 THR A N 1
ATOM 2786 C CA . THR A 1 363 ? -27.472 -9.402 11.285 1.00 91.62 363 THR A CA 1
ATOM 2787 C C . THR A 1 363 ? -27.986 -8.617 10.078 1.00 91.62 363 THR A C 1
ATOM 2789 O O . THR A 1 363 ? -28.752 -9.143 9.277 1.00 91.62 363 THR A O 1
ATOM 2792 N N . SER A 1 364 ? -27.571 -7.356 9.928 1.00 89.62 364 SER A N 1
ATOM 2793 C CA . SER A 1 364 ? -27.823 -6.539 8.740 1.00 89.62 364 SER A CA 1
ATOM 2794 C C . SER A 1 364 ? -26.752 -5.458 8.588 1.00 89.62 364 SER A C 1
ATOM 2796 O O . SER A 1 364 ? -26.190 -4.988 9.579 1.00 89.62 364 SER A O 1
ATOM 2798 N N . ARG A 1 365 ? -26.524 -5.002 7.352 1.00 81.56 365 ARG A N 1
ATOM 2799 C CA . ARG A 1 365 ? -25.527 -3.968 7.021 1.00 81.56 365 ARG A CA 1
ATOM 2800 C C . ARG A 1 365 ? -25.725 -2.642 7.771 1.00 81.56 365 ARG A C 1
ATOM 2802 O O . ARG A 1 365 ? -24.749 -1.941 8.009 1.00 81.56 365 ARG A O 1
ATOM 2809 N N . ASN A 1 366 ? -26.960 -2.317 8.165 1.00 84.62 366 ASN A N 1
ATOM 2810 C CA . ASN A 1 366 ? -27.295 -1.087 8.897 1.00 84.62 366 ASN A CA 1
ATOM 2811 C C . ASN A 1 366 ? -27.261 -1.261 10.428 1.00 84.62 366 ASN A C 1
ATOM 2813 O O . ASN A 1 366 ? -27.217 -0.269 11.146 1.00 84.62 366 ASN A O 1
ATOM 2817 N N . ALA A 1 367 ? -27.294 -2.497 10.940 1.00 87.88 367 ALA A N 1
ATOM 2818 C CA . ALA A 1 367 ? -27.288 -2.769 12.381 1.00 87.88 367 ALA A CA 1
ATOM 2819 C C . ALA A 1 367 ? -25.878 -2.762 12.999 1.00 87.88 367 ALA A C 1
ATOM 2821 O O . ALA A 1 367 ? -25.745 -2.795 14.219 1.00 87.88 367 ALA A O 1
ATOM 2822 N N . THR A 1 368 ? -24.819 -2.734 12.182 1.00 94.25 368 THR A N 1
ATOM 2823 C CA . THR A 1 368 ? -23.433 -2.870 12.656 1.00 94.25 368 THR A CA 1
ATOM 2824 C C . THR A 1 368 ? -22.554 -1.744 12.087 1.00 94.25 368 THR A C 1
ATOM 2826 O O . THR A 1 368 ? -21.944 -1.907 11.025 1.00 94.25 368 THR A O 1
ATOM 2829 N N . PRO A 1 369 ? -22.465 -0.583 12.777 1.00 94.56 369 PRO A N 1
ATOM 2830 C CA . PRO A 1 369 ? -21.862 0.643 12.240 1.00 94.56 369 PRO A CA 1
ATOM 2831 C C . PRO A 1 369 ? -20.416 0.509 11.748 1.00 94.56 369 PRO A C 1
ATOM 2833 O O . PRO A 1 369 ? -20.030 1.184 10.794 1.00 94.56 369 PRO A O 1
ATOM 2836 N N . CYS A 1 370 ? -19.607 -0.374 12.344 1.00 95.44 370 CYS A N 1
ATOM 2837 C CA . CYS A 1 370 ? -18.231 -0.609 11.898 1.00 95.44 370 CYS A CA 1
ATOM 2838 C C . CYS A 1 370 ? -18.164 -1.293 10.517 1.00 95.44 370 CYS A C 1
ATOM 2840 O O . CYS A 1 370 ? -17.324 -0.919 9.697 1.00 95.44 370 CYS A O 1
ATOM 2842 N N . ILE A 1 371 ? -19.087 -2.215 10.213 1.00 96.56 371 ILE A N 1
ATOM 2843 C CA . ILE A 1 371 ? -19.182 -2.876 8.900 1.00 96.56 371 ILE A CA 1
ATOM 2844 C C . ILE A 1 371 ? -19.658 -1.869 7.851 1.00 96.56 371 ILE A C 1
ATOM 2846 O O . ILE A 1 371 ? -19.039 -1.741 6.794 1.00 96.56 371 ILE A O 1
ATOM 2850 N N . GLN A 1 372 ? -20.693 -1.082 8.169 1.00 96.00 372 GLN A N 1
ATOM 2851 C CA . GLN A 1 372 ? -21.177 -0.004 7.302 1.00 96.00 372 GLN A CA 1
ATOM 2852 C C . GLN A 1 372 ? -20.083 1.031 6.999 1.00 96.00 372 GLN A C 1
ATOM 2854 O O . GLN A 1 372 ? -19.923 1.447 5.849 1.00 96.00 372 GLN A O 1
ATOM 2859 N N . SER A 1 373 ? -19.299 1.417 8.010 1.00 96.38 373 SER A N 1
ATOM 2860 C CA . SER A 1 373 ? -18.187 2.361 7.860 1.00 96.38 373 SER A CA 1
ATOM 2861 C C . SER A 1 373 ? -17.084 1.801 6.961 1.00 96.38 373 SER A C 1
ATOM 2863 O O . SER A 1 373 ? -16.646 2.491 6.041 1.00 96.38 373 SER A O 1
ATOM 2865 N N . MET A 1 374 ? -16.675 0.540 7.159 1.00 97.25 374 MET A N 1
ATOM 2866 C CA . MET A 1 374 ? -15.650 -0.089 6.319 1.00 97.25 374 MET A CA 1
ATOM 2867 C C . MET A 1 374 ? -16.132 -0.280 4.873 1.00 97.25 374 MET A C 1
ATOM 2869 O O . MET A 1 374 ? -15.368 -0.055 3.941 1.00 97.25 374 MET A O 1
ATOM 2873 N N . HIS A 1 375 ? -17.409 -0.620 4.664 1.00 97.12 375 HIS A N 1
ATOM 2874 C CA . HIS A 1 375 ? -18.016 -0.723 3.329 1.00 97.12 375 HIS A CA 1
ATOM 2875 C C . HIS A 1 375 ? -18.077 0.635 2.615 1.00 97.12 375 HIS A C 1
ATOM 2877 O O . HIS A 1 375 ? -17.739 0.759 1.436 1.00 97.12 375 HIS A O 1
ATOM 2883 N N . THR A 1 376 ? -18.434 1.687 3.351 1.00 97.12 376 THR A N 1
ATOM 2884 C CA . THR A 1 376 ? -18.448 3.061 2.830 1.00 97.12 376 THR A CA 1
ATOM 2885 C C . THR A 1 376 ? -17.040 3.501 2.427 1.00 97.12 376 THR A C 1
ATOM 2887 O O . THR A 1 376 ? -16.855 4.023 1.327 1.00 97.12 376 THR A O 1
ATOM 2890 N N . LEU A 1 377 ? -16.035 3.219 3.265 1.00 96.19 377 LEU A N 1
ATOM 2891 C CA . LEU A 1 377 ? -14.626 3.461 2.952 1.00 96.19 377 LEU A CA 1
ATOM 2892 C C . LEU A 1 377 ? -14.175 2.665 1.718 1.00 96.19 377 LEU A C 1
ATOM 2894 O O . LEU A 1 377 ? -13.585 3.253 0.815 1.00 96.19 377 LEU A O 1
ATOM 2898 N N . PHE A 1 378 ? -14.500 1.369 1.632 1.00 97.12 378 PHE A N 1
ATOM 2899 C CA . PHE A 1 378 ? -14.219 0.547 0.452 1.00 97.12 378 PHE A CA 1
ATOM 2900 C C . PHE A 1 378 ? -14.773 1.201 -0.816 1.00 97.12 378 PHE A C 1
ATOM 2902 O O . PHE A 1 378 ? -14.045 1.403 -1.782 1.00 97.12 378 PHE A O 1
ATOM 2909 N N . THR A 1 379 ? -16.054 1.575 -0.794 1.00 97.25 379 THR A N 1
ATOM 2910 C CA . THR A 1 379 ? -16.761 2.155 -1.943 1.00 97.25 379 THR A CA 1
ATOM 2911 C C . THR A 1 379 ? -16.123 3.475 -2.388 1.00 97.25 379 THR A C 1
ATOM 2913 O O . THR A 1 379 ? -15.895 3.679 -3.580 1.00 97.25 379 THR A O 1
ATOM 2916 N N . GLN A 1 380 ? -15.756 4.346 -1.441 1.00 95.75 380 GLN A N 1
ATOM 2917 C CA . GLN A 1 380 ? -15.024 5.587 -1.726 1.00 95.75 380 GLN A CA 1
ATOM 2918 C C . GLN A 1 380 ? -13.641 5.315 -2.334 1.00 95.75 380 GLN A C 1
ATOM 2920 O O . GLN A 1 380 ? -13.245 5.973 -3.293 1.00 95.75 380 GLN A O 1
ATOM 2925 N N . MET A 1 381 ? -12.903 4.337 -1.805 1.00 95.00 381 MET A N 1
ATOM 2926 C CA . MET A 1 381 ? -11.568 3.994 -2.299 1.00 95.00 381 MET A CA 1
ATOM 2927 C C . MET A 1 381 ? -11.604 3.297 -3.664 1.00 95.00 381 MET A C 1
ATOM 2929 O O . MET A 1 381 ? -10.695 3.517 -4.464 1.00 95.00 381 MET A O 1
ATOM 2933 N N . TRP A 1 382 ? -12.659 2.529 -3.950 1.00 96.69 382 TRP A N 1
ATOM 2934 C CA . TRP A 1 382 ? -12.926 1.910 -5.251 1.00 96.69 382 TRP A CA 1
ATOM 2935 C C . TRP A 1 382 ? -13.267 2.949 -6.330 1.00 96.69 382 TRP A C 1
ATOM 2937 O O . TRP A 1 382 ? -12.807 2.844 -7.464 1.00 96.69 382 TRP A O 1
ATOM 2947 N N . GLY A 1 383 ? -14.007 4.004 -5.972 1.00 95.62 383 GLY A N 1
ATOM 2948 C CA . GLY A 1 383 ? -14.301 5.126 -6.874 1.00 95.62 383 GLY A CA 1
ATOM 2949 C C . GLY A 1 383 ? -13.085 5.979 -7.261 1.00 95.62 383 GLY A C 1
ATOM 2950 O O . GLY A 1 383 ? -13.172 6.768 -8.196 1.00 95.62 383 GLY A O 1
ATOM 2951 N N . CYS A 1 384 ? -11.955 5.815 -6.568 1.00 93.69 384 CYS A N 1
ATOM 2952 C CA . CYS A 1 384 ? -10.735 6.603 -6.758 1.00 93.69 384 CYS A CA 1
ATOM 2953 C C . CYS A 1 384 ? -9.509 5.738 -7.107 1.00 93.69 384 CYS A C 1
ATOM 2955 O O . CYS A 1 384 ? -8.384 6.157 -6.825 1.00 93.69 384 CYS A O 1
ATOM 2957 N N . LEU A 1 385 ? -9.699 4.517 -7.624 1.00 93.75 385 LEU A N 1
ATOM 2958 C CA . LEU A 1 385 ? -8.596 3.615 -7.980 1.00 93.75 385 LEU A CA 1
ATOM 2959 C C . LEU A 1 385 ? -7.590 4.283 -8.924 1.00 93.75 385 LEU A C 1
ATOM 2961 O O . LEU A 1 385 ? -7.947 5.076 -9.793 1.00 93.75 385 LEU A O 1
ATOM 2965 N N . VAL A 1 386 ? -6.319 3.928 -8.758 1.00 89.31 386 VAL A N 1
ATOM 2966 C CA . VAL A 1 386 ? -5.231 4.440 -9.589 1.00 89.31 386 VAL A CA 1
ATOM 2967 C C . VAL A 1 386 ? -4.906 3.416 -10.665 1.00 89.31 386 VAL A C 1
ATOM 2969 O O . VAL A 1 386 ? -4.663 2.248 -10.358 1.00 89.31 386 VAL A O 1
ATOM 2972 N N . GLU A 1 387 ? -4.845 3.866 -11.919 1.00 85.00 387 GLU A N 1
ATOM 2973 C CA . GLU A 1 387 ? -4.300 3.059 -13.007 1.00 85.00 387 GLU A CA 1
ATOM 2974 C C . GLU A 1 387 ? -2.852 2.675 -12.681 1.00 85.00 387 GLU A C 1
ATOM 2976 O O . GLU A 1 387 ? -1.985 3.520 -12.437 1.00 85.00 387 GLU A O 1
ATOM 2981 N N . VAL A 1 388 ? -2.602 1.370 -12.635 1.00 83.62 388 VAL A N 1
ATOM 2982 C CA . VAL A 1 388 ? -1.260 0.806 -12.531 1.00 83.62 388 VAL A CA 1
ATOM 2983 C C . VAL A 1 388 ? -0.922 0.226 -13.885 1.00 83.62 388 VAL A C 1
ATOM 2985 O O . VAL A 1 388 ? -1.718 -0.539 -14.431 1.00 83.62 388 VAL A O 1
ATOM 2988 N N . ASP A 1 389 ? 0.269 0.546 -14.387 1.00 77.25 389 ASP A N 1
ATOM 2989 C CA . ASP A 1 389 ? 0.847 -0.085 -15.568 1.00 77.25 389 ASP A CA 1
ATOM 2990 C C . ASP A 1 389 ? 0.997 -1.592 -15.324 1.00 77.25 389 ASP A C 1
ATOM 2992 O O . ASP A 1 389 ? 2.016 -2.082 -14.830 1.00 77.25 389 ASP A O 1
ATOM 2996 N N . VAL A 1 390 ? -0.051 -2.352 -15.648 1.00 70.75 390 VAL A N 1
ATOM 2997 C CA . VAL A 1 390 ? -0.002 -3.811 -15.654 1.00 70.75 390 VAL A CA 1
ATOM 2998 C C . VAL A 1 390 ? 0.995 -4.197 -16.749 1.00 70.75 390 VAL A C 1
ATOM 3000 O O . VAL A 1 390 ? 0.742 -3.866 -17.912 1.00 70.75 390 VAL A O 1
ATOM 3003 N N . PRO A 1 391 ? 2.119 -4.873 -16.435 1.00 61.34 391 PRO A N 1
ATOM 3004 C CA . PRO A 1 391 ? 3.178 -5.084 -17.415 1.00 61.34 391 PRO A CA 1
ATOM 3005 C C . PRO A 1 391 ? 2.633 -5.771 -18.668 1.00 61.34 391 PRO A C 1
ATOM 3007 O O . PRO A 1 391 ? 2.056 -6.858 -18.571 1.00 61.34 391 PRO A O 1
ATOM 3010 N N . GLN A 1 392 ? 2.822 -5.160 -19.844 1.00 51.75 392 GLN A N 1
ATOM 3011 C CA . GLN A 1 392 ? 2.254 -5.661 -21.107 1.00 51.75 392 GLN A CA 1
ATOM 3012 C C . GLN A 1 392 ? 2.624 -7.135 -21.367 1.00 51.75 392 GLN A C 1
ATOM 3014 O O . GLN A 1 392 ? 1.802 -7.913 -21.862 1.00 51.75 392 GLN A O 1
ATOM 3019 N N . GLU A 1 393 ? 3.821 -7.547 -20.939 1.00 49.69 393 GLU A N 1
ATOM 3020 C CA . GLU A 1 393 ? 4.336 -8.920 -21.007 1.00 49.69 393 GLU A CA 1
ATOM 3021 C C . GLU A 1 393 ? 3.441 -9.962 -20.308 1.00 49.69 393 GLU A C 1
ATOM 3023 O O . GLU A 1 393 ? 3.359 -11.106 -20.761 1.00 49.69 393 GLU A O 1
ATOM 3028 N N . MET A 1 394 ? 2.675 -9.581 -19.275 1.00 50.81 394 MET A N 1
ATOM 3029 C CA . MET A 1 394 ? 1.738 -10.486 -18.589 1.00 50.81 394 MET A CA 1
ATOM 3030 C C . MET A 1 394 ? 0.568 -10.955 -19.469 1.00 50.81 394 MET A C 1
ATOM 3032 O O . MET A 1 394 ? -0.185 -11.842 -19.064 1.00 50.81 394 MET A O 1
ATOM 3036 N N . THR A 1 395 ? 0.391 -10.390 -20.667 1.00 45.72 395 THR A N 1
ATOM 3037 C CA . THR A 1 395 ? -0.646 -10.828 -21.614 1.00 45.72 395 THR A CA 1
ATOM 3038 C C . THR A 1 395 ? -0.177 -11.857 -22.643 1.00 45.72 395 THR A C 1
ATOM 3040 O O . THR A 1 395 ? -1.029 -12.474 -23.283 1.00 45.72 395 THR A O 1
ATOM 3043 N N . ARG A 1 396 ? 1.138 -12.067 -22.832 1.00 42.44 396 ARG A N 1
ATOM 3044 C CA . ARG A 1 396 ? 1.666 -12.881 -23.948 1.00 42.44 396 ARG A CA 1
ATOM 3045 C C . ARG A 1 396 ? 2.938 -13.673 -23.624 1.00 42.44 396 ARG A C 1
ATOM 3047 O O . ARG A 1 396 ? 3.930 -13.573 -24.338 1.00 42.44 396 ARG A O 1
ATOM 3054 N N . VAL A 1 397 ? 2.867 -14.595 -22.664 1.00 40.50 397 VAL A N 1
ATOM 3055 C CA . VAL A 1 397 ? 3.770 -15.762 -22.690 1.00 40.50 397 VAL A CA 1
ATOM 3056 C C . VAL A 1 397 ? 3.152 -16.825 -23.598 1.00 40.50 397 VAL A C 1
ATOM 3058 O O . VAL A 1 397 ? 2.430 -17.713 -23.145 1.00 40.50 397 VAL A O 1
ATOM 3061 N N . ARG A 1 398 ? 3.423 -16.731 -24.906 1.00 41.28 398 ARG A N 1
ATOM 3062 C CA . ARG A 1 398 ? 3.314 -17.904 -25.780 1.00 41.28 398 ARG A CA 1
ATOM 3063 C C . ARG A 1 398 ? 4.433 -18.854 -25.370 1.00 41.28 398 ARG A C 1
ATOM 3065 O O . ARG A 1 398 ? 5.589 -18.598 -25.693 1.00 41.28 398 ARG A O 1
ATOM 3072 N N . LEU A 1 399 ? 4.092 -19.940 -24.679 1.00 37.59 399 LEU A N 1
ATOM 3073 C CA . LEU A 1 399 ? 4.990 -21.089 -24.627 1.00 37.59 399 LEU A CA 1
ATOM 3074 C C . LEU A 1 399 ? 5.264 -21.519 -26.079 1.00 37.59 399 LEU A C 1
ATOM 3076 O O . LEU A 1 399 ? 4.298 -21.643 -26.846 1.00 37.59 399 LEU A O 1
ATOM 3080 N N . PRO A 1 400 ? 6.528 -21.725 -26.492 1.00 35.69 400 PRO A N 1
ATOM 3081 C CA . PRO A 1 400 ? 6.781 -22.443 -27.729 1.00 35.69 400 PRO A CA 1
ATOM 3082 C C . PRO A 1 400 ? 6.124 -23.819 -27.597 1.00 35.69 400 PRO A C 1
ATOM 3084 O O . PRO A 1 400 ? 6.279 -24.488 -26.573 1.00 35.69 400 PRO A O 1
ATOM 3087 N N . LYS A 1 401 ? 5.356 -24.226 -28.612 1.00 44.78 401 LYS A N 1
ATOM 3088 C CA . LYS A 1 401 ? 4.957 -25.628 -28.729 1.00 44.78 401 LYS A CA 1
ATOM 3089 C C . LYS A 1 401 ? 6.243 -26.42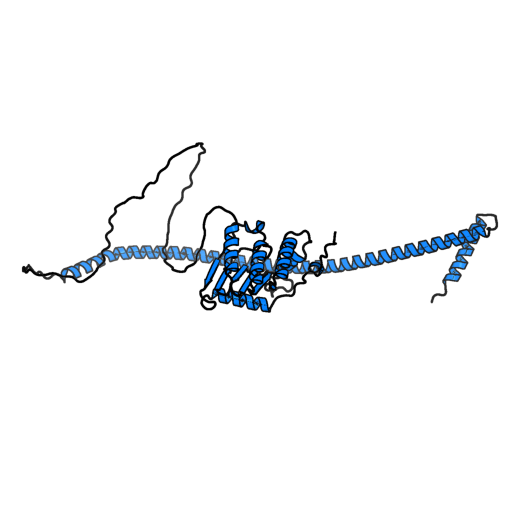7 -28.937 1.00 44.78 401 LYS A C 1
ATOM 3091 O O . LYS A 1 401 ? 6.934 -26.182 -29.925 1.00 44.78 401 LYS A O 1
ATOM 3096 N N . ILE A 1 402 ? 6.549 -27.295 -27.978 1.00 49.25 402 ILE A N 1
ATOM 3097 C CA . ILE A 1 402 ? 7.489 -28.408 -28.136 1.00 49.25 402 ILE A CA 1
ATOM 3098 C C . ILE A 1 402 ? 6.726 -29.527 -28.849 1.00 49.25 402 ILE A C 1
ATOM 3100 O O . ILE A 1 402 ? 5.542 -29.717 -28.479 1.00 49.25 402 ILE A O 1
#

Foldseek 3Di:
DPPPPVVVVVVVVVVVVVVCVVVDVDPDDPVNVVVVVVVVVVVVVVVVVVVVVVVVVVVVVVVVVVVVVVVVVVVVVVVVVVVVVVVVVVVVVVVVVVVVVVVVVVVVVVVVVVVVVVVVVVVVVVVCVVCVVVVVVVVVVVVVVPDDDDDDDDDDDDDDDDDDDDDDDDDDDDDDDDDDDDDDDDDDDDDDDDDDDDDDDDDDDDDDDDPFPPPPDPDDDAPVVVLVVVLVLLVPFDAEKFWEAQAALAPSVLVSLLVSLLVVHAAEYEYAPLVVVVLVPDDPPDPSVVSVLSSVVSCVVSVHHYFYFFADDPPVDPPDDTDTRHWGWMAGPLFKIKGDNDGNHYRVVRPPPRTDIGIDGHPDNVRDVVSVVVVVVSVVRVVVTDDDPPPPCSVDPPDPDD

pLDDT: mean 77.16, std 23.9, range [29.36, 98.56]

Mean predicted aligned error: 18.42 Å

InterPro domains:
  IPR025202 Cardiolipin synthase-like, phospholipase D-like domain [PF13091] (231-382)
  IPR051406 Phospholipase D domain-containing protein [PTHR43856] (160-360)

Solvent-accessible surface area (backbone atoms only — not comparable to full-atom values): 24398 Å² total; per-residue (Å²): 143,88,86,60,70,66,65,57,50,58,54,52,50,56,53,53,50,55,51,48,59,72,75,40,98,61,84,80,50,75,63,56,55,50,54,51,56,47,52,52,52,52,52,52,50,52,50,50,54,50,50,54,50,50,53,53,51,50,58,47,54,50,50,59,48,51,57,48,47,56,52,51,52,52,50,53,54,53,50,53,54,50,52,57,48,51,53,54,48,54,55,49,50,55,50,52,55,52,50,54,51,52,53,54,50,55,52,54,53,49,53,49,51,53,52,54,49,53,51,51,52,51,52,47,51,56,47,48,67,69,46,52,65,62,64,52,50,56,57,57,55,58,62,67,76,72,69,82,91,77,82,91,80,91,78,82,87,78,91,82,93,78,89,93,78,95,73,93,74,95,77,92,76,90,81,83,82,85,84,84,85,83,90,81,86,86,87,87,81,90,83,88,87,83,89,84,90,79,87,87,86,84,86,84,91,82,94,73,98,66,96,73,81,79,82,84,73,91,69,96,68,72,77,55,61,62,57,46,58,53,45,52,54,52,65,69,45,80,54,32,38,42,36,38,28,35,45,74,31,25,58,70,58,36,54,49,51,24,52,35,21,66,73,71,27,49,34,40,38,40,33,14,36,62,52,49,52,51,37,72,68,42,55,89,83,36,65,64,32,53,32,31,54,58,34,53,54,39,27,67,73,31,67,38,46,69,48,27,29,71,30,65,64,47,83,95,37,95,84,49,72,61,41,72,31,76,54,28,38,37,34,33,59,56,28,33,34,38,37,43,82,45,65,49,42,38,71,90,68,54,73,50,94,76,59,50,77,47,74,48,78,41,96,39,46,85,77,29,67,68,46,40,51,52,51,52,50,48,55,57,50,61,75,61,50,45,92,68,90,70,61,73,67,82,77,64,80,75,72,78,85,126

Organism: Salpingoeca rosetta (strain ATCC 50818 / BSB-021) (NCBI:txid946362)

Radius of gyration: 45.81 Å; Cα contacts (8 Å, |Δi|>4): 310; chains: 1; bounding box: 123×73×143 Å